Protein 4CT3 (pdb70)

Structure (mmCIF, N/CA/C/O backbone):
data_4CT3
#
_entry.id   4CT3
#
_cell.length_a   39.020
_cell.length_b   61.520
_cell.length_c   72.800
_cell.angle_alpha   91.80
_cell.angle_beta   98.73
_cell.angle_gamma   90.01
#
_symmetry.space_group_name_H-M   'P 1'
#
loop_
_entity.id
_entity.type
_entity.pdbx_description
1 polymer ORF30/ORF32
2 non-polymer 'CHLORIDE ION'
3 non-polymer GLYCEROL
4 non-polymer '4-(2-HYDROXYETHYL)-1-PIPERAZINE ETHANESULFONIC ACID'
5 non-polymer 'CALCIUM ION'
6 non-polymer 'METHYL MERCURY ION'
7 non-polymer 'MERCURY (II) ION'
8 water water
#
loop_
_atom_site.group_PDB
_atom_site.id
_atom_site.type_symbol
_atom_site.label_atom_id
_atom_site.label_alt_id
_atom_site.label_comp_id
_atom_site.label_asym_id
_atom_site.label_entity_id
_atom_site.label_seq_id
_atom_site.pdbx_PDB_ins_code
_atom_site.Cartn_x
_atom_site.Cartn_y
_atom_site.Cartn_z
_atom_site.occupancy
_atom_site.B_iso_or_equiv
_atom_site.auth_seq_id
_atom_site.auth_comp_id
_atom_site.auth_asym_id
_atom_site.auth_atom_id
_atom_site.pdbx_PDB_model_num
ATOM 1 N N . ALA A 1 2 ? 19.849 5.752 33.271 1.00 27.45 2 ALA E N 1
ATOM 2 C CA . ALA A 1 2 ? 19.318 4.712 34.182 1.00 26.30 2 ALA E CA 1
ATOM 3 C C . ALA A 1 2 ? 20.439 3.969 34.934 1.00 24.27 2 ALA E C 1
ATOM 4 O O . ALA A 1 2 ? 21.607 3.970 34.533 1.00 22.18 2 ALA E O 1
ATOM 6 N N . LYS A 1 3 ? 20.073 3.390 36.064 1.00 21.44 3 LYS E N 1
ATOM 7 C CA . LYS A 1 3 ? 21.018 2.719 36.926 1.00 20.40 3 LYS E CA 1
ATOM 8 C C . LYS A 1 3 ? 20.726 1.235 36.879 1.00 19.17 3 LYS E C 1
ATOM 9 O O . LYS A 1 3 ? 19.577 0.824 36.682 1.00 19.68 3 LYS E O 1
ATOM 15 N N . THR A 1 4 ? 21.758 0.431 37.061 1.00 18.43 4 THR E N 1
ATOM 16 C CA . THR A 1 4 ? 21.588 -1.013 37.069 1.00 18.03 4 THR E CA 1
ATOM 17 C C . THR A 1 4 ? 21.042 -1.404 38.434 1.00 19.15 4 THR E C 1
ATOM 18 O O . THR A 1 4 ? 21.127 -0.630 39.370 1.00 18.54 4 THR E O 1
ATOM 22 N N . GLN A 1 5 ? 20.494 -2.603 38.539 1.00 20.61 5 GLN E N 1
ATOM 23 C CA . GLN A 1 5 ? 20.032 -3.099 39.819 1.00 20.07 5 GLN E CA 1
ATOM 24 C C . GLN A 1 5 ? 21.155 -3.215 40.831 1.00 19.47 5 GLN E C 1
ATOM 25 O O . GLN A 1 5 ? 20.953 -2.931 41.989 1.00 17.66 5 GLN E O 1
ATOM 31 N N . ALA A 1 6 ? 22.341 -3.629 40.391 1.00 20.17 6 ALA E N 1
ATOM 32 C CA . ALA A 1 6 ? 23.517 -3.640 41.251 1.00 19.50 6 ALA E CA 1
ATOM 33 C C . ALA A 1 6 ? 23.839 -2.248 41.822 1.00 18.61 6 ALA E C 1
ATOM 34 O O . ALA A 1 6 ? 24.104 -2.119 43.000 1.00 19.27 6 ALA E O 1
ATOM 36 N N . GLU A 1 7 ? 23.778 -1.216 40.989 1.00 18.55 7 GLU E N 1
ATOM 37 C CA . GLU A 1 7 ? 23.979 0.174 41.425 1.00 19.12 7 GLU E CA 1
ATOM 38 C C . GLU A 1 7 ? 22.906 0.666 42.395 1.00 17.64 7 GLU E C 1
ATOM 39 O O . GLU A 1 7 ? 23.222 1.269 43.445 1.00 17.20 7 GLU E O 1
ATOM 45 N N . ILE A 1 8 ? 21.653 0.372 42.063 1.00 17.29 8 ILE E N 1
ATOM 46 C CA . ILE A 1 8 ? 20.530 0.641 42.939 1.00 16.57 8 ILE E CA 1
ATOM 47 C C . ILE A 1 8 ? 20.740 -0.041 44.293 1.00 16.71 8 ILE E C 1
ATOM 48 O O . ILE A 1 8 ? 20.722 0.634 45.328 1.00 14.72 8 ILE E O 1
ATOM 53 N N . ASN A 1 9 ? 20.999 -1.344 44.293 1.00 16.50 9 ASN E N 1
ATOM 54 C CA . ASN A 1 9 ? 21.170 -2.098 45.539 1.00 18.32 9 ASN E CA 1
ATOM 55 C C . ASN A 1 9 ? 22.322 -1.610 46.426 1.00 18.59 9 ASN E C 1
ATOM 56 O O . ASN A 1 9 ? 22.213 -1.549 47.663 1.00 19.05 9 ASN E O 1
ATOM 61 N N . LYS A 1 10 ? 23.438 -1.302 45.786 1.00 19.46 10 LYS E N 1
ATOM 62 C CA . LYS A 1 10 ? 24.558 -0.659 46.448 1.00 20.57 10 LYS E CA 1
ATOM 63 C C . LYS A 1 10 ? 24.166 0.661 47.113 1.00 18.34 10 LYS E C 1
ATOM 64 O O . LYS A 1 10 ? 24.546 0.928 48.258 1.00 16.54 10 LYS E O 1
ATOM 70 N N . ARG A 1 11 ? 23.412 1.480 46.394 1.00 15.67 11 ARG E N 1
ATOM 71 C CA . ARG A 1 11 ? 23.019 2.765 46.945 1.00 15.37 11 ARG E CA 1
ATOM 72 C C . ARG A 1 11 ? 22.105 2.653 48.148 1.00 14.59 11 ARG E C 1
ATOM 73 O O . ARG A 1 11 ? 22.241 3.441 49.079 1.00 16.11 11 ARG E O 1
ATOM 81 N N . LEU A 1 12 ? 21.218 1.659 48.163 1.00 14.54 12 LEU E N 1
ATOM 82 C CA . LEU A 1 12 ? 20.318 1.460 49.276 1.00 14.30 12 LEU E CA 1
ATOM 83 C C . LEU A 1 12 ? 21.068 1.079 50.537 1.00 15.13 12 LEU E C 1
ATOM 84 O O . LEU A 1 12 ? 20.764 1.579 51.608 1.00 14.17 12 LEU E O 1
ATOM 89 N N . ASP A 1 13 ? 22.047 0.178 50.407 1.00 15.49 13 ASP E N 1
ATOM 90 C CA . ASP A 1 13 ? 22.869 -0.183 51.556 1.00 16.92 13 ASP E CA 1
ATOM 91 C C . ASP A 1 13 ? 23.658 1.034 52.025 1.00 16.08 13 ASP E C 1
ATOM 92 O O . ASP A 1 13 ? 23.828 1.218 53.220 1.00 15.27 13 ASP E O 1
ATOM 97 N N . ALA A 1 14 ? 24.151 1.852 51.099 1.00 15.41 14 ALA E N 1
ATOM 98 C CA . ALA A 1 14 ? 24.927 3.040 51.486 1.00 15.83 14 ALA E CA 1
ATOM 99 C C . ALA A 1 14 ? 24.054 4.080 52.191 1.00 15.49 14 ALA E C 1
ATOM 100 O O . ALA A 1 14 ? 24.503 4.703 53.159 1.00 14.80 14 ALA E O 1
ATOM 102 N N . TYR A 1 15 ? 22.801 4.241 51.764 1.00 14.31 15 TYR E N 1
ATOM 103 C CA . TYR A 1 15 ? 21.860 5.067 52.535 1.00 14.04 15 TYR E CA 1
ATOM 104 C C . TYR A 1 15 ? 21.770 4.573 53.987 1.00 14.84 15 TYR E C 1
ATOM 105 O O . TYR A 1 15 ? 21.886 5.356 54.940 1.00 14.21 15 TYR E O 1
ATOM 114 N N . ALA A 1 16 ? 21.563 3.264 54.156 1.00 15.87 16 ALA E N 1
ATOM 115 C CA . ALA A 1 16 ? 21.316 2.688 55.467 1.00 16.95 16 ALA E CA 1
ATOM 116 C C . ALA A 1 16 ? 22.575 2.742 56.348 1.00 17.38 16 ALA E C 1
ATOM 117 O O . ALA A 1 16 ? 22.465 2.851 57.562 1.00 17.96 16 ALA E O 1
ATOM 119 N N . LYS A 1 17 ? 23.748 2.688 55.720 1.00 19.21 17 LYS E N 1
ATOM 120 C CA . LYS A 1 17 ? 25.041 2.750 56.396 1.00 21.16 17 LYS E CA 1
ATOM 121 C C . LYS A 1 17 ? 25.517 4.167 56.693 1.00 19.31 17 LYS E C 1
ATOM 122 O O . LYS A 1 17 ? 26.415 4.348 57.514 1.00 16.34 17 LYS E O 1
ATOM 128 N N . GLY A 1 18 ? 24.915 5.155 56.048 1.00 17.00 18 GLY E N 1
ATOM 129 C CA . GLY A 1 18 ? 25.315 6.550 56.204 1.00 17.10 18 GLY E CA 1
ATOM 130 C C . GLY A 1 18 ? 26.501 6.905 55.343 1.00 17.51 18 GLY E C 1
ATOM 131 O O . GLY A 1 18 ? 27.257 7.824 55.690 1.00 18.14 18 GLY E O 1
ATOM 132 N N . THR A 1 19 ? 26.729 6.151 54.263 1.00 16.85 19 THR E N 1
ATOM 133 C CA . THR A 1 19 ? 27.941 6.351 53.427 1.00 16.48 19 THR E CA 1
ATOM 134 C C . THR A 1 19 ? 27.591 6.762 52.007 1.00 16.41 19 THR E C 1
ATOM 135 O O . THR A 1 19 ? 28.474 6.853 51.168 1.00 16.83 19 THR E O 1
ATOM 139 N N . VAL A 1 20 ? 26.307 6.966 51.718 1.00 15.34 20 VAL E N 1
ATOM 140 C CA . VAL A 1 20 ? 25.857 7.243 50.342 1.00 15.90 20 VAL E CA 1
ATOM 141 C C . VAL A 1 20 ? 26.601 8.433 49.738 1.00 16.03 20 VAL E C 1
ATOM 142 O O . VAL A 1 20 ? 26.871 9.413 50.412 1.00 16.68 20 VAL E O 1
ATOM 146 N N . ASP A 1 21 ? 26.931 8.329 48.462 1.00 18.99 21 ASP E N 1
ATOM 147 C CA . ASP A 1 21 ? 27.549 9.413 47.731 1.00 19.82 21 ASP E CA 1
ATOM 148 C C . ASP A 1 21 ? 26.471 10.427 47.358 1.00 18.84 21 ASP E C 1
ATOM 149 O O . ASP A 1 21 ? 25.906 10.400 46.272 1.00 19.10 21 ASP E O 1
ATOM 154 N N . SER A 1 22 ? 26.203 11.328 48.290 1.00 18.66 22 SER E N 1
ATOM 155 C CA . SER A 1 22 ? 25.186 12.348 48.115 1.00 17.59 22 SER E CA 1
ATOM 156 C C . SER A 1 22 ? 25.682 13.642 48.719 1.00 18.15 22 SER E C 1
ATOM 157 O O . SER A 1 22 ? 26.156 13.638 49.866 1.00 16.61 22 SER E O 1
ATOM 160 N N . PRO A 1 23 ? 25.506 14.773 47.997 1.00 18.43 23 PRO E N 1
ATOM 161 C CA . PRO A 1 23 ? 25.806 16.075 48.589 1.00 17.99 23 PRO E CA 1
ATOM 162 C C . PRO A 1 23 ? 24.773 16.553 49.595 1.00 17.56 23 PRO E C 1
ATOM 163 O O . PRO A 1 23 ? 24.938 17.638 50.164 1.00 17.93 23 PRO E O 1
ATOM 167 N N . TYR A 1 24 ? 23.710 15.777 49.789 1.00 16.60 24 TYR E N 1
ATOM 168 C CA . TYR A 1 24 ? 22.661 16.097 50.756 1.00 15.89 24 TYR E CA 1
ATOM 169 C C . TYR A 1 24 ? 22.736 15.259 52.033 1.00 14.92 24 TYR E C 1
ATOM 170 O O . TYR A 1 24 ? 21.892 15.387 52.882 1.00 13.62 24 TYR E O 1
ATOM 179 N N . ARG A 1 25 ? 23.760 14.405 52.139 1.00 13.82 25 ARG E N 1
ATOM 180 C CA . ARG A 1 25 ? 24.032 13.671 53.350 1.00 13.33 25 ARG E CA 1
ATOM 181 C C . ARG A 1 25 ? 24.765 14.565 54.359 1.00 13.79 25 ARG E C 1
ATOM 182 O O . ARG A 1 25 ? 25.823 15.119 54.090 1.00 12.77 25 ARG E O 1
ATOM 190 N N . VAL A 1 26 ? 24.180 14.659 55.543 1.00 13.59 26 VAL E N 1
ATOM 191 C CA . VAL A 1 26 ? 24.814 15.308 56.705 1.00 13.86 26 VAL E CA 1
ATOM 192 C C . VAL A 1 26 ? 26.126 14.618 57.076 1.00 14.33 26 VAL E C 1
ATOM 193 O O . VAL A 1 26 ? 26.150 13.402 57.317 1.00 13.36 26 VAL E O 1
ATOM 197 N N . LYS A 1 27 ? 27.208 15.391 57.111 1.00 15.20 27 LYS E N 1
ATOM 198 C CA . LYS A 1 27 ? 28.549 14.868 57.464 1.00 17.05 27 LYS E CA 1
ATOM 199 C C . LYS A 1 27 ? 28.792 14.964 58.966 1.00 16.44 27 LYS E C 1
ATOM 200 O O . LYS A 1 27 ? 29.419 14.089 59.549 1.00 15.04 27 LYS E O 1
ATOM 206 N N . LYS A 1 28 ? 28.292 16.043 59.571 1.00 16.99 28 LYS E N 1
ATOM 207 C CA . LYS A 1 28 ? 28.444 16.338 60.986 1.00 18.13 28 LYS E CA 1
ATOM 208 C C . LYS A 1 28 ? 27.105 16.787 61.496 1.00 16.96 28 LYS E C 1
ATOM 209 O O . LYS A 1 28 ? 26.393 17.529 60.818 1.00 15.96 28 LYS E O 1
ATOM 215 N N . ALA A 1 29 ? 26.801 16.385 62.719 1.00 16.31 29 ALA E N 1
ATOM 216 C CA . ALA A 1 29 ? 25.472 16.529 63.303 1.00 15.16 29 ALA E CA 1
ATOM 217 C C . ALA A 1 29 ? 25.009 17.968 63.184 1.00 14.25 29 ALA E C 1
ATOM 218 O O . ALA A 1 29 ? 25.690 18.872 63.643 1.00 14.19 29 ALA E O 1
ATOM 220 N N . THR A 1 30 ? 23.864 18.160 62.537 1.00 12.96 30 THR E N 1
ATOM 221 C CA . THR A 1 30 ? 23.416 19.476 62.027 1.00 12.43 30 THR E CA 1
ATOM 222 C C . THR A 1 30 ? 22.047 19.830 62.584 1.00 11.71 30 THR E C 1
ATOM 223 O O . THR A 1 30 ? 21.129 19.000 62.664 1.00 12.01 30 THR E O 1
ATOM 227 N N . SER A 1 31 ? 21.888 21.097 62.946 1.00 12.91 31 SER E N 1
ATOM 228 C CA . SER A 1 31 ? 20.616 21.608 63.431 1.00 13.66 31 SER E CA 1
ATOM 229 C C . SER A 1 31 ? 20.371 23.025 62.946 1.00 13.01 31 SER E C 1
ATOM 230 O O . SER A 1 31 ? 21.277 23.861 62.884 1.00 13.15 31 SER E O 1
ATOM 233 N N . TYR A 1 32 ? 19.129 23.267 62.548 1.00 13.52 32 TYR E N 1
ATOM 234 C CA . TYR A 1 32 ? 18.591 24.593 62.318 1.00 13.83 32 TYR E CA 1
ATOM 235 C C . TYR A 1 32 ? 17.129 24.802 62.736 1.00 14.34 32 TYR E C 1
ATOM 236 O O . TYR A 1 32 ? 16.693 25.941 62.809 1.00 14.88 32 TYR E O 1
ATOM 245 N N . ASP A 1 33 ? 16.384 23.738 63.024 1.00 15.82 33 ASP E N 1
ATOM 246 C CA . ASP A 1 33 ? 14.946 23.828 63.299 1.00 16.70 33 ASP E CA 1
ATOM 247 C C . ASP A 1 33 ? 14.667 23.319 64.720 1.00 17.50 33 ASP E C 1
ATOM 248 O O . ASP A 1 33 ? 14.837 22.107 65.002 1.00 16.86 33 ASP E O 1
ATOM 253 N N . PRO A 1 34 ? 14.304 24.234 65.646 1.00 17.42 34 PRO E N 1
ATOM 254 C CA . PRO A 1 34 ? 14.101 23.833 67.044 1.00 17.93 34 PRO E CA 1
ATOM 255 C C . PRO A 1 34 ? 12.992 22.798 67.231 1.00 17.32 34 PRO E C 1
ATOM 256 O O . PRO A 1 34 ? 12.921 22.206 68.298 1.00 19.03 34 PRO E O 1
ATOM 260 N N . SER A 1 35 ? 12.124 22.617 66.232 1.00 18.27 35 SER E N 1
ATOM 261 C CA . SER A 1 35 ? 11.000 21.672 66.349 1.00 18.21 35 SER E CA 1
ATOM 262 C C . SER A 1 35 ? 11.436 20.256 66.117 1.00 18.31 35 SER E C 1
ATOM 263 O O . SER A 1 35 ? 10.651 19.352 66.373 1.00 19.94 35 SER E O 1
ATOM 266 N N . PHE A 1 36 ? 12.650 20.052 65.573 1.00 17.76 36 PHE E N 1
ATOM 267 C CA . PHE A 1 36 ? 13.146 18.734 65.218 1.00 17.05 36 PHE E CA 1
ATOM 268 C C . PHE A 1 36 ? 14.439 18.407 65.933 1.00 17.08 36 PHE E C 1
ATOM 269 O O . PHE A 1 36 ? 15.107 19.289 66.474 1.00 17.30 36 PHE E O 1
ATOM 277 N N . GLY A 1 37 ? 14.746 17.120 66.014 1.00 16.71 37 GLY E N 1
ATOM 278 C CA . GLY A 1 37 ? 16.017 16.658 66.592 1.00 17.34 37 GLY E CA 1
ATOM 279 C C . GLY A 1 37 ? 17.203 16.924 65.699 1.00 17.08 37 GLY E C 1
ATOM 280 O O . GLY A 1 37 ? 17.062 16.975 64.474 1.00 18.08 37 GLY E O 1
ATOM 281 N N . VAL A 1 38 ? 18.364 17.114 66.322 1.00 18.14 38 VAL E N 1
ATOM 282 C CA . VAL A 1 38 ? 19.613 17.378 65.623 1.00 16.62 38 VAL E CA 1
ATOM 283 C C . VAL A 1 38 ? 19.819 16.260 64.635 1.00 16.62 38 VAL E C 1
ATOM 284 O O . VAL A 1 38 ? 19.669 15.096 65.021 1.00 17.10 38 VAL E O 1
ATOM 288 N N . MET A 1 39 ? 20.047 16.585 63.353 1.00 14.38 39 MET E N 1
ATOM 289 C CA . MET A 1 39 ? 20.262 15.539 62.359 1.00 13.37 39 MET E CA 1
ATOM 290 C C . MET A 1 39 ? 21.601 14.860 62.587 1.00 12.23 39 MET E C 1
ATOM 291 O O . MET A 1 39 ? 22.659 15.481 62.570 1.00 11.71 39 MET E O 1
ATOM 296 N N . GLU A 1 40 ? 21.546 13.556 62.751 1.00 13.51 40 GLU E N 1
ATOM 297 C CA . GLU A 1 40 ? 22.768 12.751 62.847 1.00 15.10 40 GLU E CA 1
ATOM 298 C C . GLU A 1 40 ? 23.476 12.652 61.490 1.00 15.07 40 GLU E C 1
ATOM 299 O O . GLU A 1 40 ? 22.838 12.745 60.417 1.00 13.88 40 GLU E O 1
ATOM 305 N N . ALA A 1 41 ? 24.786 12.389 61.541 1.00 15.69 41 ALA E N 1
ATOM 306 C CA . ALA A 1 41 ? 25.533 12.089 60.349 1.00 15.53 41 ALA E CA 1
ATOM 307 C C . ALA A 1 41 ? 24.798 10.976 59.607 1.00 15.00 41 ALA E C 1
ATOM 308 O O . ALA A 1 41 ? 24.413 9.956 60.189 1.00 13.70 41 ALA E O 1
ATOM 310 N N . GLY A 1 42 ? 24.591 11.188 58.304 1.00 14.31 42 GLY E N 1
ATOM 311 C CA . GLY A 1 42 ? 23.968 10.191 57.464 1.00 13.77 42 GLY E CA 1
ATOM 312 C C . GLY A 1 42 ? 22.552 10.547 57.080 1.00 14.12 42 GLY E C 1
ATOM 313 O O . GLY A 1 42 ? 22.027 9.967 56.120 1.00 14.27 42 GLY E O 1
ATOM 314 N N . ALA A 1 43 ? 21.924 11.439 57.843 1.00 14.33 43 ALA E N 1
ATOM 315 C CA . ALA A 1 43 ? 20.610 11.978 57.505 1.00 14.47 43 ALA E CA 1
ATOM 316 C C . ALA A 1 43 ? 20.690 12.693 56.169 1.00 14.29 43 ALA E C 1
ATOM 317 O O . ALA A 1 43 ? 21.716 13.299 55.808 1.00 15.28 43 ALA E O 1
ATOM 319 N N . ILE A 1 44 ? 19.615 12.573 55.408 1.00 12.82 44 ILE E N 1
ATOM 320 C CA . ILE A 1 44 ? 19.501 13.234 54.117 1.00 12.36 44 ILE E CA 1
ATOM 321 C C . ILE A 1 44 ? 18.545 14.439 54.244 1.00 11.72 44 ILE E C 1
ATOM 322 O O . ILE A 1 44 ? 17.382 14.285 54.605 1.00 10.67 44 ILE E O 1
ATOM 327 N N . ASP A 1 45 ? 19.069 15.611 53.904 1.00 12.05 45 ASP E N 1
ATOM 328 C CA . ASP A 1 45 ? 18.310 16.846 53.846 1.00 12.35 45 ASP E CA 1
ATOM 329 C C . ASP A 1 45 ? 18.548 17.495 52.484 1.00 13.28 45 ASP E C 1
ATOM 330 O O . ASP A 1 45 ? 19.578 18.088 52.230 1.00 12.21 45 ASP E O 1
ATOM 335 N N . ALA A 1 46 ? 17.538 17.406 51.626 1.00 15.30 46 ALA E N 1
ATOM 336 C CA . ALA A 1 46 ? 17.648 17.835 50.241 1.00 16.98 46 ALA E CA 1
ATOM 337 C C . ALA A 1 46 ? 17.107 19.260 50.003 1.00 19.23 46 ALA E C 1
ATOM 338 O O . ALA A 1 46 ? 17.434 19.856 48.989 1.00 19.06 46 ALA E O 1
ATOM 340 N N . ASP A 1 47 ? 16.272 19.787 50.913 1.00 20.07 47 ASP E N 1
ATOM 341 C CA . ASP A 1 47 ? 15.612 21.089 50.701 1.00 19.32 47 ASP E CA 1
ATOM 342 C C . ASP A 1 47 ? 16.057 22.209 51.673 1.00 20.11 47 ASP E C 1
ATOM 343 O O . ASP A 1 47 ? 15.797 23.391 51.433 1.00 22.40 47 ASP E O 1
ATOM 348 N N . GLY A 1 48 ? 16.718 21.846 52.766 1.00 18.07 48 GLY E N 1
ATOM 349 C CA . GLY A 1 48 ? 17.124 22.804 53.795 1.00 15.87 48 GLY E CA 1
ATOM 350 C C . GLY A 1 48 ? 16.000 23.281 54.683 1.00 15.11 48 GLY E C 1
ATOM 351 O O . GLY A 1 48 ? 16.163 24.253 55.398 1.00 14.90 48 GLY E O 1
ATOM 352 N N . TYR A 1 49 ? 14.860 22.582 54.653 1.00 14.80 49 TYR E N 1
ATOM 353 C CA . TYR A 1 49 ? 13.782 22.771 55.583 1.00 16.08 49 TYR E CA 1
ATOM 354 C C . TYR A 1 49 ? 13.440 21.481 56.357 1.00 16.00 49 TYR E C 1
ATOM 355 O O . TYR A 1 49 ? 13.574 20.371 55.828 1.00 16.19 49 TYR E O 1
ATOM 364 N N . TYR A 1 50 ? 12.949 21.640 57.585 1.00 15.59 50 TYR E N 1
ATOM 365 C CA . TYR A 1 50 ? 12.323 20.551 58.355 1.00 15.88 50 TYR E CA 1
ATOM 366 C C . TYR A 1 50 ? 13.268 19.378 58.697 1.00 14.58 50 TYR E C 1
ATOM 367 O O . TYR A 1 50 ? 12.784 18.283 59.005 1.00 14.40 50 TYR E O 1
ATOM 376 N N . HIS A 1 51 ? 14.580 19.627 58.705 1.00 13.49 51 HIS E N 1
ATOM 377 C CA . HIS A 1 51 ? 15.579 18.563 58.938 1.00 13.45 51 HIS E CA 1
ATOM 378 C C . HIS A 1 51 ? 15.310 17.414 57.950 1.00 14.65 51 HIS E C 1
ATOM 379 O O . HIS A 1 51 ? 15.028 17.698 56.777 1.00 14.78 51 HIS E O 1
ATOM 386 N N . ALA A 1 52 ? 15.350 16.159 58.398 1.00 14.88 52 ALA E N 1
ATOM 387 C CA . ALA A 1 52 ? 15.461 15.023 57.506 1.00 15.71 52 ALA E CA 1
ATOM 388 C C . ALA A 1 52 ? 14.114 14.297 57.495 1.00 16.35 52 ALA E C 1
ATOM 389 O O . ALA A 1 52 ? 13.808 13.484 58.367 1.00 18.12 52 ALA E O 1
ATOM 391 N N . GLN A 1 53 ? 13.312 14.664 56.507 1.00 16.12 53 GLN E N 1
ATOM 392 C CA . GLN A 1 53 ? 11.943 14.154 56.373 1.00 16.22 53 GLN E CA 1
ATOM 393 C C . GLN A 1 53 ? 11.962 12.997 55.383 1.00 15.15 53 GLN E C 1
ATOM 394 O O . GLN A 1 53 ? 13.001 12.679 54.759 1.00 13.35 53 GLN E O 1
ATOM 408 N N . GLN A 1 55 ? 10.410 12.661 52.530 1.00 14.71 55 GLN E N 1
ATOM 409 C CA . GLN A 1 55 ? 10.515 13.041 51.120 1.00 15.09 55 GLN E CA 1
ATOM 410 C C . GLN A 1 55 ? 11.963 13.444 50.722 1.00 14.36 55 GLN E C 1
ATOM 411 O O . GLN A 1 55 ? 12.353 13.280 49.568 1.00 14.43 55 GLN E O 1
ATOM 417 N N . ASP A 1 56 ? 12.775 13.887 51.691 1.00 14.54 56 ASP E N 1
ATOM 418 C CA . ASP A 1 56 ? 14.209 14.200 51.439 1.00 14.35 56 ASP E CA 1
ATOM 419 C C . ASP A 1 56 ? 14.988 13.037 50.818 1.00 14.72 56 ASP E C 1
ATOM 420 O O . ASP A 1 56 ? 15.735 13.225 49.836 1.00 14.69 56 ASP E O 1
ATOM 425 N N . LEU A 1 57 ? 14.778 11.844 51.371 1.00 14.98 57 LEU E N 1
ATOM 426 C CA . LEU A 1 57 ? 15.351 10.622 50.809 1.00 14.03 57 LEU E CA 1
ATOM 427 C C . LEU A 1 57 ? 15.006 10.417 49.325 1.00 14.14 57 LEU E C 1
ATOM 428 O O . LEU A 1 57 ? 15.872 10.082 48.513 1.00 12.72 57 LEU E O 1
ATOM 433 N N . ILE A 1 58 ? 13.730 10.613 48.979 1.00 13.83 58 ILE E N 1
ATOM 434 C CA . ILE A 1 58 ? 13.250 10.378 47.609 1.00 12.96 58 ILE E CA 1
ATOM 435 C C . ILE A 1 58 ? 13.794 11.451 46.682 1.00 12.95 58 ILE E C 1
ATOM 436 O O . ILE A 1 58 ? 14.207 11.149 45.560 1.00 13.48 58 ILE E O 1
ATOM 441 N N . THR A 1 59 ? 13.825 12.700 47.134 1.00 12.87 59 THR E N 1
ATOM 442 C CA . THR A 1 59 ? 14.382 13.789 46.337 1.00 13.84 59 THR E CA 1
ATOM 443 C C . THR A 1 59 ? 15.816 13.436 45.910 1.00 13.16 59 THR E C 1
ATOM 444 O O . THR A 1 59 ? 16.164 13.530 44.717 1.00 12.63 59 THR E O 1
ATOM 448 N N . ASP A 1 60 ? 16.626 13.022 46.869 1.00 12.96 60 ASP E N 1
ATOM 449 C CA . ASP A 1 60 ? 17.989 12.585 46.586 1.00 13.31 60 ASP E CA 1
ATOM 450 C C . ASP A 1 60 ? 18.038 11.403 45.598 1.00 13.92 60 ASP E C 1
ATOM 451 O O . ASP A 1 60 ? 18.786 11.436 44.636 1.00 12.82 60 ASP E O 1
ATOM 456 N N . TYR A 1 61 ? 17.234 10.377 45.871 1.00 12.91 61 TYR E N 1
ATOM 457 C CA . TYR A 1 61 ? 17.218 9.147 45.117 1.00 13.47 61 TYR E CA 1
ATOM 458 C C . TYR A 1 61 ? 16.824 9.412 43.693 1.00 13.60 61 TYR E C 1
ATOM 459 O O . TYR A 1 61 ? 17.475 8.944 42.783 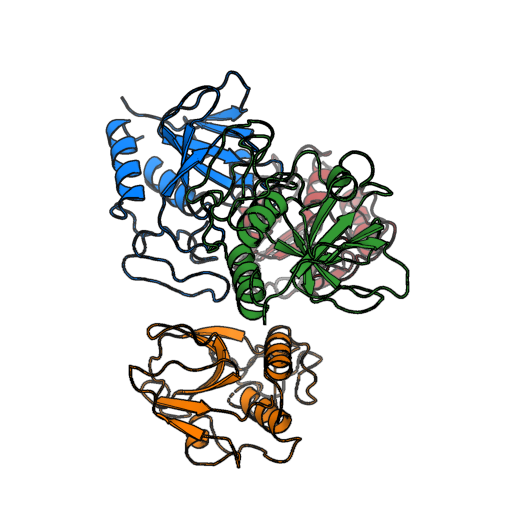1.00 12.96 61 TYR E O 1
ATOM 468 N N . VAL A 1 62 ? 15.772 10.196 43.500 1.00 14.76 62 VAL E N 1
ATOM 469 C CA . VAL A 1 62 ? 15.315 10.521 42.145 1.00 14.51 62 VAL E CA 1
ATOM 470 C C . VAL A 1 62 ? 16.320 11.391 41.369 1.00 14.56 62 VAL E C 1
ATOM 471 O O . VAL A 1 62 ? 16.524 11.155 40.185 1.00 14.04 62 VAL E O 1
ATOM 475 N N . LEU A 1 63 ? 16.931 12.379 42.034 1.00 14.37 63 LEU E N 1
ATOM 476 C CA . LEU A 1 63 ? 18.048 13.139 41.462 1.00 14.69 63 LEU E CA 1
ATOM 477 C C . LEU A 1 63 ? 19.150 12.188 40.983 1.00 15.75 63 LEU E C 1
ATOM 478 O O . LEU A 1 63 ? 19.621 12.319 39.859 1.00 16.86 63 LEU E O 1
ATOM 483 N N . TRP A 1 64 ? 19.532 11.215 41.814 1.00 15.77 64 TRP E N 1
ATOM 484 C CA . TRP A 1 64 ? 20.563 10.252 41.426 1.00 15.14 64 TRP E CA 1
ATOM 485 C C . TRP A 1 64 ? 20.148 9.367 40.243 1.00 16.18 64 TRP E C 1
ATOM 486 O O . TRP A 1 64 ? 20.886 9.235 39.257 1.00 15.59 64 TRP E O 1
ATOM 497 N N . LEU A 1 65 ? 18.955 8.788 40.311 1.00 15.86 65 LEU E N 1
ATOM 498 C CA . LEU A 1 65 ? 18.440 7.991 39.208 1.00 16.68 65 LEU E CA 1
ATOM 499 C C . LEU A 1 65 ? 18.440 8.747 37.879 1.00 17.73 65 LEU E C 1
ATOM 500 O O . LEU A 1 65 ? 18.683 8.129 36.836 1.00 20.12 65 LEU E O 1
ATOM 505 N N . THR A 1 66 ? 18.115 10.044 37.906 1.00 17.85 66 THR E N 1
ATOM 506 C CA . THR A 1 66 ? 17.915 10.813 36.678 1.00 18.28 66 THR E CA 1
ATOM 507 C C . THR A 1 66 ? 19.112 11.716 36.354 1.00 19.63 66 THR E C 1
ATOM 508 O O . THR A 1 66 ? 18.972 12.664 35.607 1.00 17.65 66 THR E O 1
ATOM 512 N N . ASP A 1 67 ? 20.292 11.411 36.888 1.00 21.75 67 ASP E N 1
ATOM 513 C CA . ASP A 1 67 ? 21.492 12.240 36.647 1.00 23.55 67 ASP E CA 1
ATOM 514 C C . ASP A 1 67 ? 21.211 13.719 36.888 1.00 22.49 67 ASP E C 1
ATOM 515 O O . ASP A 1 67 ? 21.507 14.585 36.041 1.00 23.91 67 ASP E O 1
ATOM 520 N N . ASN A 1 68 ? 20.589 13.997 38.026 1.00 21.42 68 ASN E N 1
ATOM 521 C CA . ASN A 1 68 ? 20.209 15.359 38.401 1.00 24.12 68 ASN E CA 1
ATOM 522 C C . ASN A 1 68 ? 19.225 16.103 37.511 1.00 23.64 68 ASN E C 1
ATOM 523 O O . ASN A 1 68 ? 19.079 17.310 37.651 1.00 25.24 68 ASN E O 1
ATOM 528 N N . LYS A 1 69 ? 18.506 15.400 36.651 1.00 23.57 69 LYS E N 1
ATOM 529 C CA . LYS A 1 69 ? 17.557 16.055 35.774 1.00 23.96 69 LYS E CA 1
ATOM 530 C C . LYS A 1 69 ? 16.211 16.319 36.439 1.00 22.73 69 LYS E C 1
ATOM 531 O O . LYS A 1 69 ? 15.555 17.308 36.122 1.00 23.40 69 LYS E O 1
ATOM 537 N N . VAL A 1 70 ? 15.792 15.441 37.344 1.00 20.85 70 VAL E N 1
ATOM 538 C CA . VAL A 1 70 ? 14.480 15.540 37.965 1.00 19.59 70 VAL E CA 1
ATOM 539 C C . VAL A 1 70 ? 14.607 15.805 39.478 1.00 19.93 70 VAL E C 1
ATOM 540 O O . VAL A 1 70 ? 15.125 14.967 40.236 1.00 19.91 70 VAL E O 1
ATOM 544 N N . ARG A 1 71 ? 14.168 16.991 39.885 1.00 18.77 71 ARG E N 1
ATOM 545 C CA . ARG A 1 71 ? 13.940 17.318 41.271 1.00 19.82 71 ARG E CA 1
ATOM 546 C C . ARG A 1 71 ? 12.460 17.210 41.591 1.00 19.87 71 ARG E C 1
ATOM 547 O O . ARG A 1 71 ? 11.629 17.869 40.953 1.00 18.58 71 ARG E O 1
ATOM 555 N N . THR A 1 72 ? 12.133 16.391 42.598 1.00 17.99 72 THR E N 1
ATOM 556 C CA . THR A 1 72 ? 10.757 16.232 43.045 1.00 18.98 72 THR E CA 1
ATOM 557 C C . THR A 1 72 ? 10.286 17.539 43.662 1.00 18.79 72 THR E C 1
ATOM 558 O O . THR A 1 72 ? 11.092 18.356 44.109 1.00 19.07 72 THR E O 1
ATOM 562 N N . TRP A 1 73 ? 8.981 17.768 43.615 1.00 20.95 73 TRP E N 1
ATOM 563 C CA . TRP A 1 73 ? 8.369 18.864 44.332 1.00 20.26 73 TRP E CA 1
ATOM 564 C C . TRP A 1 73 ? 7.202 18.313 45.111 1.00 18.59 73 TRP E C 1
ATOM 565 O O . TRP A 1 73 ? 6.690 17.222 44.841 1.00 17.22 73 TRP E O 1
ATOM 576 N N . GLY A 1 74 ? 6.825 19.058 46.136 1.00 17.97 74 GLY E N 1
ATOM 577 C CA . GLY A 1 74 ? 5.711 18.700 46.991 1.00 19.72 74 GLY E CA 1
ATOM 578 C C . GLY A 1 74 ? 6.058 17.745 48.119 1.00 19.47 74 GLY E C 1
ATOM 579 O O . GLY A 1 74 ? 7.209 17.341 48.305 1.00 20.68 74 GLY E O 1
ATOM 580 N N . ASN A 1 75 ? 5.021 17.411 48.871 1.00 21.44 75 ASN E N 1
ATOM 581 C CA . ASN A 1 75 ? 5.069 16.463 49.970 1.00 23.29 75 ASN E CA 1
ATOM 582 C C . ASN A 1 75 ? 5.098 15.030 49.438 1.00 20.59 75 ASN E C 1
ATOM 583 O O . ASN A 1 75 ? 4.867 14.803 48.261 1.00 18.18 75 ASN E O 1
ATOM 588 N N . ALA A 1 76 ? 5.326 14.074 50.325 1.00 18.47 76 ALA E N 1
ATOM 589 C CA . ALA A 1 76 ? 5.224 12.640 49.999 1.00 17.61 76 ALA E CA 1
ATOM 590 C C . ALA A 1 76 ? 3.992 12.292 49.169 1.00 18.13 76 ALA E C 1
ATOM 591 O O . ALA A 1 76 ? 4.104 11.623 48.145 1.00 19.49 76 ALA E O 1
ATOM 593 N N . LYS A 1 77 ? 2.817 12.749 49.607 1.00 17.02 77 LYS E N 1
ATOM 594 C CA . LYS A 1 77 ? 1.570 12.356 48.949 1.00 16.25 77 LYS E CA 1
ATOM 595 C C . LYS A 1 77 ? 1.465 12.926 47.555 1.00 15.45 77 LYS E C 1
ATOM 596 O O . LYS A 1 77 ? 0.717 12.408 46.728 1.00 1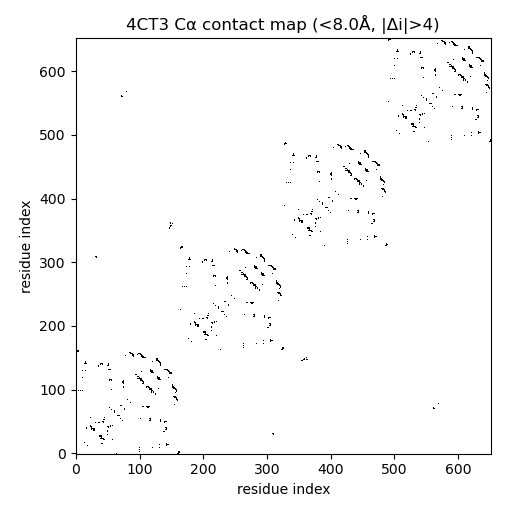5.10 77 LYS E O 1
ATOM 602 N N . ASP A 1 78 ? 2.176 14.018 47.310 1.00 14.59 78 ASP E N 1
ATOM 603 C CA . ASP A 1 78 ? 2.111 14.712 45.992 1.00 14.90 78 ASP E CA 1
ATOM 604 C C . ASP A 1 78 ? 2.931 14.013 44.903 1.00 15.57 78 ASP E C 1
ATOM 605 O O . ASP A 1 78 ? 2.875 14.392 43.718 1.00 16.73 78 ASP E O 1
ATOM 610 N N . GLN A 1 79 ? 3.705 13.007 45.295 1.00 16.67 79 GLN E N 1
ATOM 611 C CA . GLN A 1 79 ? 4.589 12.303 44.355 1.00 17.57 79 GLN E CA 1
ATOM 612 C C . GLN A 1 79 ? 3.824 11.513 43.311 1.00 19.07 79 GLN E C 1
ATOM 613 O O . GLN A 1 79 ? 4.332 11.340 42.195 1.00 21.71 79 GLN E O 1
ATOM 619 N N . ILE A 1 80 ? 2.635 11.028 43.676 1.00 19.81 80 ILE E N 1
ATOM 620 C CA . ILE A 1 80 ? 1.751 10.314 42.748 1.00 21.47 80 ILE E CA 1
ATOM 621 C C . ILE A 1 80 ? 0.963 11.246 41.802 1.00 22.94 80 ILE E C 1
ATOM 622 O O . ILE A 1 80 ? 0.260 10.761 40.925 1.00 20.65 80 ILE E O 1
ATOM 627 N N . LYS A 1 81 ? 1.127 12.559 41.972 1.00 23.33 81 LYS E N 1
ATOM 628 C CA . LYS A 1 81 ? 0.487 13.555 41.131 1.00 25.78 81 LYS E CA 1
ATOM 629 C C . LYS A 1 81 ? 1.452 14.203 40.155 1.00 25.92 81 LYS E C 1
ATOM 630 O O . LYS A 1 81 ? 1.105 15.186 39.522 1.00 26.98 81 LYS E O 1
ATOM 636 N N . GLN A 1 82 ? 2.673 13.682 40.073 1.00 25.71 82 GLN E N 1
ATOM 637 C CA . GLN A 1 82 ? 3.672 14.149 39.117 1.00 25.97 82 GLN E CA 1
ATOM 638 C C . GLN A 1 82 ? 4.349 12.948 38.452 1.00 25.81 82 GLN E C 1
ATOM 639 O O . GLN A 1 82 ? 4.099 11.803 38.850 1.00 28.88 82 GLN E O 1
ATOM 645 N N . SER A 1 83 ? 5.185 13.199 37.449 1.00 24.44 83 SER E N 1
ATOM 646 C CA . SER A 1 83 ? 5.929 12.127 36.778 1.00 24.80 83 SER E CA 1
ATOM 647 C C . SER A 1 83 ? 7.409 12.413 36.828 1.00 21.81 83 SER E C 1
ATOM 648 O O . SER A 1 83 ? 7.828 13.517 36.559 1.00 23.43 83 SER E O 1
ATOM 651 N N . TYR A 1 84 ? 8.197 11.401 37.169 1.00 19.75 84 TYR E N 1
ATOM 652 C CA . TYR A 1 84 ? 9.639 11.550 37.219 1.00 18.59 84 TYR E CA 1
ATOM 653 C C . TYR A 1 84 ? 10.240 11.306 35.845 1.00 19.02 84 TYR E C 1
ATOM 654 O O . TYR A 1 84 ? 11.470 11.426 35.656 1.00 18.79 84 TYR E O 1
ATOM 663 N N . GLY A 1 85 ? 9.397 10.887 34.899 1.00 18.48 85 GLY E N 1
ATOM 664 C CA . GLY A 1 85 ? 9.779 10.870 33.509 1.00 19.87 85 GLY E CA 1
ATOM 665 C C . GLY A 1 85 ? 9.747 9.482 32.930 1.00 20.61 85 GLY E C 1
ATOM 666 O O . GLY A 1 85 ? 9.091 8.596 33.442 1.00 19.68 85 GLY E O 1
ATOM 667 N N . THR A 1 86 ? 10.464 9.306 31.831 1.00 22.46 86 THR E N 1
ATOM 668 C CA . THR A 1 86 ? 10.364 8.094 31.029 1.00 25.13 86 THR E CA 1
ATOM 669 C C . THR A 1 86 ? 10.856 6.877 31.803 1.00 23.55 86 THR E C 1
ATOM 670 O O . THR A 1 86 ? 11.930 6.905 32.381 1.00 23.73 86 THR E O 1
ATOM 674 N N . GLY A 1 87 ? 10.037 5.837 31.808 1.00 22.17 87 GLY E N 1
ATOM 675 C CA . GLY A 1 87 ? 10.368 4.587 32.434 1.00 22.37 87 GLY E CA 1
ATOM 676 C C . GLY A 1 87 ? 9.967 4.503 33.899 1.00 21.70 87 GLY E C 1
ATOM 677 O O . GLY A 1 87 ? 10.029 3.423 34.472 1.00 20.82 87 GLY E O 1
ATOM 678 N N . PHE A 1 88 ? 9.542 5.620 34.495 1.00 21.11 88 PHE E N 1
ATOM 679 C CA . PHE A 1 88 ? 8.871 5.609 35.808 1.00 20.67 88 PHE E CA 1
ATOM 680 C C . PHE A 1 88 ? 7.368 5.341 35.664 1.00 21.25 88 PHE E C 1
ATOM 681 O O . PHE A 1 88 ? 6.692 5.997 34.863 1.00 21.85 88 PHE E O 1
ATOM 689 N N . LYS A 1 89 ? 6.840 4.395 36.441 1.00 20.92 89 LYS E N 1
ATOM 690 C CA . LYS A 1 89 ? 5.436 4.031 36.314 1.00 21.71 89 LYS E CA 1
ATOM 691 C C . LYS A 1 89 ? 4.782 3.997 37.669 1.00 21.61 89 LYS E C 1
ATOM 692 O O . LYS A 1 89 ? 5.321 3.383 38.563 1.00 21.21 89 LYS E O 1
ATOM 698 N N . ILE A 1 90 ? 3.618 4.624 37.810 1.00 21.10 90 ILE E N 1
ATOM 699 C CA . ILE A 1 90 ? 2.867 4.633 39.071 1.00 21.50 90 ILE E CA 1
ATOM 700 C C . ILE A 1 90 ? 1.919 3.441 39.037 1.00 22.47 90 ILE E C 1
ATOM 701 O O . ILE A 1 90 ? 1.128 3.306 38.098 1.00 23.05 90 ILE E O 1
ATOM 706 N N . HIS A 1 91 ? 2.036 2.557 40.027 1.00 22.06 91 HIS E N 1
ATOM 707 C CA . HIS A 1 91 ? 1.130 1.422 40.186 1.00 22.53 91 HIS E CA 1
ATOM 708 C C . HIS A 1 91 ? 0.270 1.622 41.424 1.00 23.26 91 HIS E C 1
ATOM 709 O O . HIS A 1 91 ? 0.786 1.941 42.484 1.00 23.14 91 HIS E O 1
ATOM 716 N N . GLU A 1 92 ? -1.039 1.419 41.320 1.00 24.11 92 GLU E N 1
ATOM 717 C CA . GLU A 1 92 ? -1.857 1.219 42.525 1.00 25.91 92 GLU E CA 1
ATOM 718 C C . GLU A 1 92 ? -1.438 -0.028 43.269 1.00 25.35 92 GLU E C 1
ATOM 719 O O . GLU A 1 92 ? -1.066 -1.020 42.655 1.00 26.00 92 GLU E O 1
ATOM 725 N N . ASN A 1 93 ? -1.466 0.038 44.594 1.00 25.34 93 ASN E N 1
ATOM 726 C CA . ASN A 1 93 ? -1.274 -1.143 45.424 1.00 27.36 93 ASN E CA 1
ATOM 727 C C . ASN A 1 93 ? -2.585 -1.927 45.478 1.00 32.71 93 ASN E C 1
ATOM 728 O O . ASN A 1 93 ? -3.530 -1.554 46.164 1.00 31.57 93 ASN E O 1
ATOM 733 N N . LYS A 1 94 ? -2.636 -2.997 44.702 1.00 41.54 94 LYS E N 1
ATOM 734 C CA . LYS A 1 94 ? -3.698 -3.982 44.806 1.00 49.39 94 LYS E CA 1
ATOM 735 C C . LYS A 1 94 ? -3.208 -5.122 45.677 1.00 57.03 94 LYS E C 1
ATOM 736 O O . LYS A 1 94 ? -1.998 -5.301 45.842 1.00 59.05 94 LYS E O 1
ATOM 742 N N . PRO A 1 95 ? -4.133 -5.900 46.254 1.00 65.95 95 PRO E N 1
ATOM 743 C CA . PRO A 1 95 ? -3.710 -6.837 47.298 1.00 70.28 95 PRO E CA 1
ATOM 744 C C . PRO A 1 95 ? -2.956 -8.071 46.758 1.00 69.47 95 PRO E C 1
ATOM 745 O O . PRO A 1 95 ? -2.332 -8.809 47.534 1.00 73.71 95 PRO E O 1
ATOM 749 N N . SER A 1 96 ? -3.012 -8.275 45.444 1.00 64.23 96 SER E N 1
ATOM 750 C CA . SER A 1 96 ? -1.999 -9.047 44.728 1.00 66.05 96 SER E CA 1
ATOM 751 C C . SER A 1 96 ? -0.587 -8.439 44.734 1.00 70.29 96 SER E C 1
ATOM 752 O O . SER A 1 96 ? 0.395 -9.183 44.673 1.00 79.76 96 SER E O 1
ATOM 755 N N . THR A 1 97 ? -0.482 -7.107 44.802 1.00 66.54 97 THR E N 1
ATOM 756 C CA . THR A 1 97 ? 0.676 -6.374 44.260 1.00 59.46 97 THR E CA 1
ATOM 757 C C . THR A 1 97 ? 1.873 -6.518 45.192 1.00 53.31 97 THR E C 1
ATOM 758 O O . THR A 1 97 ? 1.810 -6.123 46.373 1.00 56.00 97 THR E O 1
ATOM 762 N N . VAL A 1 98 ? 2.947 -7.119 44.668 1.00 45.60 98 VAL E N 1
ATOM 763 C CA . VAL A 1 98 ? 4.231 -7.202 45.375 1.00 39.79 98 VAL E CA 1
ATOM 764 C C . VAL A 1 98 ? 5.276 -6.328 44.664 1.00 31.86 98 VAL E C 1
ATOM 765 O O . VAL A 1 98 ? 5.534 -6.482 43.468 1.00 30.99 98 VAL E O 1
ATOM 769 N N . PRO A 1 99 ? 5.872 -5.389 45.411 1.00 23.64 99 PRO E N 1
ATOM 770 C CA . PRO A 1 99 ? 6.872 -4.486 44.841 1.00 20.37 99 PRO E CA 1
ATOM 771 C C . PRO A 1 99 ? 8.230 -5.133 44.611 1.00 18.22 99 PRO E C 1
ATOM 772 O O . PRO A 1 99 ? 8.481 -6.242 45.074 1.00 18.12 99 PRO E O 1
ATOM 776 N N . LYS A 1 100 ? 9.100 -4.428 43.896 1.00 18.25 100 LYS E N 1
ATOM 777 C CA . LYS A 1 100 ? 10.460 -4.845 43.685 1.00 18.69 100 LYS E CA 1
ATOM 778 C C . LYS A 1 100 ? 11.417 -3.887 44.356 1.00 16.98 100 LYS E C 1
ATOM 779 O O . LYS A 1 100 ? 11.083 -2.741 44.635 1.00 14.86 100 LYS E O 1
ATOM 785 N N . LYS A 1 101 ? 12.594 -4.398 44.634 1.00 16.59 101 LYS E N 1
ATOM 786 C CA . LYS A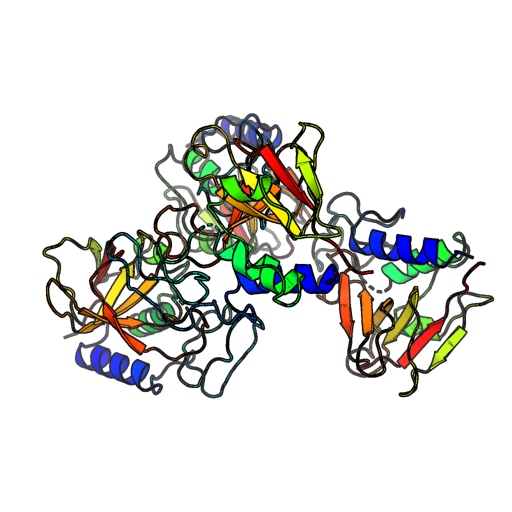 1 101 ? 13.643 -3.653 45.297 1.00 17.57 101 LYS E CA 1
ATOM 787 C C . LYS A 1 101 ? 14.036 -2.422 44.477 1.00 16.59 101 LYS E C 1
ATOM 788 O O . LYS A 1 101 ? 14.272 -2.533 43.272 1.00 16.96 101 LYS E O 1
ATOM 794 N N . GLY A 1 102 ? 14.097 -1.258 45.138 1.00 15.52 102 GLY E N 1
ATOM 795 C CA . GLY A 1 102 ? 14.375 0.009 44.481 1.00 14.13 102 GLY E CA 1
ATOM 796 C C . GLY A 1 102 ? 13.140 0.798 44.082 1.00 13.77 102 GLY E C 1
ATOM 797 O O . GLY A 1 102 ? 13.246 1.986 43.752 1.00 13.40 102 GLY E O 1
ATOM 798 N N . TRP A 1 103 ? 11.963 0.170 44.097 1.00 13.51 103 TRP E N 1
ATOM 799 C CA . TRP A 1 103 ? 10.710 0.891 43.860 1.00 13.71 103 TRP E CA 1
ATOM 800 C C . TRP A 1 103 ? 10.412 1.807 45.011 1.00 13.84 103 TRP E C 1
ATOM 801 O O . TRP A 1 103 ? 10.938 1.614 46.082 1.00 14.72 103 TRP E O 1
ATOM 812 N N . ILE A 1 104 ? 9.545 2.796 44.793 1.00 13.81 104 ILE E N 1
ATOM 813 C CA . ILE A 1 104 ? 9.208 3.808 45.802 1.00 13.83 104 ILE E CA 1
ATOM 814 C C . ILE A 1 104 ? 7.803 3.494 46.315 1.00 13.44 104 ILE E C 1
ATOM 815 O O . ILE A 1 104 ? 6.885 3.325 45.522 1.00 13.14 104 ILE E O 1
ATOM 820 N N . ALA A 1 105 ? 7.665 3.393 47.637 1.00 12.57 105 ALA E N 1
ATOM 821 C CA . ALA A 1 105 ? 6.392 3.076 48.286 1.00 12.71 105 ALA E CA 1
ATOM 822 C C . ALA A 1 105 ? 5.754 4.364 48.829 1.00 12.75 105 ALA E C 1
ATOM 823 O O . ALA A 1 105 ? 6.420 5.127 49.539 1.00 12.49 105 ALA E O 1
ATOM 825 N N . VAL A 1 106 ? 4.489 4.610 48.473 1.00 12.54 106 VAL E N 1
ATOM 826 C CA . VAL A 1 106 ? 3.789 5.857 48.793 1.00 12.86 106 VAL E CA 1
ATOM 827 C C . VAL A 1 106 ? 2.529 5.571 49.617 1.00 13.19 106 VAL E C 1
ATOM 828 O O . VAL A 1 106 ? 1.672 4.813 49.215 1.00 13.23 106 VAL E O 1
ATOM 832 N N . PHE A 1 107 ? 2.479 6.157 50.807 1.00 13.25 107 PHE E N 1
ATOM 833 C CA . PHE A 1 107 ? 1.392 5.966 51.752 1.00 14.21 107 PHE E CA 1
ATOM 834 C C . PHE A 1 107 ? 0.553 7.234 51.750 1.00 15.86 107 PHE E C 1
ATOM 835 O O . PHE A 1 107 ? 1.088 8.323 51.992 1.00 15.62 107 PHE E O 1
ATOM 843 N N . THR A 1 108 ? -0.724 7.120 51.417 1.00 16.84 108 THR E N 1
ATOM 844 C CA . THR A 1 108 ? -1.597 8.309 51.316 1.00 17.11 108 THR E CA 1
ATOM 845 C C . THR A 1 108 ? -2.934 8.183 52.041 1.00 17.70 108 THR E C 1
ATOM 846 O O . THR A 1 108 ? -3.732 9.117 52.003 1.00 17.46 108 THR E O 1
ATOM 850 N N . SER A 1 109 ? -3.186 7.083 52.741 1.00 19.56 109 SER E N 1
ATOM 851 C CA . SER A 1 109 ? -4.452 6.932 53.454 1.00 21.42 109 SER E CA 1
ATOM 852 C C . SER A 1 109 ? -4.245 6.699 54.943 1.00 20.74 109 SER E C 1
ATOM 853 O O . SER A 1 109 ? -3.120 6.478 55.409 1.00 19.21 109 SER E O 1
ATOM 856 N N . GLY A 1 110 ? -5.345 6.814 55.683 1.00 21.95 110 GLY E N 1
ATOM 857 C CA . GLY A 1 110 ? -5.315 6.685 57.128 1.00 23.14 110 GLY E CA 1
ATOM 858 C C . GLY A 1 110 ? -4.581 7.829 57.784 1.00 23.57 110 GLY E C 1
ATOM 859 O O . GLY A 1 110 ? -4.754 8.987 57.410 1.00 23.85 110 GLY E O 1
ATOM 860 N N . SER A 1 111 ? -3.708 7.499 58.733 1.00 24.32 111 SER E N 1
ATOM 861 C CA . SER A 1 111 ? -2.923 8.505 59.413 1.00 25.86 111 SER E CA 1
ATOM 862 C C . SER A 1 111 ? -1.951 9.175 58.501 1.00 22.72 111 SER E C 1
ATOM 863 O O . SER A 1 111 ? -1.468 10.240 58.818 1.00 23.67 111 SER E O 1
ATOM 866 N N . TYR A 1 112 ? -1.631 8.542 57.373 1.00 20.93 112 TYR E N 1
ATOM 867 C CA . TYR A 1 112 ? -0.733 9.150 56.411 1.00 17.82 112 TYR E CA 1
ATOM 868 C C . TYR A 1 112 ? -1.378 10.168 55.498 1.00 16.99 112 TYR E C 1
ATOM 869 O O . TYR A 1 112 ? -0.696 10.730 54.672 1.00 14.39 112 TYR E O 1
ATOM 878 N N . GLU A 1 113 ? -2.678 10.436 55.641 1.00 15.44 113 GLU E N 1
ATOM 879 C CA . GLU A 1 113 ? -3.374 11.227 54.638 1.00 16.47 113 GLU E CA 1
ATOM 880 C C . GLU A 1 113 ? -2.858 12.677 54.496 1.00 16.12 113 GLU E C 1
ATOM 881 O O . GLU A 1 113 ? -2.814 13.236 53.386 1.00 16.03 113 GLU E O 1
ATOM 887 N N . GLN A 1 114 ? -2.510 13.314 55.605 1.00 16.72 114 GLN E N 1
ATOM 888 C CA . GLN A 1 114 ? -2.294 14.765 55.600 1.00 16.36 114 GLN E CA 1
ATOM 889 C C . GLN A 1 114 ? -1.114 15.195 54.751 1.00 16.63 114 GLN E C 1
ATOM 890 O O . GLN A 1 114 ? -1.244 16.107 53.945 1.00 16.92 114 GLN E O 1
ATOM 896 N N . TRP A 1 115 ? 0.036 14.542 54.926 1.00 17.52 115 TRP E N 1
ATOM 897 C CA . TRP A 1 115 ? 1.266 14.832 54.123 1.00 19.12 115 TRP E CA 1
ATOM 898 C C . TRP A 1 115 ? 1.757 13.670 53.281 1.00 18.00 115 TRP E C 1
ATOM 899 O O . TRP A 1 115 ? 2.619 13.854 52.428 1.00 16.83 115 TRP E O 1
ATOM 910 N N . GLY A 1 116 ? 1.221 12.481 53.558 1.00 16.39 116 GLY E N 1
ATOM 911 C CA . GLY A 1 116 ? 1.768 11.242 53.042 1.00 15.58 116 GLY E CA 1
ATOM 912 C C . GLY A 1 116 ? 3.032 10.790 53.734 1.00 14.21 116 GLY E C 1
ATOM 913 O O . GLY A 1 116 ? 3.638 11.516 54.500 1.00 14.93 116 GLY E O 1
ATOM 914 N N . HIS A 1 117 ? 3.387 9.560 53.438 1.00 12.77 117 HIS E N 1
ATOM 915 C CA . HIS A 1 117 ? 4.682 9.004 53.775 1.00 12.87 117 HIS E CA 1
ATOM 916 C C . HIS A 1 117 ? 5.225 8.295 52.563 1.00 12.39 117 HIS E C 1
ATOM 917 O O . HIS A 1 117 ? 4.479 7.891 51.692 1.00 13.42 117 HIS E O 1
ATOM 924 N N . ILE A 1 118 ? 6.543 8.193 52.475 1.00 12.42 118 ILE E N 1
ATOM 925 C CA . ILE A 1 118 ? 7.219 7.680 51.305 1.00 12.32 118 ILE E CA 1
ATOM 926 C C . ILE A 1 118 ? 8.542 7.004 51.735 1.00 12.35 118 ILE E C 1
ATOM 927 O O . ILE A 1 118 ? 9.122 7.347 52.763 1.00 12.54 118 ILE E O 1
ATOM 932 N N . GLY A 1 119 ? 8.962 6.001 50.981 1.00 12.24 119 GLY E N 1
ATOM 933 C CA . GLY A 1 119 ? 10.235 5.345 51.210 1.00 12.64 119 GLY E CA 1
ATOM 934 C C . GLY A 1 119 ? 10.593 4.483 50.040 1.00 12.58 119 GLY E C 1
ATOM 935 O O . GLY A 1 119 ? 9.903 4.504 49.044 1.00 12.83 119 GLY E O 1
ATOM 936 N N . ILE A 1 120 ? 11.713 3.787 50.147 1.00 12.87 120 ILE E N 1
ATOM 937 C CA . ILE A 1 120 ? 12.233 2.965 49.060 1.00 13.33 120 ILE E CA 1
ATOM 938 C C . ILE A 1 120 ? 12.062 1.506 49.496 1.00 13.63 120 ILE E C 1
ATOM 939 O O . ILE A 1 120 ? 12.378 1.130 50.630 1.00 12.19 120 ILE E O 1
ATOM 944 N N . VAL A 1 121 ? 11.554 0.683 48.588 1.00 14.31 121 VAL E N 1
ATOM 945 C CA . VAL A 1 121 ? 11.448 -0.777 48.837 1.00 14.18 121 VAL E CA 1
ATOM 946 C C . VAL A 1 121 ? 12.857 -1.374 48.901 1.00 13.49 121 VAL E C 1
ATOM 947 O O . VAL A 1 121 ? 13.598 -1.339 47.926 1.00 13.58 121 VAL E O 1
ATOM 951 N N . TYR A 1 122 ? 13.235 -1.862 50.078 1.00 14.12 122 TYR E N 1
ATOM 952 C CA . TYR A 1 122 ? 14.499 -2.516 50.275 1.00 15.27 122 TYR E CA 1
ATOM 953 C C . TYR A 1 122 ? 14.412 -4.025 50.002 1.00 16.08 122 TYR E C 1
ATOM 954 O O . TYR A 1 122 ? 15.316 -4.617 49.419 1.00 17.62 122 TYR E O 1
ATOM 963 N N . ASP A 1 123 ? 13.330 -4.645 50.416 1.00 16.70 123 ASP E N 1
ATOM 964 C CA . ASP A 1 123 ? 13.070 -6.055 50.078 1.00 18.89 123 ASP E CA 1
ATOM 965 C C . ASP A 1 123 ? 11.616 -6.139 49.727 1.00 18.10 123 ASP E C 1
ATOM 966 O O . ASP A 1 123 ? 10.780 -5.693 50.500 1.00 18.25 123 ASP E O 1
ATOM 971 N N . GLY A 1 124 ? 11.302 -6.678 48.560 1.00 19.10 124 GLY E N 1
ATOM 972 C CA . GLY A 1 124 ? 9.932 -6.722 48.072 1.00 19.54 124 GLY E CA 1
ATOM 973 C C . GLY A 1 124 ? 8.972 -7.570 48.900 1.00 20.91 124 GLY E C 1
ATOM 974 O O . GLY A 1 124 ? 7.756 -7.371 48.833 1.00 19.53 124 GLY E O 1
ATOM 975 N N . GLY A 1 125 ? 9.515 -8.535 49.642 1.00 21.93 125 GLY E N 1
ATOM 976 C CA . GLY A 1 125 ? 8.762 -9.289 50.636 1.00 23.75 125 GLY E CA 1
ATOM 977 C C . GLY A 1 125 ? 7.724 -10.209 49.995 1.00 26.24 125 GLY E C 1
ATOM 978 O O . GLY A 1 125 ? 7.953 -10.789 48.926 1.00 23.11 125 GLY E O 1
ATOM 979 N N . ASN A 1 126 ? 6.560 -10.272 50.629 1.00 26.67 126 ASN E N 1
ATOM 980 C CA . ASN A 1 126 ? 5.406 -10.998 50.093 1.00 28.18 126 ASN E CA 1
ATOM 981 C C . ASN A 1 126 ? 4.148 -10.124 50.150 1.00 27.71 126 ASN E C 1
ATOM 982 O O . ASN A 1 126 ? 4.243 -8.902 50.304 1.00 32.00 126 ASN E O 1
ATOM 987 N N . THR A 1 127 ? 2.980 -10.735 50.036 1.00 27.93 127 THR E N 1
ATOM 988 C CA . THR A 1 127 ? 1.742 -10.003 50.094 1.00 26.39 127 THR E CA 1
ATOM 989 C C . THR A 1 127 ? 1.444 -9.493 51.476 1.00 24.22 127 THR E C 1
ATOM 990 O O . THR A 1 127 ? 0.556 -8.662 51.632 1.00 25.87 127 THR E O 1
ATOM 994 N N . SER A 1 128 ? 2.124 -10.024 52.491 1.00 21.22 128 SER E N 1
ATOM 995 C CA . SER A 1 128 ? 1.827 -9.671 53.860 1.00 21.03 128 SER E CA 1
ATOM 996 C C . SER A 1 128 ? 2.709 -8.482 54.331 1.00 18.94 128 SER E C 1
ATOM 997 O O . SER A 1 128 ? 2.219 -7.512 54.901 1.00 16.40 128 SER E O 1
ATOM 1000 N N . THR A 1 129 ? 4.012 -8.599 54.123 1.00 17.41 129 THR E N 1
ATOM 1001 C CA . THR A 1 129 ? 4.959 -7.582 54.570 1.00 17.32 129 THR E CA 1
ATOM 1002 C C . THR A 1 129 ? 6.026 -7.325 53.521 1.00 16.51 129 THR E C 1
ATOM 1003 O O . THR A 1 129 ? 6.265 -8.144 52.633 1.00 16.30 129 THR E O 1
ATOM 1007 N N . PHE A 1 130 ? 6.700 -6.194 53.674 1.00 15.28 130 PHE E N 1
ATOM 1008 C CA . PHE A 1 130 ? 7.915 -5.915 52.943 1.00 14.90 130 PHE E CA 1
ATOM 1009 C C . PHE A 1 130 ? 8.812 -5.040 53.798 1.00 14.66 130 PHE E C 1
ATOM 1010 O O . PHE A 1 130 ? 8.387 -4.538 54.833 1.00 15.32 130 PHE E O 1
ATOM 1018 N N . THR A 1 131 ? 10.057 -4.863 53.369 1.00 13.56 131 THR E N 1
ATOM 1019 C CA . THR A 1 131 ? 10.997 -4.026 54.068 1.00 13.90 131 THR E CA 1
ATOM 1020 C C . THR A 1 131 ? 11.197 -2.751 53.292 1.00 13.51 131 THR E C 1
ATOM 1021 O O . THR A 1 131 ? 11.530 -2.773 52.106 1.00 12.68 131 THR E O 1
ATOM 1025 N N . ILE A 1 132 ? 10.973 -1.654 53.994 1.00 13.61 132 ILE E N 1
ATOM 1026 C CA . ILE A 1 132 ? 11.121 -0.312 53.478 1.00 13.21 132 ILE E CA 1
ATOM 1027 C C . ILE A 1 132 ? 12.394 0.312 54.037 1.00 13.17 132 ILE E C 1
ATOM 1028 O O . ILE A 1 132 ? 12.824 0.022 55.125 1.00 13.59 132 ILE E O 1
ATOM 1033 N N . LEU A 1 133 ? 12.996 1.169 53.245 1.00 13.48 133 LEU E N 1
ATOM 1034 C CA . LEU A 1 133 ? 14.035 2.084 53.688 1.00 13.47 133 LEU E CA 1
ATOM 1035 C C . LEU A 1 133 ? 13.481 3.491 53.640 1.00 13.76 133 LEU E C 1
ATOM 1036 O O . LEU A 1 133 ? 13.033 3.965 52.582 1.00 13.61 133 LEU E O 1
ATOM 1041 N N . GLU A 1 134 ? 13.459 4.162 54.775 1.00 13.38 134 GLU E N 1
ATOM 1042 C CA . GLU A 1 134 ? 12.737 5.423 54.862 1.00 13.83 134 GLU E CA 1
ATOM 1043 C C . GLU A 1 134 ? 13.430 6.371 55.838 1.00 14.34 134 GLU E C 1
ATOM 1044 O O . GLU A 1 134 ? 14.218 5.931 56.699 1.00 15.25 134 GLU E O 1
ATOM 1050 N N . GLN A 1 135 ? 13.081 7.655 55.722 1.00 14.81 135 GLN E N 1
ATOM 1051 C CA . GLN A 1 135 ? 13.362 8.616 56.797 1.00 15.35 135 GLN E CA 1
ATOM 1052 C C . GLN A 1 135 ? 12.123 9.029 57.550 1.00 15.96 135 GLN E C 1
ATOM 1053 O O . GLN A 1 135 ? 11.020 9.048 57.041 1.00 13.87 135 GLN E O 1
ATOM 1059 N N . ASN A 1 136 ? 12.346 9.312 58.825 1.00 17.23 136 ASN E N 1
ATOM 1060 C CA . ASN A 1 136 ? 11.375 10.019 59.652 1.00 17.41 136 ASN E CA 1
ATOM 1061 C C . ASN A 1 136 ? 10.081 9.278 59.892 1.00 17.11 136 ASN E C 1
ATOM 1062 O O . ASN A 1 136 ? 9.017 9.874 60.060 1.00 14.82 136 ASN E O 1
ATOM 1067 N N . TRP A 1 137 ? 10.170 7.975 59.994 1.00 18.07 137 TRP E N 1
ATOM 1068 C CA . TRP A 1 137 ? 9.031 7.298 60.540 1.00 21.62 137 TRP E CA 1
ATOM 1069 C C . TRP A 1 137 ? 8.890 7.619 62.087 1.00 24.07 137 TRP E C 1
ATOM 1070 O O . TRP A 1 137 ? 7.780 7.658 62.574 1.00 27.09 137 TRP E O 1
ATOM 1081 N N . ASN A 1 138 ? 9.962 8.031 62.787 1.00 30.87 138 ASN E N 1
ATOM 1082 C CA . ASN A 1 138 ? 9.881 8.460 64.227 1.00 31.55 138 ASN E CA 1
ATOM 1083 C C . ASN A 1 138 ? 9.270 9.837 64.497 1.00 34.39 138 ASN E C 1
ATOM 1084 O O . ASN A 1 138 ? 8.986 10.172 65.656 1.00 39.44 138 ASN E O 1
ATOM 1089 N N . GLY A 1 139 ? 9.087 10.643 63.456 1.00 35.11 139 GLY E N 1
ATOM 1090 C CA . GLY A 1 139 ? 8.584 12.001 63.614 1.00 36.39 139 GLY E CA 1
ATOM 1091 C C . GLY A 1 139 ? 9.593 13.103 63.985 1.00 34.70 139 GLY E C 1
ATOM 1092 O O . GLY A 1 139 ? 9.262 14.288 63.840 1.00 33.73 139 GLY E O 1
ATOM 1093 N N . TYR A 1 140 ? 10.786 12.743 64.487 1.00 33.04 140 TYR E N 1
ATOM 1094 C CA . TYR A 1 140 ? 11.773 13.741 65.003 1.00 30.82 140 TYR E CA 1
ATOM 1095 C C . TYR A 1 140 ? 12.679 14.318 63.922 1.00 25.82 140 TYR E C 1
ATOM 1096 O O . TYR A 1 140 ? 13.475 15.215 64.192 1.00 23.02 140 TYR E O 1
ATOM 1105 N N . ALA A 1 141 ? 12.610 13.751 62.717 1.00 21.96 141 ALA E N 1
ATOM 1106 C CA . ALA A 1 141 ? 13.383 14.221 61.570 1.00 19.39 141 ALA E CA 1
ATOM 1107 C C . ALA A 1 141 ? 14.917 14.225 61.736 1.00 17.85 141 ALA E C 1
ATOM 1108 O O . ALA A 1 141 ? 15.613 15.034 61.128 1.00 16.53 141 ALA E O 1
ATOM 1110 N N . ASN A 1 142 ? 15.434 13.294 62.532 1.00 18.83 142 ASN E N 1
ATOM 1111 C CA . ASN A 1 142 ? 16.831 13.334 62.999 1.00 18.70 142 ASN E CA 1
ATOM 1112 C C . ASN A 1 142 ? 17.710 12.160 62.585 1.00 18.06 142 ASN E C 1
ATOM 1113 O O . ASN A 1 142 ? 18.940 12.255 62.637 1.00 19.16 142 ASN E O 1
ATOM 1118 N N . LYS A 1 143 ? 17.095 11.059 62.166 1.00 17.26 143 LYS E N 1
ATOM 1119 C CA . LYS A 1 143 ? 17.816 9.846 61.891 1.00 16.84 143 LYS E CA 1
ATOM 1120 C C . LYS A 1 143 ? 18.089 9.704 60.388 1.00 15.76 143 LYS E C 1
ATOM 1121 O O . LYS A 1 143 ? 17.350 10.215 59.557 1.00 14.64 143 LYS E O 1
ATOM 1127 N N . LYS A 1 144 ? 19.169 8.986 60.075 1.00 15.57 144 LYS E N 1
ATOM 1128 C CA . LYS A 1 144 ? 19.494 8.594 58.714 1.00 15.71 144 LYS E CA 1
ATOM 1129 C C . LYS A 1 144 ? 18.486 7.571 58.209 1.00 15.28 144 LYS E C 1
ATOM 1130 O O . LYS A 1 144 ? 17.673 7.042 58.997 1.00 13.73 144 LYS E O 1
ATOM 1136 N N . PRO A 1 145 ? 18.507 7.296 56.880 1.00 14.27 145 PRO E N 1
ATOM 1137 C CA . PRO A 1 145 ? 17.565 6.301 56.383 1.00 14.00 145 PRO E CA 1
ATOM 1138 C C . PRO A 1 145 ? 17.678 4.958 57.114 1.00 14.74 145 PRO E C 1
ATOM 1139 O O . PRO A 1 145 ? 18.780 4.409 57.298 1.00 16.28 145 PRO E O 1
ATOM 1143 N N . THR A 1 146 ? 16.532 4.409 57.474 1.00 14.81 146 THR E N 1
ATOM 1144 C CA . THR A 1 146 ? 16.474 3.254 58.333 1.00 15.44 146 THR E CA 1
ATOM 1145 C C . THR A 1 146 ? 15.466 2.247 57.776 1.00 15.81 146 THR E C 1
ATOM 1146 O O . THR A 1 146 ? 14.393 2.627 57.309 1.00 16.54 146 THR E O 1
ATOM 1150 N N . LYS A 1 147 ? 15.791 0.959 57.899 1.00 15.31 147 LYS E N 1
ATOM 1151 C CA . LYS A 1 147 ? 14.912 -0.102 57.445 1.00 15.28 147 LYS E CA 1
ATOM 1152 C C . LYS A 1 147 ? 13.850 -0.447 58.459 1.00 14.97 147 LYS E C 1
ATOM 1153 O O . LYS A 1 147 ? 14.112 -0.467 59.660 1.00 14.26 147 LYS E O 1
ATOM 1159 N N . ARG A 1 148 ? 12.647 -0.729 57.973 1.00 14.48 148 ARG E N 1
ATOM 1160 C CA . ARG A 1 148 ? 11.510 -1.079 58.810 1.00 13.90 148 ARG E CA 1
ATOM 1161 C C . ARG A 1 148 ? 10.647 -2.074 58.052 1.00 13.38 148 ARG E C 1
ATOM 1162 O O . ARG A 1 148 ? 10.539 -2.020 56.820 1.00 13.74 148 ARG E O 1
ATOM 1170 N N . VAL A 1 149 ? 10.086 -3.042 58.765 1.00 13.56 149 VAL E N 1
ATOM 1171 C CA . VAL A 1 149 ? 9.118 -3.948 58.178 1.00 13.49 149 VAL E CA 1
ATOM 1172 C C . VAL A 1 149 ? 7.761 -3.256 58.167 1.00 13.12 149 VAL E C 1
ATOM 1173 O O . VAL A 1 149 ? 7.299 -2.843 59.211 1.00 13.59 149 VAL E O 1
ATOM 1177 N N . ASP A 1 150 ? 7.151 -3.147 56.979 1.00 12.10 150 ASP E N 1
ATOM 1178 C CA . ASP A 1 150 ? 5.810 -2.596 56.820 1.00 12.70 150 ASP E CA 1
ATOM 1179 C C . ASP A 1 150 ? 4.780 -3.685 56.462 1.00 12.51 150 ASP E C 1
ATOM 1180 O O . ASP A 1 150 ? 5.099 -4.645 55.755 1.00 12.95 150 ASP E O 1
ATOM 1185 N N . ASN A 1 151 ? 3.546 -3.487 56.902 1.00 13.57 151 ASN E N 1
ATOM 1186 C CA . ASN A 1 151 ? 2.407 -4.390 56.623 1.00 14.78 151 ASN E CA 1
ATOM 1187 C C . ASN A 1 151 ? 1.407 -3.879 55.551 1.00 15.19 151 ASN E C 1
ATOM 1188 O O . ASN A 1 151 ? 0.272 -4.346 55.487 1.00 15.56 151 ASN E O 1
ATOM 1193 N N . TYR A 1 152 ? 1.850 -2.917 54.731 1.00 14.31 152 TYR E N 1
ATOM 1194 C CA . TYR A 1 152 ? 1.005 -2.271 53.710 1.00 14.51 152 TYR E CA 1
ATOM 1195 C C . TYR A 1 152 ? -0.123 -1.361 54.214 1.00 14.55 152 TYR E C 1
ATOM 1196 O O . TYR A 1 152 ? -0.918 -0.852 53.391 1.00 13.11 152 TYR E O 1
ATOM 1205 N N . TYR A 1 153 ? -0.227 -1.150 55.525 1.00 13.90 153 TYR E N 1
ATOM 1206 C CA . TYR A 1 153 ? -1.269 -0.283 56.055 1.00 15.00 153 TYR E CA 1
ATOM 1207 C C . TYR A 1 153 ? -1.073 1.151 55.562 1.00 14.94 153 TYR E C 1
ATOM 1208 O O . TYR A 1 153 ? 0.014 1.693 55.641 1.00 15.09 153 TYR E O 1
ATOM 1217 N N . GLY A 1 154 ? -2.123 1.714 54.978 1.00 14.47 154 GLY E N 1
ATOM 1218 C CA . GLY A 1 154 ? -2.057 3.063 54.406 1.00 14.49 154 GLY E CA 1
ATOM 1219 C C . GLY A 1 154 ? -1.334 3.244 53.076 1.00 13.50 154 GLY E C 1
ATOM 1220 O O . GLY A 1 154 ? -1.242 4.358 52.595 1.00 12.75 154 GLY E O 1
ATOM 1221 N N . LEU A 1 155 ? -0.783 2.163 52.526 1.00 13.85 155 LEU E N 1
ATOM 1222 C CA . LEU A 1 155 ? 0.070 2.188 51.358 1.00 13.91 155 LEU E CA 1
ATOM 1223 C C . LEU A 1 155 ? -0.827 2.069 50.143 1.00 14.97 155 LEU E C 1
ATOM 1224 O O . LEU A 1 155 ? -1.579 1.097 50.002 1.00 15.87 155 LEU E O 1
ATOM 1229 N N . THR A 1 156 ? -0.770 3.066 49.274 1.00 15.09 156 THR E N 1
ATOM 1230 C CA . THR A 1 156 ? -1.713 3.162 48.198 1.00 14.89 156 THR E CA 1
ATOM 1231 C C . THR A 1 156 ? -1.087 2.988 46.819 1.00 14.88 156 THR E C 1
ATOM 1232 O O . THR A 1 156 ? -1.793 2.581 45.866 1.00 15.39 156 THR E O 1
ATOM 1236 N N . HIS A 1 157 ? 0.201 3.297 46.678 1.00 14.86 157 HIS E N 1
ATOM 1237 C CA . HIS A 1 157 ? 0.888 3.293 45.370 1.00 14.65 157 HIS E CA 1
ATOM 1238 C C . HIS A 1 157 ? 2.334 2.872 45.492 1.00 14.64 157 HIS E C 1
ATOM 1239 O O . HIS A 1 157 ? 2.968 3.064 46.551 1.00 14.30 157 HIS E O 1
ATOM 1246 N N . PHE A 1 158 ? 2.853 2.295 44.414 1.00 14.80 158 PHE E N 1
ATOM 1247 C CA . PHE A 1 158 ? 4.301 2.109 44.214 1.00 14.84 158 PHE E CA 1
ATOM 1248 C C . PHE A 1 158 ? 4.723 2.855 42.960 1.00 14.58 158 PHE E C 1
ATOM 1249 O O . PHE A 1 158 ? 3.939 2.942 42.022 1.00 14.87 158 PHE E O 1
ATOM 1257 N N . ILE A 1 159 ? 5.909 3.468 42.984 1.00 14.41 159 ILE E N 1
ATOM 1258 C CA . ILE A 1 159 ? 6.509 4.027 41.784 1.00 15.20 159 ILE E CA 1
ATOM 1259 C C . ILE A 1 159 ? 7.608 3.056 41.392 1.00 15.19 159 ILE E C 1
ATOM 1260 O O . ILE A 1 159 ? 8.638 2.962 42.029 1.00 14.02 159 ILE E O 1
ATOM 1265 N N . GLU A 1 160 ? 7.350 2.344 40.302 1.00 16.46 160 GLU E N 1
ATOM 1266 C CA . GLU A 1 160 ? 8.365 1.629 39.577 1.00 17.67 160 GLU E CA 1
ATOM 1267 C C . GLU A 1 160 ? 9.402 2.568 38.924 1.00 18.91 160 GLU E C 1
ATOM 1268 O O . GLU A 1 160 ? 9.040 3.484 38.173 1.00 20.18 160 GLU E O 1
ATOM 1274 N N . ILE A 1 161 ? 10.676 2.296 39.176 1.00 19.10 161 ILE E N 1
ATOM 1275 C CA A ILE A 1 161 ? 11.776 3.068 38.607 0.50 19.59 161 ILE E CA 1
ATOM 1276 C CA B ILE A 1 161 ? 11.780 3.060 38.607 0.50 19.52 161 ILE E CA 1
ATOM 1277 C C . ILE A 1 161 ? 12.409 2.325 37.420 1.00 20.52 161 ILE E C 1
ATOM 1278 O O . ILE A 1 161 ? 12.338 1.095 37.336 1.00 19.37 161 ILE E O 1
ATOM 1287 N N . PRO A 1 162 ? 13.027 3.072 36.490 1.00 21.22 162 PRO E N 1
ATOM 1288 C CA . PRO A 1 162 ? 13.742 2.392 35.394 1.00 22.93 162 PRO E CA 1
ATOM 1289 C C . PRO A 1 162 ? 15.003 1.679 35.869 1.00 23.46 162 PRO E C 1
ATOM 1290 O O . PRO A 1 162 ? 15.723 2.209 36.736 1.00 23.51 162 PRO E O 1
ATOM 1294 N N . VAL A 1 163 ? 15.266 0.499 35.302 1.00 22.97 163 VAL E N 1
ATOM 1295 C CA . VAL A 1 163 ? 16.455 -0.280 35.643 1.00 24.35 163 VAL E CA 1
ATOM 1296 C C . VAL A 1 163 ? 17.186 -0.655 34.374 1.00 25.30 163 VAL E C 1
ATOM 1297 O O . VAL A 1 163 ? 16.627 -1.313 33.515 1.00 26.52 163 VAL E O 1
ATOM 1301 N N . LYS A 1 164 ? 18.439 -0.231 34.291 1.00 26.62 164 LYS E N 1
ATOM 1302 C CA . LYS A 1 164 ? 19.349 -0.578 33.205 1.00 29.28 164 LYS E CA 1
ATOM 1303 C C . LYS A 1 164 ? 19.806 -2.044 33.287 1.00 30.69 164 LYS E C 1
ATOM 1304 O O . LYS A 1 164 ? 20.211 -2.509 34.337 1.00 28.17 164 LYS E O 1
ATOM 1310 N N . ALA A 1 165 ? 19.752 -2.754 32.164 1.00 36.84 165 ALA E N 1
ATOM 1311 C CA . ALA A 1 165 ? 20.457 -4.049 31.982 1.00 41.29 165 ALA E CA 1
ATOM 1312 C C . ALA A 1 165 ? 21.944 -3.985 32.346 1.00 42.70 165 ALA E C 1
ATOM 1313 O O . ALA A 1 165 ? 22.674 -3.094 31.930 1.00 44.92 165 ALA E O 1
ATOM 1316 N N . ALA B 1 2 ? 8.866 36.464 92.369 1.00 30.72 2 ALA G N 1
ATOM 1317 C CA . ALA B 1 2 ? 9.368 35.415 91.455 1.00 28.89 2 ALA G CA 1
ATOM 1318 C C . ALA B 1 2 ? 8.242 34.673 90.719 1.00 28.12 2 ALA G C 1
ATOM 1319 O O . ALA B 1 2 ? 7.075 34.692 91.118 1.00 28.86 2 ALA G O 1
ATOM 1321 N N . LYS B 1 3 ? 8.595 34.109 89.567 1.00 26.05 3 LYS G N 1
ATOM 1322 C CA . LYS B 1 3 ? 7.627 33.459 88.703 1.00 24.83 3 LYS G CA 1
ATOM 1323 C C . LYS B 1 3 ? 7.926 31.980 88.748 1.00 23.49 3 LYS G C 1
ATOM 1324 O O . LYS B 1 3 ? 9.073 31.575 88.905 1.00 21.85 3 LYS G O 1
ATOM 1330 N N . THR B 1 4 ? 6.888 31.170 88.595 1.00 21.99 4 THR G N 1
ATOM 1331 C CA . THR B 1 4 ? 7.056 29.727 88.557 1.00 19.87 4 THR G CA 1
ATOM 1332 C C . THR B 1 4 ? 7.583 29.350 87.176 1.00 20.05 4 THR G C 1
ATOM 1333 O O . THR B 1 4 ? 7.474 30.129 86.236 1.00 19.48 4 THR G O 1
ATOM 1337 N N . GLN B 1 5 ? 8.147 28.155 87.055 1.00 20.32 5 GLN G N 1
ATOM 1338 C CA . GLN B 1 5 ? 8.592 27.667 85.759 1.00 20.19 5 GLN G CA 1
ATOM 1339 C C . GLN B 1 5 ? 7.443 27.577 84.763 1.00 20.06 5 GLN G C 1
ATOM 1340 O O . GLN B 1 5 ? 7.621 27.851 83.595 1.00 18.50 5 GLN G O 1
ATOM 1346 N N . ALA B 1 6 ? 6.260 27.164 85.222 1.00 21.72 6 ALA G N 1
ATOM 1347 C CA . ALA B 1 6 ? 5.073 27.150 84.366 1.00 20.11 6 ALA G CA 1
ATOM 1348 C C . ALA B 1 6 ? 4.747 28.536 83.809 1.00 19.64 6 ALA G C 1
ATOM 1349 O O . ALA B 1 6 ? 4.453 28.671 82.628 1.00 20.41 6 ALA G O 1
ATOM 1351 N N . GLU B 1 7 ? 4.812 29.559 84.640 1.00 19.45 7 GLU G N 1
ATOM 1352 C CA . GLU B 1 7 ? 4.593 30.941 84.204 1.00 20.61 7 GLU G CA 1
ATOM 1353 C C . GLU B 1 7 ? 5.652 31.412 83.218 1.00 19.10 7 GLU G C 1
ATOM 1354 O O . GLU B 1 7 ? 5.338 32.044 82.181 1.00 17.53 7 GLU G O 1
ATOM 1360 N N . ILE B 1 8 ? 6.904 31.132 83.549 1.00 18.83 8 ILE G N 1
ATOM 1361 C CA . ILE B 1 8 ? 8.022 31.430 82.664 1.00 18.60 8 ILE G CA 1
ATOM 1362 C C . ILE B 1 8 ? 7.807 30.758 81.307 1.00 18.89 8 ILE G C 1
ATOM 1363 O O . ILE B 1 8 ? 7.830 31.429 80.277 1.00 17.89 8 ILE G O 1
ATOM 1368 N N . ASN B 1 9 ? 7.551 29.449 81.303 1.00 18.48 9 ASN G N 1
ATOM 1369 C CA . ASN B 1 9 ? 7.356 28.701 80.060 1.00 18.90 9 ASN G CA 1
ATOM 1370 C C . ASN B 1 9 ? 6.203 29.202 79.183 1.00 18.78 9 ASN G C 1
ATOM 1371 O O . ASN B 1 9 ? 6.312 29.257 77.946 1.00 17.06 9 ASN G O 1
ATOM 1376 N N . LYS B 1 10 ? 5.097 29.510 79.830 1.00 18.48 10 LYS G N 1
ATOM 1377 C CA . LYS B 1 10 ? 3.968 30.138 79.181 1.00 20.57 10 LYS G CA 1
ATOM 1378 C C . LYS B 1 10 ? 4.352 31.459 78.525 1.00 18.49 10 LYS G C 1
ATOM 1379 O O . LYS B 1 10 ? 3.964 31.721 77.371 1.00 17.74 10 LYS G O 1
ATOM 1385 N N . ARG B 1 11 ? 5.119 32.280 79.244 1.00 16.88 11 ARG G N 1
ATOM 1386 C CA . ARG B 1 11 ? 5.501 33.565 78.699 1.00 16.75 11 ARG G CA 1
ATOM 1387 C C . ARG B 1 11 ? 6.413 33.446 77.482 1.00 15.75 11 ARG G C 1
ATOM 1388 O O . ARG B 1 11 ? 6.270 34.216 76.526 1.00 17.67 11 ARG G O 1
ATOM 1396 N N . LEU B 1 12 ? 7.298 32.449 77.473 1.00 16.25 12 LEU G N 1
ATOM 1397 C CA . LEU B 1 12 ? 8.187 32.241 76.328 1.00 14.64 12 LEU G CA 1
ATOM 1398 C C . LEU B 1 12 ? 7.441 31.855 75.069 1.00 15.26 12 LEU G C 1
ATOM 1399 O O . LEU B 1 12 ? 7.740 32.353 73.980 1.00 12.87 12 LEU G O 1
ATOM 1404 N N . ASP B 1 13 ? 6.454 30.956 75.199 1.00 15.87 13 ASP G N 1
ATOM 1405 C CA . ASP B 1 13 ? 5.634 30.596 74.054 1.00 16.84 13 ASP G CA 1
ATOM 1406 C C . ASP B 1 13 ? 4.832 31.807 73.586 1.00 16.31 13 ASP G C 1
ATOM 1407 O O . ASP B 1 13 ? 4.659 31.991 72.386 1.00 16.14 13 ASP G O 1
ATOM 1412 N N . ALA B 1 14 ? 4.345 32.628 74.510 1.00 15.07 14 ALA G N 1
ATOM 1413 C CA . ALA B 1 14 ? 3.575 33.816 74.137 1.00 15.49 14 ALA G CA 1
ATOM 1414 C C . ALA B 1 14 ? 4.438 34.860 73.427 1.00 15.40 14 ALA G C 1
ATOM 1415 O O . ALA B 1 14 ? 3.989 35.478 72.451 1.00 16.04 14 ALA G O 1
ATOM 1417 N N . TYR B 1 15 ? 5.696 35.013 73.839 1.00 15.23 15 TYR G N 1
ATOM 1418 C CA . TYR B 1 15 ? 6.645 35.840 73.048 1.00 14.37 15 TYR G CA 1
ATOM 1419 C C . TYR B 1 15 ? 6.732 35.346 71.600 1.00 14.54 15 TYR G C 1
ATOM 1420 O O . TYR B 1 15 ? 6.613 36.131 70.642 1.00 13.32 15 TYR G O 1
ATOM 1429 N N . ALA B 1 16 ? 6.927 34.037 71.432 1.00 14.95 16 ALA G N 1
ATOM 1430 C CA . ALA B 1 16 ? 7.161 33.456 70.123 1.00 15.49 16 ALA G CA 1
ATOM 1431 C C . ALA B 1 16 ? 5.901 33.531 69.256 1.00 16.30 16 ALA G C 1
ATOM 1432 O O . ALA B 1 16 ? 6.000 33.622 68.040 1.00 15.66 16 ALA G O 1
ATOM 1434 N N . LYS B 1 17 ? 4.740 33.488 69.896 1.00 17.49 17 LYS G N 1
ATOM 1435 C CA . LYS B 1 17 ? 3.436 33.531 69.211 1.00 19.96 17 LYS G CA 1
ATOM 1436 C C . LYS B 1 17 ? 2.965 34.951 68.905 1.00 18.44 17 LYS G C 1
ATOM 1437 O O . LYS B 1 17 ? 2.052 35.127 68.100 1.00 15.64 17 LYS G O 1
ATOM 1443 N N . GLY B 1 18 ? 3.584 35.940 69.545 1.00 17.23 18 GLY G N 1
ATOM 1444 C CA . GLY B 1 18 ? 3.181 37.332 69.406 1.00 17.07 18 GLY G CA 1
ATOM 1445 C C . GLY B 1 18 ? 1.986 37.686 70.263 1.00 17.53 18 GLY G C 1
ATOM 1446 O O . GLY B 1 18 ? 1.231 38.603 69.916 1.00 17.16 18 GLY G O 1
ATOM 1447 N N . THR B 1 19 ? 1.760 36.940 71.354 1.00 17.34 19 THR G N 1
ATOM 1448 C CA . THR B 1 19 ? 0.558 37.139 72.187 1.00 16.53 19 THR G CA 1
ATOM 1449 C C . THR B 1 19 ? 0.912 37.507 73.631 1.00 16.54 19 THR G C 1
ATOM 1450 O O . THR B 1 19 ? 0.031 37.621 74.472 1.00 16.48 19 THR G O 1
ATOM 1454 N N . VAL B 1 20 ? 2.197 37.710 73.921 1.00 15.99 20 VAL G N 1
ATOM 1455 C CA . VAL B 1 20 ? 2.645 38.020 75.280 1.00 15.31 20 VAL G CA 1
ATOM 1456 C C . VAL B 1 20 ? 1.907 39.221 75.884 1.00 16.13 20 VAL G C 1
ATOM 1457 O O . VAL B 1 20 ? 1.637 40.193 75.202 1.00 14.68 20 VAL G O 1
ATOM 1461 N N . ASP B 1 21 ? 1.579 39.116 77.170 1.00 17.52 21 ASP G N 1
ATOM 1462 C CA . ASP B 1 21 ? 0.974 40.204 77.893 1.00 19.85 21 ASP G CA 1
ATOM 1463 C C . ASP B 1 21 ? 2.067 41.217 78.255 1.00 19.09 21 ASP G C 1
ATOM 1464 O O . ASP B 1 21 ? 2.651 41.189 79.344 1.00 19.75 21 ASP G O 1
ATOM 1469 N N . SER B 1 22 ? 2.333 42.119 77.320 1.00 17.82 22 SER G N 1
ATOM 1470 C CA . SER B 1 22 ? 3.349 43.126 77.492 1.00 17.01 22 SER G CA 1
ATOM 1471 C C . SER B 1 22 ? 2.844 44.415 76.884 1.00 18.05 22 SER G C 1
ATOM 1472 O O . SER B 1 22 ? 2.387 44.404 75.734 1.00 17.67 22 SER G O 1
ATOM 1475 N N . PRO B 1 23 ? 3.000 45.543 77.602 1.00 18.75 23 PRO G N 1
ATOM 1476 C CA . PRO B 1 23 ? 2.718 46.841 77.005 1.00 17.88 23 PRO G CA 1
ATOM 1477 C C . PRO B 1 23 ? 3.743 47.330 75.993 1.00 18.13 23 PRO G C 1
ATOM 1478 O O . PRO B 1 23 ? 3.552 48.404 75.411 1.00 16.50 23 PRO G O 1
ATOM 1482 N N . TYR B 1 24 ? 4.809 46.557 75.787 1.00 16.32 24 TYR G N 1
ATOM 1483 C CA . TYR B 1 24 ? 5.839 46.873 74.806 1.00 16.06 24 TYR G CA 1
ATOM 1484 C C . TYR B 1 24 ? 5.750 46.051 73.514 1.00 15.18 24 TYR G C 1
ATOM 1485 O O . TYR B 1 24 ? 6.612 46.172 72.669 1.00 13.47 24 TYR G O 1
ATOM 1494 N N . ARG B 1 25 ? 4.749 45.179 73.415 1.00 13.66 25 ARG G N 1
ATOM 1495 C CA . ARG B 1 25 ? 4.487 44.434 72.225 1.00 13.23 25 ARG G CA 1
ATOM 1496 C C . ARG B 1 25 ? 3.744 45.322 71.202 1.00 13.83 25 ARG G C 1
ATOM 1497 O O . ARG B 1 25 ? 2.684 45.894 71.480 1.00 12.98 25 ARG G O 1
ATOM 1505 N N . VAL B 1 26 ? 4.315 45.408 70.013 1.00 13.00 26 VAL G N 1
ATOM 1506 C CA . VAL B 1 26 ? 3.674 46.066 68.850 1.00 12.82 26 VAL G CA 1
ATOM 1507 C C . VAL B 1 26 ? 2.357 45.371 68.484 1.00 13.71 26 VAL G C 1
ATOM 1508 O O . VAL B 1 26 ? 2.338 44.159 68.263 1.00 11.98 26 VAL G O 1
ATOM 1512 N N . LYS B 1 27 ? 1.265 46.135 68.432 1.00 14.80 27 LYS G N 1
ATOM 1513 C CA . LYS B 1 27 ? -0.056 45.594 68.050 1.00 16.76 27 LYS G CA 1
ATOM 1514 C C . LYS B 1 27 ? -0.280 45.696 66.569 1.00 17.11 27 LYS G C 1
ATOM 1515 O O . LYS B 1 27 ? -0.947 44.854 66.005 1.00 16.30 27 LYS G O 1
ATOM 1521 N N . LYS B 1 28 ? 0.208 46.788 65.975 1.00 17.35 28 LYS G N 1
ATOM 1522 C CA . LYS B 1 28 ? 0.035 47.087 64.551 1.00 18.35 28 LYS G CA 1
ATOM 1523 C C . LYS B 1 28 ? 1.365 47.519 64.026 1.00 17.92 28 LYS G C 1
ATOM 1524 O O . LYS B 1 28 ? 2.095 48.263 64.715 1.00 16.89 28 LYS G O 1
ATOM 1530 N N . ALA B 1 29 ? 1.657 47.116 62.799 1.00 16.58 29 ALA G N 1
ATOM 1531 C CA . ALA B 1 29 ? 2.980 47.263 62.224 1.00 15.82 29 ALA G CA 1
ATOM 1532 C C . ALA B 1 29 ? 3.454 48.711 62.350 1.00 14.12 29 ALA G C 1
ATOM 1533 O O . ALA B 1 29 ? 2.781 49.611 61.908 1.00 14.94 29 ALA G O 1
ATOM 1535 N N . THR B 1 30 ? 4.608 48.901 62.970 1.00 13.54 30 THR G N 1
ATOM 1536 C CA . THR B 1 30 ? 5.053 50.218 63.467 1.00 12.60 30 THR G CA 1
ATOM 1537 C C . THR B 1 30 ? 6.423 50.570 62.899 1.00 11.63 30 THR G C 1
ATOM 1538 O O . THR B 1 30 ? 7.342 49.747 62.851 1.00 10.65 30 THR G O 1
ATOM 1542 N N . SER B 1 31 ? 6.586 51.842 62.556 1.00 12.48 31 SER G N 1
ATOM 1543 C CA A SER B 1 31 ? 7.866 52.361 62.087 0.50 11.95 31 SER G CA 1
ATOM 1544 C CA B SER B 1 31 ? 7.885 52.349 62.128 0.50 12.48 31 SER G CA 1
ATOM 1545 C C . SER B 1 31 ? 8.110 53.786 62.592 1.00 12.31 31 SER G C 1
ATOM 1546 O O . SER B 1 31 ? 7.200 54.619 62.652 1.00 11.35 31 SER G O 1
ATOM 1551 N N . TYR B 1 32 ? 9.343 54.041 62.979 1.00 12.26 32 TYR G N 1
ATOM 1552 C CA . TYR B 1 32 ? 9.880 55.381 63.200 1.00 12.70 32 TYR G CA 1
ATOM 1553 C C . TYR B 1 32 ? 11.346 55.566 62.783 1.00 13.01 32 TYR G C 1
ATOM 1554 O O . TYR B 1 32 ? 11.795 56.698 62.695 1.00 13.35 32 TYR G O 1
ATOM 1563 N N . ASP B 1 33 ? 12.088 54.489 62.505 1.00 14.59 33 ASP G N 1
ATOM 1564 C CA . ASP B 1 33 ? 13.528 54.581 62.209 1.00 15.76 33 ASP G CA 1
ATOM 1565 C C . ASP B 1 33 ? 13.797 54.079 60.777 1.00 17.42 33 ASP G C 1
ATOM 1566 O O . ASP B 1 33 ? 13.632 52.866 60.492 1.00 17.04 33 ASP G O 1
ATOM 1571 N N . PRO B 1 34 ? 14.144 55.004 59.853 1.00 18.43 34 PRO G N 1
ATOM 1572 C CA . PRO B 1 34 ? 14.377 54.602 58.463 1.00 19.23 34 PRO G CA 1
ATOM 1573 C C . PRO B 1 34 ? 15.480 53.557 58.272 1.00 18.84 34 PRO G C 1
ATOM 1574 O O . PRO B 1 34 ? 15.544 52.971 57.209 1.00 20.61 34 PRO G O 1
ATOM 1578 N N . SER B 1 35 ? 16.352 53.374 59.267 1.00 19.66 35 SER G N 1
ATOM 1579 C CA . SER B 1 35 ? 17.452 52.414 59.163 1.00 20.12 35 SER G CA 1
ATOM 1580 C C . SER B 1 35 ? 17.005 50.993 59.394 1.00 20.38 35 SER G C 1
ATOM 1581 O O . SER B 1 35 ? 17.789 50.081 59.126 1.00 22.30 35 SER G O 1
ATOM 1584 N N . PHE B 1 36 ? 15.794 50.799 59.927 1.00 19.37 36 PHE G N 1
ATOM 1585 C CA . PHE B 1 36 ? 15.304 49.476 60.287 1.00 18.27 36 PHE G CA 1
ATOM 1586 C C . PHE B 1 36 ? 14.014 49.152 59.571 1.00 18.88 36 PHE G C 1
ATOM 1587 O O . PHE B 1 36 ? 13.350 50.038 59.028 1.00 18.39 36 PHE G O 1
ATOM 1595 N N . GLY B 1 37 ? 13.703 47.861 59.487 1.00 17.76 37 GLY G N 1
ATOM 1596 C CA . GLY B 1 37 ? 12.444 47.403 58.913 1.00 17.71 37 GLY G CA 1
ATOM 1597 C C . GLY B 1 37 ? 11.261 47.677 59.815 1.00 17.21 37 GLY G C 1
ATOM 1598 O O . GLY B 1 37 ? 11.400 47.722 61.040 1.00 18.58 37 GLY G O 1
ATOM 1599 N N . VAL B 1 38 ? 10.100 47.864 59.196 1.00 16.21 38 VAL G N 1
ATOM 1600 C CA . VAL B 1 38 ? 8.843 48.118 59.915 1.00 15.77 38 VAL G CA 1
ATOM 1601 C C . VAL B 1 38 ? 8.645 47.001 60.910 1.00 15.48 38 VAL G C 1
ATOM 1602 O O . VAL B 1 38 ? 8.790 45.846 60.531 1.00 15.86 38 VAL G O 1
ATOM 1606 N N . MET B 1 39 ? 8.410 47.330 62.177 1.00 14.86 39 MET G N 1
ATOM 1607 C CA . MET B 1 39 ? 8.208 46.293 63.176 1.00 14.35 39 MET G CA 1
ATOM 1608 C C . MET B 1 39 ? 6.862 45.612 62.953 1.00 13.17 39 MET G C 1
ATOM 1609 O O . MET B 1 39 ? 5.805 46.226 62.976 1.00 11.84 39 MET G O 1
ATOM 1614 N N . GLU B 1 40 ? 6.924 44.306 62.771 1.00 14.41 40 GLU G N 1
ATOM 1615 C CA . GLU B 1 40 ? 5.697 43.499 62.710 1.00 15.61 40 GLU G CA 1
ATOM 1616 C C . GLU B 1 40 ? 4.991 43.398 64.066 1.00 14.91 40 GLU G C 1
ATOM 1617 O O . GLU B 1 40 ? 5.624 43.495 65.142 1.00 14.40 40 GLU G O 1
ATOM 1623 N N . ALA B 1 41 ? 3.686 43.119 64.021 1.00 15.09 41 ALA G N 1
ATOM 1624 C CA . ALA B 1 41 ? 2.936 42.830 65.229 1.00 14.98 41 ALA G CA 1
ATOM 1625 C C . ALA B 1 41 ? 3.649 41.721 65.975 1.00 14.26 41 ALA G C 1
ATOM 1626 O O . ALA B 1 41 ? 4.049 40.709 65.391 1.00 14.27 41 ALA G O 1
ATOM 1628 N N . GLY B 1 42 ? 3.850 41.930 67.268 1.00 13.52 42 GLY G N 1
ATOM 1629 C CA . GLY B 1 42 ? 4.490 40.950 68.112 1.00 13.54 42 GLY G CA 1
ATOM 1630 C C . GLY B 1 42 ? 5.916 41.300 68.487 1.00 13.61 42 GLY G C 1
ATOM 1631 O O . GLY B 1 42 ? 6.450 40.736 69.453 1.00 14.31 42 GLY G O 1
ATOM 1632 N N . ALA B 1 43 ? 6.539 42.191 67.725 1.00 13.65 43 ALA G N 1
ATOM 1633 C CA . ALA B 1 43 ? 7.849 42.734 68.066 1.00 13.78 43 ALA G CA 1
ATOM 1634 C C . ALA B 1 43 ? 7.786 43.452 69.408 1.00 13.45 43 ALA G C 1
ATOM 1635 O O . ALA B 1 43 ? 6.775 44.079 69.755 1.00 14.93 43 ALA G O 1
ATOM 1637 N N . ILE B 1 44 ? 8.872 43.338 70.158 1.00 11.96 44 ILE G N 1
ATOM 1638 C CA . ILE B 1 44 ? 8.999 44.009 71.434 1.00 11.71 44 ILE G CA 1
ATOM 1639 C C . ILE B 1 44 ? 9.934 45.211 71.292 1.00 11.48 44 ILE G C 1
ATOM 1640 O O . ILE B 1 44 ? 11.113 45.057 70.938 1.00 11.11 44 ILE G O 1
ATOM 1645 N N . ASP B 1 45 ? 9.410 46.386 71.647 1.00 11.36 45 ASP G N 1
ATOM 1646 C CA . ASP B 1 45 ? 10.185 47.626 71.686 1.00 11.66 45 ASP G CA 1
ATOM 1647 C C . ASP B 1 45 ? 9.967 48.279 73.044 1.00 12.54 45 ASP G C 1
ATOM 1648 O O . ASP B 1 45 ? 8.927 48.861 73.314 1.00 12.23 45 ASP G O 1
ATOM 1653 N N . ALA B 1 46 ? 10.971 48.176 73.895 1.00 14.70 46 ALA G N 1
ATOM 1654 C CA . ALA B 1 46 ? 10.866 48.595 75.275 1.00 16.59 46 ALA G CA 1
ATOM 1655 C C . ALA B 1 46 ? 11.416 50.011 75.519 1.00 19.17 46 ALA G C 1
ATOM 1656 O O . ALA B 1 46 ? 11.090 50.617 76.540 1.00 19.67 46 ALA G O 1
ATOM 1658 N N . ASP B 1 47 ? 12.239 50.538 74.606 1.00 19.49 47 ASP G N 1
ATOM 1659 C CA . ASP B 1 47 ? 12.888 51.848 74.823 1.00 20.81 47 ASP G CA 1
ATOM 1660 C C . ASP B 1 47 ? 12.434 52.964 73.852 1.00 21.11 47 ASP G C 1
ATOM 1661 O O . ASP B 1 47 ? 12.684 54.147 74.089 1.00 23.48 47 ASP G O 1
ATOM 1666 N N . GLY B 1 48 ? 11.779 52.598 72.758 1.00 19.06 48 GLY G N 1
ATOM 1667 C CA . GLY B 1 48 ? 11.378 53.568 71.723 1.00 18.40 48 GLY G CA 1
ATOM 1668 C C . GLY B 1 48 ? 12.486 54.051 70.821 1.00 17.55 48 GLY G C 1
ATOM 1669 O O . GLY B 1 48 ? 12.302 55.021 70.090 1.00 16.55 48 GLY G O 1
ATOM 1670 N N . TYR B 1 49 ? 13.629 53.348 70.840 1.00 16.59 49 TYR G N 1
ATOM 1671 C CA . TYR B 1 49 ? 14.705 53.540 69.905 1.00 17.61 49 TYR G CA 1
ATOM 1672 C C . TYR B 1 49 ? 15.038 52.247 69.139 1.00 16.99 49 TYR G C 1
ATOM 1673 O O . TYR B 1 49 ? 14.913 51.148 69.675 1.00 17.06 49 TYR G O 1
ATOM 1682 N N . TYR B 1 50 ? 15.514 52.395 67.901 1.00 17.29 50 TYR G N 1
ATOM 1683 C CA . TYR B 1 50 ? 16.137 51.301 67.130 1.00 16.50 50 TYR G CA 1
ATOM 1684 C C . TYR B 1 50 ? 15.206 50.134 66.797 1.00 15.30 50 TYR G C 1
ATOM 1685 O O . TYR B 1 50 ? 15.688 49.043 66.498 1.00 15.07 50 TYR G O 1
ATOM 1694 N N . HIS B 1 51 ? 13.889 50.376 66.812 1.00 15.11 51 HIS G N 1
ATOM 1695 C CA . HIS B 1 51 ? 12.885 49.331 66.588 1.00 13.98 51 HIS G CA 1
ATOM 1696 C C . HIS B 1 51 ? 13.154 48.185 67.576 1.00 14.80 51 HIS G C 1
ATOM 1697 O O . HIS B 1 51 ? 13.452 48.466 68.744 1.00 16.45 51 HIS G O 1
ATOM 1704 N N . ALA B 1 52 ? 13.106 46.933 67.131 1.00 15.30 52 ALA G N 1
ATOM 1705 C CA . ALA B 1 52 ? 13.018 45.789 68.016 1.00 15.73 52 ALA G CA 1
ATOM 1706 C C . ALA B 1 52 ? 14.373 45.058 68.022 1.00 16.49 52 ALA G C 1
ATOM 1707 O O . ALA B 1 52 ? 14.668 44.240 67.151 1.00 17.31 52 ALA G O 1
ATOM 1709 N N . GLN B 1 53 ? 15.184 45.413 69.013 1.00 16.16 53 GLN G N 1
ATOM 1710 C CA . GLN B 1 53 ? 16.541 44.905 69.132 1.00 17.82 53 GLN G CA 1
ATOM 1711 C C . GLN B 1 53 ? 16.529 43.745 70.123 1.00 16.62 53 GLN G C 1
ATOM 1712 O O . GLN B 1 53 ? 15.490 43.444 70.759 1.00 17.29 53 GLN G O 1
ATOM 1726 N N . GLN B 1 55 ? 18.107 43.423 72.971 1.00 13.67 55 GLN G N 1
ATOM 1727 C CA . GLN B 1 55 ? 17.978 43.806 74.379 1.00 14.06 55 GLN G CA 1
ATOM 1728 C C . GLN B 1 55 ? 16.531 44.197 74.787 1.00 13.42 55 GLN G C 1
ATOM 1729 O O . GLN B 1 55 ? 16.145 44.038 75.952 1.00 12.53 55 GLN G O 1
ATOM 1735 N N . ASP B 1 56 ? 15.721 44.656 73.831 1.00 13.51 56 ASP G N 1
ATOM 1736 C CA . ASP B 1 56 ? 14.294 44.971 74.081 1.00 13.96 56 ASP G CA 1
ATOM 1737 C C . ASP B 1 56 ? 13.502 43.812 74.688 1.00 13.87 56 ASP G C 1
ATOM 1738 O O . ASP B 1 56 ? 12.771 43.991 75.687 1.00 14.10 56 ASP G O 1
ATOM 1743 N N . LEU B 1 57 ? 13.708 42.619 74.139 1.00 13.59 57 LEU G N 1
ATOM 1744 C CA . LEU B 1 57 ? 13.151 41.397 74.716 1.00 12.80 57 LEU G CA 1
ATOM 1745 C C . LEU B 1 57 ? 13.518 41.188 76.212 1.00 13.90 57 LEU G C 1
ATOM 1746 O O . LEU B 1 57 ? 12.658 40.856 77.031 1.00 12.76 57 LEU G O 1
ATOM 1751 N N . ILE B 1 58 ? 14.789 41.381 76.548 1.00 14.02 58 ILE G N 1
ATOM 1752 C CA . ILE B 1 58 ? 15.272 41.158 77.915 1.00 13.80 58 ILE G CA 1
ATOM 1753 C C . ILE B 1 58 ? 14.734 42.226 78.845 1.00 14.10 58 ILE G C 1
ATOM 1754 O O . ILE B 1 58 ? 14.328 41.924 79.971 1.00 14.80 58 ILE G O 1
ATOM 1759 N N . THR B 1 59 ? 14.714 43.478 78.398 1.00 15.04 59 THR G N 1
ATOM 1760 C CA . THR B 1 59 ? 14.144 44.570 79.199 1.00 14.86 59 THR G CA 1
ATOM 1761 C C . THR B 1 59 ? 12.719 44.212 79.633 1.00 14.25 59 THR G C 1
ATOM 1762 O O . THR B 1 59 ? 12.377 44.303 80.819 1.00 14.05 59 THR G O 1
ATOM 1766 N N . ASP B 1 60 ? 11.900 43.794 78.678 1.00 14.25 60 ASP G N 1
ATOM 1767 C CA . ASP B 1 60 ? 10.541 43.362 78.971 1.00 14.10 60 ASP G CA 1
ATOM 1768 C C . ASP B 1 60 ? 10.496 42.188 79.963 1.00 13.72 60 ASP G C 1
ATOM 1769 O O . ASP B 1 60 ? 9.748 42.211 80.922 1.00 13.04 60 ASP G O 1
ATOM 1774 N N . TYR B 1 61 ? 11.307 41.162 79.692 1.00 13.54 61 TYR G N 1
ATOM 1775 C CA . TYR B 1 61 ? 11.328 39.912 80.443 1.00 13.79 61 TYR G CA 1
ATOM 1776 C C . TYR B 1 61 ? 11.744 40.156 81.849 1.00 14.31 61 TYR G C 1
ATOM 1777 O O . TYR B 1 61 ? 11.082 39.709 82.774 1.00 14.03 61 TYR G O 1
ATOM 1786 N N . VAL B 1 62 ? 12.799 40.937 82.032 1.00 15.08 62 VAL G N 1
ATOM 1787 C CA . VAL B 1 62 ? 13.252 41.281 83.383 1.00 15.71 62 VAL G CA 1
ATOM 1788 C C . VAL B 1 62 ? 12.242 42.148 84.163 1.00 17.16 62 VAL G C 1
ATOM 1789 O O . VAL B 1 62 ? 12.053 41.919 85.360 1.00 15.91 62 VAL G O 1
ATOM 1793 N N . LEU B 1 63 ? 11.630 43.138 83.502 1.00 16.84 63 LEU G N 1
ATOM 1794 C CA . LEU B 1 63 ? 10.516 43.905 84.098 1.00 16.64 63 LEU G CA 1
ATOM 1795 C C . LEU B 1 63 ? 9.439 42.965 84.592 1.00 16.70 63 LEU G C 1
ATOM 1796 O O . LEU B 1 63 ? 8.973 43.090 85.733 1.00 17.63 63 LEU G O 1
ATOM 1801 N N . TRP B 1 64 ? 9.047 41.993 83.766 1.00 16.16 64 TRP G N 1
ATOM 1802 C CA . TRP B 1 64 ? 8.021 41.029 84.177 1.00 15.99 64 TRP G CA 1
ATOM 1803 C C . TRP B 1 64 ? 8.460 40.135 85.363 1.00 16.94 64 TRP G C 1
ATOM 1804 O O . TRP B 1 64 ? 7.728 39.991 86.354 1.00 16.33 64 TRP G O 1
ATOM 1815 N N . LEU B 1 65 ? 9.655 39.552 85.272 1.00 17.09 65 LEU G N 1
ATOM 1816 C CA . LEU B 1 65 ? 10.185 38.751 86.370 1.00 18.08 65 LEU G CA 1
ATOM 1817 C C . LEU B 1 65 ? 10.220 39.498 87.709 1.00 18.49 65 LEU G C 1
ATOM 1818 O O . LEU B 1 65 ? 9.967 38.884 88.756 1.00 20.29 65 LEU G O 1
ATOM 1823 N N . THR B 1 66 ? 10.531 40.797 87.670 1.00 18.90 66 THR G N 1
ATOM 1824 C CA . THR B 1 66 ? 10.729 41.585 88.896 1.00 18.57 66 THR G CA 1
ATOM 1825 C C . THR B 1 66 ? 9.542 42.499 89.208 1.00 20.01 66 THR G C 1
ATOM 1826 O O . THR B 1 66 ? 9.679 43.454 89.960 1.00 20.94 66 THR G O 1
ATOM 1830 N N . ASP B 1 67 ? 8.360 42.195 88.687 1.00 22.72 67 ASP G N 1
ATOM 1831 C CA . ASP B 1 67 ? 7.152 43.012 88.969 1.00 24.74 67 ASP G CA 1
ATOM 1832 C C . ASP B 1 67 ? 7.404 44.501 88.726 1.00 24.39 67 ASP G C 1
ATOM 1833 O O . ASP B 1 67 ? 7.121 45.357 89.579 1.00 22.87 67 ASP G O 1
ATOM 1838 N N . ASN B 1 68 ? 8.016 44.784 87.579 1.00 24.01 68 ASN G N 1
ATOM 1839 C CA . ASN B 1 68 ? 8.393 46.128 87.194 1.00 24.74 68 ASN G CA 1
ATOM 1840 C C . ASN B 1 68 ? 9.384 46.882 88.064 1.00 25.00 68 ASN G C 1
ATOM 1841 O O . ASN B 1 68 ? 9.520 48.095 87.913 1.00 25.15 68 ASN G O 1
ATOM 1846 N N . LYS B 1 69 ? 10.114 46.188 88.922 1.00 24.06 69 LYS G N 1
ATOM 1847 C CA . LYS B 1 69 ? 11.073 46.845 89.773 1.00 25.39 69 LYS G CA 1
ATOM 1848 C C . LYS B 1 69 ? 12.418 47.101 89.094 1.00 24.20 69 LYS G C 1
ATOM 1849 O O . LYS B 1 69 ? 13.081 48.087 89.407 1.00 25.90 69 LYS G O 1
ATOM 1855 N N . VAL B 1 70 ? 12.825 46.217 88.192 1.00 21.24 70 VAL G N 1
ATOM 1856 C CA . VAL B 1 70 ? 14.127 46.310 87.556 1.00 20.09 70 VAL G CA 1
ATOM 1857 C C . VAL B 1 70 ? 13.950 46.577 86.046 1.00 20.14 70 VAL G C 1
ATOM 1858 O O . VAL B 1 70 ? 13.449 45.736 85.297 1.00 19.91 70 VAL G O 1
ATOM 1862 N N . ARG B 1 71 ? 14.366 47.772 85.630 1.00 20.32 71 ARG G N 1
ATOM 1863 C CA . ARG B 1 71 ? 14.591 48.098 84.240 1.00 21.15 71 ARG G CA 1
ATOM 1864 C C . ARG B 1 71 ? 16.072 48.001 83.902 1.00 21.28 71 ARG G C 1
ATOM 1865 O O . ARG B 1 71 ? 16.909 48.650 84.524 1.00 20.11 71 ARG G O 1
ATOM 1873 N N . THR B 1 72 ? 16.394 47.169 82.918 1.00 21.94 72 THR G N 1
ATOM 1874 C CA . THR B 1 72 ? 17.773 47.013 82.456 1.00 21.55 72 THR G CA 1
ATOM 1875 C C . THR B 1 72 ? 18.229 48.321 81.831 1.00 21.15 72 THR G C 1
ATOM 1876 O O . THR B 1 72 ? 17.413 49.121 81.354 1.00 21.30 72 THR G O 1
ATOM 1880 N N . TRP B 1 73 ? 19.533 48.561 81.879 1.00 20.89 73 TRP G N 1
ATOM 1881 C CA . TRP B 1 73 ? 20.128 49.649 81.134 1.00 20.56 73 TRP G CA 1
ATOM 1882 C C . TRP B 1 73 ? 21.305 49.104 80.359 1.00 18.98 73 TRP G C 1
ATOM 1883 O O . TRP B 1 73 ? 21.820 48.013 80.629 1.00 18.12 73 TRP G O 1
ATOM 1894 N N . GLY B 1 74 ? 21.683 49.853 79.341 1.00 18.88 74 GLY G N 1
ATOM 1895 C CA . GLY B 1 74 ? 22.781 49.487 78.483 1.00 20.72 74 GLY G CA 1
ATOM 1896 C C . GLY B 1 74 ? 22.446 48.524 77.352 1.00 21.13 74 GLY G C 1
ATOM 1897 O O . GLY B 1 74 ? 21.287 48.123 77.160 1.00 21.26 74 GLY G O 1
ATOM 1898 N N . ASN B 1 75 ? 23.489 48.194 76.595 1.00 21.41 75 ASN G N 1
ATOM 1899 C CA . ASN B 1 75 ? 23.439 47.251 75.496 1.00 22.58 75 ASN G CA 1
ATOM 1900 C C . ASN B 1 75 ? 23.413 45.819 76.030 1.00 19.95 75 ASN G C 1
ATOM 1901 O O . ASN B 1 75 ? 23.649 45.591 77.206 1.00 17.81 75 ASN G O 1
ATOM 1906 N N . ALA B 1 76 ? 23.183 44.858 75.141 1.00 18.34 76 ALA G N 1
ATOM 1907 C CA . ALA B 1 76 ? 23.280 43.419 75.472 1.00 16.99 76 ALA G CA 1
ATOM 1908 C C . ALA B 1 76 ? 24.510 43.073 76.304 1.00 17.55 76 ALA G C 1
ATOM 1909 O O . ALA B 1 76 ? 24.403 42.408 77.321 1.00 18.15 76 ALA G O 1
ATOM 1911 N N . LYS B 1 77 ? 25.692 43.532 75.862 1.00 17.51 77 LYS G N 1
ATOM 1912 C CA . LYS B 1 77 ? 26.935 43.145 76.522 1.00 16.41 77 LYS G CA 1
ATOM 1913 C C . LYS B 1 77 ? 27.046 43.721 77.930 1.00 15.54 77 LYS G C 1
ATOM 1914 O O . LYS B 1 77 ? 27.795 43.202 78.740 1.00 14.19 77 LYS G O 1
ATOM 1920 N N . ASP B 1 78 ? 26.323 44.810 78.186 1.00 15.05 78 ASP G N 1
ATOM 1921 C CA . ASP B 1 78 ? 26.407 45.511 79.485 1.00 15.69 78 ASP G CA 1
ATOM 1922 C C . ASP B 1 78 ? 25.588 44.809 80.563 1.00 15.91 78 ASP G C 1
ATOM 1923 O O . ASP B 1 78 ? 25.651 45.185 81.744 1.00 15.51 78 ASP G O 1
ATOM 1928 N N . GLN B 1 79 ? 24.811 43.793 80.166 1.00 16.89 79 GLN G N 1
ATOM 1929 C CA . GLN B 1 79 ? 23.935 43.087 81.113 1.00 17.67 79 GLN G CA 1
ATOM 1930 C C . GLN B 1 79 ? 24.697 42.298 82.167 1.00 18.81 79 GLN G C 1
ATOM 1931 O O . GLN B 1 79 ? 24.197 42.128 83.279 1.00 19.19 79 GLN G O 1
ATOM 1937 N N . ILE B 1 80 ? 25.890 41.825 81.806 1.00 20.38 80 ILE G N 1
ATOM 1938 C CA . ILE B 1 80 ? 26.784 41.116 82.734 1.00 21.83 80 ILE G CA 1
ATOM 1939 C C . ILE B 1 80 ? 27.563 42.042 83.674 1.00 23.04 80 ILE G C 1
ATOM 1940 O O . ILE B 1 80 ? 28.282 41.558 84.545 1.00 20.67 80 ILE G O 1
ATOM 1945 N N . LYS B 1 81 ? 27.386 43.353 83.510 1.00 23.04 81 LYS G N 1
ATOM 1946 C CA . LYS B 1 81 ? 28.042 44.352 84.337 1.00 23.80 81 LYS G CA 1
ATOM 1947 C C . LYS B 1 81 ? 27.084 45.009 85.310 1.00 23.68 81 LYS G C 1
ATOM 1948 O O . LYS B 1 81 ? 27.432 46.010 85.927 1.00 25.39 81 LYS G O 1
ATOM 1954 N N . GLN B 1 82 ? 25.871 44.481 85.412 1.00 23.67 82 GLN G N 1
ATOM 1955 C CA . GLN B 1 82 ? 24.877 44.957 86.357 1.00 24.70 82 GLN G CA 1
ATOM 1956 C C . GLN B 1 82 ? 24.208 43.759 86.997 1.00 23.97 82 GLN G C 1
ATOM 1957 O O . GLN B 1 82 ? 24.474 42.613 86.606 1.00 25.74 82 GLN G O 1
ATOM 1963 N N . SER B 1 83 ? 23.374 44.004 87.994 1.00 23.19 83 SER G N 1
ATOM 1964 C CA . SER B 1 83 ? 22.648 42.917 88.665 1.00 24.02 83 SER G CA 1
ATOM 1965 C C . SER B 1 83 ? 21.182 43.200 88.620 1.00 22.07 83 SER G C 1
ATOM 1966 O O . SER B 1 83 ? 20.755 44.310 88.905 1.00 24.49 83 SER G O 1
ATOM 1969 N N . TYR B 1 84 ? 20.400 42.181 88.308 1.00 21.87 84 TYR G N 1
ATOM 1970 C CA . TYR B 1 84 ? 18.948 42.319 88.281 1.00 20.73 84 TYR G CA 1
ATOM 1971 C C . TYR B 1 84 ? 18.355 42.073 89.659 1.00 22.16 84 TYR G C 1
ATOM 1972 O O . TYR B 1 84 ? 17.141 42.206 89.859 1.00 22.30 84 TYR G O 1
ATOM 1981 N N . GLY B 1 85 ? 19.202 41.678 90.603 1.00 22.38 85 GLY G N 1
ATOM 1982 C CA . GLY B 1 85 ? 18.840 41.683 92.007 1.00 24.91 85 GLY G CA 1
ATOM 1983 C C . GLY B 1 85 ? 18.941 40.303 92.598 1.00 25.27 85 GLY G C 1
ATOM 1984 O O . GLY B 1 85 ? 19.596 39.408 92.059 1.00 24.42 85 GLY G O 1
ATOM 1985 N N . THR B 1 86 ? 18.277 40.124 93.720 1.00 27.33 86 THR G N 1
ATOM 1986 C CA . THR B 1 86 ? 18.412 38.898 94.497 1.00 29.58 86 THR G CA 1
ATOM 1987 C C . THR B 1 86 ? 17.879 37.687 93.739 1.00 26.80 86 THR G C 1
ATOM 1988 O O . THR B 1 86 ? 16.771 37.711 93.187 1.00 28.52 86 THR G O 1
ATOM 1992 N N . GLY B 1 87 ? 18.695 36.640 93.709 1.00 24.15 87 GLY G N 1
ATOM 1993 C CA . GLY B 1 87 ? 18.323 35.390 93.085 1.00 24.11 87 GLY G CA 1
ATOM 1994 C C . GLY B 1 87 ? 18.705 35.303 91.621 1.00 22.05 87 GLY G C 1
ATOM 1995 O O . GLY B 1 87 ? 18.621 34.221 91.044 1.00 22.88 87 GLY G O 1
ATOM 1996 N N . PHE B 1 88 ? 19.129 36.425 91.020 1.00 20.81 88 PHE G N 1
ATOM 1997 C CA . PHE B 1 88 ? 19.774 36.402 89.700 1.00 20.78 88 PHE G CA 1
ATOM 1998 C C . PHE B 1 88 ? 21.271 36.131 89.827 1.00 21.71 88 PHE G C 1
ATOM 1999 O O . PHE B 1 88 ? 21.954 36.786 90.627 1.00 21.65 88 PHE G O 1
ATOM 2007 N N . LYS B 1 89 ? 21.779 35.175 89.051 1.00 20.67 89 LYS G N 1
ATOM 2008 C CA . LYS B 1 89 ? 23.168 34.800 89.174 1.00 21.40 89 LYS G CA 1
ATOM 2009 C C . LYS B 1 89 ? 23.786 34.781 87.810 1.00 20.15 89 LYS G C 1
ATOM 2010 O O . LYS B 1 89 ? 23.262 34.161 86.925 1.00 20.90 89 LYS G O 1
ATOM 2016 N N . ILE B 1 90 ? 24.935 35.420 87.661 1.00 19.91 90 ILE G N 1
ATOM 2017 C CA . ILE B 1 90 ? 25.682 35.413 86.413 1.00 20.18 90 ILE G CA 1
ATOM 2018 C C . ILE B 1 90 ? 26.628 34.223 86.451 1.00 21.42 90 ILE G C 1
ATOM 2019 O O . ILE B 1 90 ? 27.445 34.095 87.378 1.00 22.18 90 ILE G O 1
ATOM 2024 N N . HIS B 1 91 ? 26.524 33.345 85.458 1.00 21.18 91 HIS G N 1
ATOM 2025 C CA . HIS B 1 91 ? 27.431 32.207 85.287 1.00 20.95 91 HIS G CA 1
ATOM 2026 C C . HIS B 1 91 ? 28.281 32.405 84.042 1.00 22.17 91 HIS G C 1
ATOM 2027 O O . HIS B 1 91 ? 27.764 32.728 82.980 1.00 21.46 91 HIS G O 1
ATOM 2034 N N . GLU B 1 92 ? 29.590 32.202 84.142 1.00 23.59 92 GLU G N 1
ATOM 2035 C CA . GLU B 1 92 ? 30.406 32.007 82.931 1.00 25.60 92 GLU G CA 1
ATOM 2036 C C . GLU B 1 92 ? 29.982 30.758 82.186 1.00 24.86 92 GLU G C 1
ATOM 2037 O O . GLU B 1 92 ? 29.615 29.765 82.793 1.00 26.72 92 GLU G O 1
ATOM 2043 N N . ASN B 1 93 ? 30.012 30.823 80.868 1.00 25.95 93 ASN G N 1
ATOM 2044 C CA . ASN B 1 93 ? 29.812 29.633 80.037 1.00 27.30 93 ASN G CA 1
ATOM 2045 C C . ASN B 1 93 ? 31.119 28.843 79.971 1.00 30.18 93 ASN G C 1
ATOM 2046 O O . ASN B 1 93 ? 32.060 29.219 79.278 1.00 27.44 93 ASN G O 1
ATOM 2051 N N . LYS B 1 94 ? 31.176 27.776 80.752 1.00 37.46 94 LYS G N 1
ATOM 2052 C CA . LYS B 1 94 ? 32.236 26.789 80.649 1.00 43.92 94 LYS G CA 1
ATOM 2053 C C . LYS B 1 94 ? 31.745 25.639 79.790 1.00 49.60 94 LYS G C 1
ATOM 2054 O O . LYS B 1 94 ? 30.537 25.470 79.615 1.00 50.70 94 LYS G O 1
ATOM 2060 N N . PRO B 1 95 ? 32.672 24.849 79.224 1.00 58.31 95 PRO G N 1
ATOM 2061 C CA . PRO B 1 95 ? 32.251 23.910 78.169 1.00 62.82 95 PRO G CA 1
ATOM 2062 C C . PRO B 1 95 ? 31.505 22.673 78.712 1.00 61.10 95 PRO G C 1
ATOM 2063 O O . PRO B 1 95 ? 30.878 21.943 77.942 1.00 62.39 95 PRO G O 1
ATOM 2067 N N . SER B 1 96 ? 31.561 22.473 80.025 1.00 59.04 96 SER G N 1
ATOM 2068 C CA . SER B 1 96 ? 30.545 21.712 80.744 1.00 61.54 96 SER G CA 1
ATOM 2069 C C . SER B 1 96 ? 29.136 22.328 80.743 1.00 63.34 96 SER G C 1
ATOM 2070 O O . SER B 1 96 ? 28.147 21.588 80.801 1.00 70.85 96 SER G O 1
ATOM 2073 N N . THR B 1 97 ? 29.036 23.662 80.670 1.00 58.61 97 THR G N 1
ATOM 2074 C CA . THR B 1 97 ? 27.873 24.398 81.201 1.00 51.57 97 THR G CA 1
ATOM 2075 C C . THR B 1 97 ? 26.671 24.250 80.263 1.00 45.99 97 THR G C 1
ATOM 2076 O O . THR B 1 97 ? 26.727 24.651 79.089 1.00 46.35 97 THR G O 1
ATOM 2080 N N . VAL B 1 98 ? 25.601 23.651 80.784 1.00 40.04 98 VAL G N 1
ATOM 2081 C CA . VAL B 1 98 ? 24.314 23.572 80.082 1.00 35.01 98 VAL G CA 1
ATOM 2082 C C . VAL B 1 98 ? 23.262 24.442 80.804 1.00 28.63 98 VAL G C 1
ATOM 2083 O O . VAL B 1 98 ? 23.020 24.290 82.011 1.00 28.25 98 VAL G O 1
ATOM 2087 N N . PRO B 1 99 ? 22.643 25.372 80.060 1.00 21.05 99 PRO G N 1
ATOM 2088 C CA . PRO B 1 99 ? 21.667 26.284 80.641 1.00 19.15 99 PRO G CA 1
ATOM 2089 C C . PRO B 1 99 ? 20.305 25.636 80.889 1.00 18.30 99 PRO G C 1
ATOM 2090 O O . PRO B 1 99 ? 20.056 24.527 80.431 1.00 18.93 99 PRO G O 1
ATOM 2094 N N . LYS B 1 100 ? 19.448 26.336 81.612 1.00 18.15 100 LYS G N 1
ATOM 2095 C CA . LYS B 1 100 ? 18.092 25.920 81.843 1.00 18.47 100 LYS G CA 1
ATOM 2096 C C . LYS B 1 100 ? 17.133 26.887 81.169 1.00 17.26 100 LYS G C 1
ATOM 2097 O O . LYS B 1 100 ? 17.478 28.027 80.868 1.00 16.47 100 LYS G O 1
ATOM 2103 N N . LYS B 1 101 ? 15.942 26.382 80.902 1.00 16.37 101 LYS G N 1
ATOM 2104 C CA . LYS B 1 101 ? 14.898 27.131 80.247 1.00 16.78 101 LYS G CA 1
ATOM 2105 C C . LYS B 1 101 ? 14.518 28.351 81.064 1.00 16.67 101 LYS G C 1
ATOM 2106 O O . LYS B 1 101 ? 14.297 28.252 82.272 1.00 15.92 101 LYS G O 1
ATOM 2112 N N . GLY B 1 102 ? 14.464 29.513 80.402 1.00 16.72 102 GLY G N 1
ATOM 2113 C CA . GLY B 1 102 ? 14.190 30.782 81.064 1.00 15.75 102 GLY G CA 1
ATOM 2114 C C . GLY B 1 102 ? 15.428 31.577 81.427 1.00 15.60 102 GLY G C 1
ATOM 2115 O O . GLY B 1 102 ? 15.318 32.756 81.786 1.00 15.35 102 GLY G O 1
ATOM 2116 N N . TRP B 1 103 ? 16.600 30.953 81.398 1.00 15.25 103 TRP G N 1
ATOM 2117 C CA . TRP B 1 103 ? 17.856 31.670 81.651 1.00 15.02 103 TRP G CA 1
ATOM 2118 C C . TRP B 1 103 ? 18.159 32.570 80.495 1.00 14.55 103 TRP G C 1
ATOM 2119 O O . TRP B 1 103 ? 17.600 32.392 79.433 1.00 14.60 103 TRP G O 1
ATOM 2130 N N . ILE B 1 104 ? 19.011 33.566 80.713 1.00 14.74 104 ILE G N 1
ATOM 2131 C CA . ILE B 1 104 ? 19.336 34.581 79.706 1.00 14.24 104 ILE G CA 1
ATOM 2132 C C . ILE B 1 104 ? 20.740 34.291 79.181 1.00 14.46 104 ILE G C 1
ATOM 2133 O O . ILE B 1 104 ? 21.656 34.105 79.969 1.00 14.06 104 ILE G O 1
ATOM 2138 N N . ALA B 1 105 ? 20.878 34.206 77.853 1.00 13.40 105 ALA G N 1
ATOM 2139 C CA . ALA B 1 105 ? 22.148 33.870 77.197 1.00 13.89 105 ALA G CA 1
ATOM 2140 C C . ALA B 1 105 ? 22.783 35.139 76.636 1.00 13.95 105 ALA G C 1
ATOM 2141 O O . ALA B 1 105 ? 22.107 35.903 75.934 1.00 12.86 105 ALA G O 1
ATOM 2143 N N . VAL B 1 106 ? 24.047 35.395 77.002 1.00 13.55 106 VAL G N 1
ATOM 2144 C CA . VAL B 1 106 ? 24.734 36.647 76.684 1.00 13.63 106 VAL G CA 1
ATOM 2145 C C . VAL B 1 106 ? 25.985 36.345 75.858 1.00 13.54 106 VAL G C 1
ATOM 2146 O O . VAL B 1 106 ? 26.850 35.583 76.262 1.00 13.63 106 VAL G O 1
ATOM 2150 N N . PHE B 1 107 ? 26.049 36.936 74.675 1.00 13.33 107 PHE G N 1
ATOM 2151 C CA . PHE B 1 107 ? 27.126 36.742 73.728 1.00 13.70 107 PHE G CA 1
ATOM 2152 C C . PHE B 1 107 ? 27.954 38.004 73.738 1.00 15.10 107 PHE G C 1
ATOM 2153 O O . PHE B 1 107 ? 27.422 39.091 73.479 1.00 14.82 107 PHE G O 1
ATOM 2161 N N . THR B 1 108 ? 29.228 37.888 74.077 1.00 16.29 108 THR G N 1
ATOM 2162 C CA . THR B 1 108 ? 30.103 39.073 74.156 1.00 16.63 108 THR G CA 1
ATOM 2163 C C . THR B 1 108 ? 31.434 38.948 73.421 1.00 16.97 108 THR G C 1
ATOM 2164 O O . THR B 1 108 ? 32.221 39.885 73.435 1.00 16.42 108 THR G O 1
ATOM 2168 N N . SER B 1 109 ? 31.693 37.842 72.745 1.00 18.88 109 SER G N 1
ATOM 2169 C CA . SER B 1 109 ? 32.946 37.689 72.010 1.00 19.94 109 SER G CA 1
ATOM 2170 C C . SER B 1 109 ? 32.734 37.457 70.519 1.00 20.40 109 SER G C 1
ATOM 2171 O O . SER B 1 109 ? 31.611 37.259 70.052 1.00 19.69 109 SER G O 1
ATOM 2174 N N . GLY B 1 110 ? 33.831 37.558 69.767 1.00 22.22 110 GLY G N 1
ATOM 2175 C CA . GLY B 1 110 ? 33.792 37.437 68.321 1.00 22.22 110 GLY G CA 1
ATOM 2176 C C . GLY B 1 110 ? 33.062 38.592 67.683 1.00 22.58 110 GLY G C 1
ATOM 2177 O O . GLY B 1 110 ? 33.256 39.751 68.052 1.00 22.41 110 GLY G O 1
ATOM 2178 N N . SER B 1 111 ? 32.181 38.283 66.738 1.00 22.72 111 SER G N 1
ATOM 2179 C CA . SER B 1 111 ? 31.408 39.311 66.060 1.00 24.61 111 SER G CA 1
ATOM 2180 C C . SER B 1 111 ? 30.434 39.971 66.975 1.00 22.58 111 SER G C 1
ATOM 2181 O O . SER B 1 111 ? 29.957 41.041 66.670 1.00 23.91 111 SER G O 1
ATOM 2184 N N . TYR B 1 112 ? 30.116 39.326 68.094 1.00 20.96 112 TYR G N 1
ATOM 2185 C CA . TYR B 1 112 ? 29.226 39.930 69.062 1.00 18.77 112 TYR G CA 1
ATOM 2186 C C . TYR B 1 112 ? 29.877 40.948 69.976 1.00 17.90 112 TYR G C 1
ATOM 2187 O O . TYR B 1 112 ? 29.204 41.494 70.821 1.00 17.28 112 TYR G O 1
ATOM 2196 N N . GLU B 1 113 ? 31.167 41.214 69.834 1.00 16.54 113 GLU G N 1
ATOM 2197 C CA . GLU B 1 113 ? 31.869 41.995 70.825 1.00 17.55 113 GLU G CA 1
ATOM 2198 C C . GLU B 1 113 ? 31.359 43.450 70.978 1.00 17.42 113 GLU G C 1
ATOM 2199 O O . GLU B 1 113 ? 31.324 43.999 72.095 1.00 16.05 113 GLU G O 1
ATOM 2205 N N . GLN B 1 114 ? 31.014 44.088 69.873 1.00 17.09 114 GLN G N 1
ATOM 2206 C CA . GLN B 1 114 ? 30.805 45.528 69.880 1.00 17.35 114 GLN G CA 1
ATOM 2207 C C . GLN B 1 114 ? 29.621 45.951 70.735 1.00 17.71 114 GLN G C 1
ATOM 2208 O O . GLN B 1 114 ? 29.755 46.873 71.535 1.00 19.97 114 GLN G O 1
ATOM 2214 N N . TRP B 1 115 ? 28.469 45.309 70.556 1.00 18.21 115 TRP G N 1
ATOM 2215 C CA . TRP B 1 115 ? 27.257 45.604 71.353 1.00 19.50 115 TRP G CA 1
ATOM 2216 C C . TRP B 1 115 ? 26.762 44.445 72.192 1.00 18.17 115 TRP G C 1
ATOM 2217 O O . TRP B 1 115 ? 25.890 44.627 73.038 1.00 17.45 115 TRP G O 1
ATOM 2228 N N . GLY B 1 116 ? 27.288 43.255 71.910 1.00 16.43 116 GLY G N 1
ATOM 2229 C CA . GLY B 1 116 ? 26.738 42.019 72.429 1.00 16.19 116 GLY G CA 1
ATOM 2230 C C . GLY B 1 116 ? 25.489 41.550 71.727 1.00 15.40 116 GLY G C 1
ATOM 2231 O O . GLY B 1 116 ? 24.872 42.276 70.955 1.00 16.82 116 GLY G O 1
ATOM 2232 N N . HIS B 1 117 ? 25.125 40.315 72.033 1.00 13.85 117 HIS G N 1
ATOM 2233 C CA . HIS B 1 117 ? 23.814 39.776 71.705 1.00 13.26 117 HIS G CA 1
ATOM 2234 C C . HIS B 1 117 ? 23.275 39.069 72.931 1.00 12.33 117 HIS G C 1
ATOM 2235 O O . HIS B 1 117 ? 24.031 38.666 73.789 1.00 13.18 117 HIS G O 1
ATOM 2242 N N . ILE B 1 118 ? 21.955 38.956 73.023 1.00 11.89 118 ILE G N 1
ATOM 2243 C CA . ILE B 1 118 ? 21.283 38.436 74.186 1.00 12.11 118 ILE G CA 1
ATOM 2244 C C . ILE B 1 118 ? 19.963 37.751 73.750 1.00 12.22 118 ILE G C 1
ATOM 2245 O O . ILE B 1 118 ? 19.386 38.107 72.737 1.00 13.46 118 ILE G O 1
ATOM 2250 N N . GLY B 1 119 ? 19.531 36.754 74.513 1.00 12.39 119 GLY G N 1
ATOM 2251 C CA . GLY B 1 119 ? 18.272 36.107 74.297 1.00 12.27 119 GLY G CA 1
ATOM 2252 C C . GLY B 1 119 ? 17.922 35.258 75.472 1.00 12.24 119 GLY G C 1
ATOM 2253 O O . GLY B 1 119 ? 18.622 35.272 76.461 1.00 13.49 119 GLY G O 1
ATOM 2254 N N . ILE B 1 120 ? 16.799 34.569 75.376 1.00 12.31 120 ILE G N 1
ATOM 2255 C CA . ILE B 1 120 ? 16.291 33.742 76.455 1.00 12.70 120 ILE G CA 1
ATOM 2256 C C . ILE B 1 120 ? 16.444 32.278 76.027 1.00 13.14 120 ILE G C 1
ATOM 2257 O O . ILE B 1 120 ? 16.124 31.903 74.896 1.00 12.05 120 ILE G O 1
ATOM 2262 N N . VAL B 1 121 ? 16.963 31.452 76.936 1.00 14.07 121 VAL G N 1
ATOM 2263 C CA . VAL B 1 121 ? 17.083 30.002 76.688 1.00 14.14 121 VAL G CA 1
ATOM 2264 C C . VAL B 1 121 ? 15.671 29.394 76.634 1.00 14.27 121 VAL G C 1
ATOM 2265 O O . VAL B 1 121 ? 14.924 29.444 77.605 1.00 13.94 121 VAL G O 1
ATOM 2269 N N . TYR B 1 122 ? 15.293 28.905 75.458 1.00 14.93 122 TYR G N 1
ATOM 2270 C CA . TYR B 1 122 ? 14.012 28.256 75.268 1.00 15.63 122 TYR G CA 1
ATOM 2271 C C . TYR B 1 122 ? 14.087 26.754 75.541 1.00 16.65 122 TYR G C 1
ATOM 2272 O O . TYR B 1 122 ? 13.191 26.171 76.133 1.00 17.73 122 TYR G O 1
ATOM 2281 N N . ASP B 1 123 ? 15.167 26.128 75.114 1.00 17.58 123 ASP G N 1
ATOM 2282 C CA . ASP B 1 123 ? 15.442 24.728 75.467 1.00 19.34 123 ASP G CA 1
ATOM 2283 C C . ASP B 1 123 ? 16.902 24.648 75.808 1.00 18.82 123 ASP G C 1
ATOM 2284 O O . ASP B 1 123 ? 17.736 25.085 75.021 1.00 17.15 123 ASP G O 1
ATOM 2289 N N . GLY B 1 124 ? 17.225 24.100 76.977 1.00 19.98 124 GLY G N 1
ATOM 2290 C CA . GLY B 1 124 ? 18.594 24.045 77.457 1.00 20.72 124 GLY G CA 1
ATOM 2291 C C . GLY B 1 124 ? 19.539 23.188 76.625 1.00 22.24 124 GLY G C 1
ATOM 2292 O O . GLY B 1 124 ? 20.763 23.401 76.666 1.00 22.56 124 GLY G O 1
ATOM 2293 N N . GLY B 1 125 ? 18.988 22.230 75.874 1.00 22.49 125 GLY G N 1
ATOM 2294 C CA . GLY B 1 125 ? 19.740 21.480 74.868 1.00 24.32 125 GLY G CA 1
ATOM 2295 C C . GLY B 1 125 ? 20.790 20.571 75.497 1.00 26.11 125 GLY G C 1
ATOM 2296 O O . GLY B 1 125 ? 20.571 19.989 76.574 1.00 24.58 125 GLY G O 1
ATOM 2297 N N . ASN B 1 126 ? 21.950 20.506 74.855 1.00 26.52 126 ASN G N 1
ATOM 2298 C CA . ASN B 1 126 ? 23.114 19.780 75.392 1.00 27.21 126 ASN G CA 1
ATOM 2299 C C . ASN B 1 126 ? 24.372 20.653 75.334 1.00 27.01 126 ASN G C 1
ATOM 2300 O O . ASN B 1 126 ? 24.276 21.874 75.171 1.00 28.92 126 ASN G O 1
ATOM 2305 N N . THR B 1 127 ? 25.542 20.043 75.436 1.00 28.33 127 THR G N 1
ATOM 2306 C CA . THR B 1 127 ? 26.788 20.779 75.365 1.00 27.00 127 THR G CA 1
ATOM 2307 C C . THR B 1 127 ? 27.080 21.285 73.976 1.00 23.88 127 THR G C 1
ATOM 2308 O O . THR B 1 127 ? 27.962 22.107 73.818 1.00 24.53 127 THR G O 1
ATOM 2312 N N . SER B 1 128 ? 26.390 20.758 72.963 1.00 21.26 128 SER G N 1
ATOM 2313 C CA A SER B 1 128 ? 26.669 21.123 71.574 0.50 20.53 128 SER G CA 1
ATOM 2314 C CA B SER B 1 128 ? 26.675 21.114 71.586 0.50 20.66 128 SER G CA 1
ATOM 2315 C C . SER B 1 128 ? 25.790 22.292 71.128 1.00 19.72 128 SER G C 1
ATOM 2316 O O . SER B 1 128 ? 26.277 23.266 70.570 1.00 17.79 128 SER G O 1
ATOM 2321 N N . THR B 1 129 ? 24.482 22.163 71.338 1.00 18.66 129 THR G N 1
ATOM 2322 C CA . THR B 1 129 ? 23.525 23.183 70.901 1.00 18.65 129 THR G CA 1
ATOM 2323 C C . THR B 1 129 ? 22.458 23.429 71.948 1.00 17.33 129 THR G C 1
ATOM 2324 O O . THR B 1 129 ? 22.235 22.622 72.848 1.00 17.89 129 THR G O 1
ATOM 2328 N N . PHE B 1 130 ? 21.789 24.567 71.812 1.00 15.80 130 PHE G N 1
ATOM 2329 C CA . PHE B 1 130 ? 20.586 24.854 72.562 1.00 15.46 130 PHE G CA 1
ATOM 2330 C C . PHE B 1 130 ? 19.684 25.740 71.711 1.00 14.77 130 PHE G C 1
ATOM 2331 O O . PHE B 1 130 ? 20.103 26.237 70.671 1.00 15.20 130 PHE G O 1
ATOM 2339 N N . THR B 1 131 ? 18.437 25.904 72.145 1.00 13.82 131 THR G N 1
ATOM 2340 C CA . THR B 1 131 ? 17.496 26.752 71.451 1.00 14.04 131 THR G CA 1
ATOM 2341 C C . THR B 1 131 ? 17.318 28.026 72.235 1.00 13.31 131 THR G C 1
ATOM 2342 O O . THR B 1 131 ? 16.978 28.001 73.411 1.00 11.78 131 THR G O 1
ATOM 2346 N N . ILE B 1 132 ? 17.551 29.125 71.534 1.00 13.25 132 ILE G N 1
ATOM 2347 C CA . ILE B 1 132 ? 17.403 30.476 72.045 1.00 12.68 132 ILE G CA 1
ATOM 2348 C C . ILE B 1 132 ? 16.116 31.106 71.494 1.00 12.85 132 ILE G C 1
ATOM 2349 O O . ILE B 1 132 ? 15.669 30.798 70.406 1.00 13.35 132 ILE G O 1
ATOM 2354 N N . LEU B 1 133 ? 15.513 31.965 72.294 1.00 13.45 133 LEU G N 1
ATOM 2355 C CA . LEU B 1 133 ? 14.465 32.866 71.858 1.00 13.19 133 LEU G CA 1
ATOM 2356 C C . LEU B 1 133 ? 15.047 34.266 71.895 1.00 13.41 133 LEU G C 1
ATOM 2357 O O . LEU B 1 133 ? 15.479 34.732 72.946 1.00 13.55 133 LEU G O 1
ATOM 2362 N N . GLU B 1 134 ? 15.061 34.943 70.757 1.00 13.15 134 GLU G N 1
ATOM 2363 C CA . GLU B 1 134 ? 15.773 36.189 70.662 1.00 13.73 134 GLU G CA 1
ATOM 2364 C C . GLU B 1 134 ? 15.085 37.122 69.681 1.00 14.41 134 GLU G C 1
ATOM 2365 O O . GLU B 1 134 ? 14.267 36.687 68.847 1.00 15.47 134 GLU G O 1
ATOM 2371 N N . GLN B 1 135 ? 15.417 38.409 69.798 1.00 14.48 135 GLN G N 1
ATOM 2372 C CA . GLN B 1 135 ? 15.121 39.381 68.721 1.00 15.45 135 GLN G CA 1
ATOM 2373 C C . GLN B 1 135 ? 16.342 39.804 67.965 1.00 14.89 135 GLN G C 1
ATOM 2374 O O . GLN B 1 135 ? 17.456 39.819 68.468 1.00 13.71 135 GLN G O 1
ATOM 2380 N N . ASN B 1 136 ? 16.110 40.100 66.700 1.00 15.66 136 ASN G N 1
ATOM 2381 C CA . ASN B 1 136 ? 17.087 40.791 65.860 1.00 16.13 136 ASN G CA 1
ATOM 2382 C C . ASN B 1 136 ? 18.384 40.047 65.603 1.00 16.22 136 ASN G C 1
ATOM 2383 O O . ASN B 1 136 ? 19.452 40.646 65.446 1.00 14.89 136 ASN G O 1
ATOM 2388 N N . TRP B 1 137 ? 18.299 38.742 65.487 1.00 18.02 137 TRP G N 1
ATOM 2389 C CA . TRP B 1 137 ? 19.443 38.068 64.949 1.00 21.25 137 TRP G CA 1
ATOM 2390 C C . TRP B 1 137 ? 19.590 38.387 63.412 1.00 23.53 137 TRP G C 1
ATOM 2391 O O . TRP B 1 137 ? 20.701 38.432 62.933 1.00 25.96 137 TRP G O 1
ATOM 2402 N N . ASN B 1 138 ? 18.514 38.792 62.713 1.00 30.10 138 ASN G N 1
ATOM 2403 C CA . ASN B 1 138 ? 18.584 39.211 61.280 1.00 31.66 138 ASN G CA 1
ATOM 2404 C C . ASN B 1 138 ? 19.193 40.583 61.006 1.00 33.39 138 ASN G C 1
ATOM 2405 O O . ASN B 1 138 ? 19.466 40.919 59.845 1.00 39.11 138 ASN G O 1
ATOM 2410 N N . GLY B 1 139 ? 19.375 41.391 62.045 1.00 34.39 139 GLY G N 1
ATOM 2411 C CA . GLY B 1 139 ? 19.867 42.753 61.879 1.00 35.24 139 GLY G CA 1
ATOM 2412 C C . GLY B 1 139 ? 18.853 43.850 61.496 1.00 32.86 139 GLY G C 1
ATOM 2413 O O . GLY B 1 139 ? 19.181 45.041 61.635 1.00 32.96 139 GLY G O 1
ATOM 2414 N N . TYR B 1 140 ? 17.660 43.482 60.999 1.00 31.98 140 TYR G N 1
ATOM 2415 C CA . TYR B 1 140 ? 16.673 44.469 60.490 1.00 30.05 140 TYR G CA 1
ATOM 2416 C C . TYR B 1 140 ? 15.746 45.032 61.574 1.00 25.70 140 TYR G C 1
ATOM 2417 O O . TYR B 1 140 ? 14.977 45.958 61.315 1.00 22.27 140 TYR G O 1
ATOM 2426 N N . ALA B 1 141 ? 15.817 44.468 62.783 1.00 21.55 141 ALA G N 1
ATOM 2427 C CA . ALA B 1 141 ? 15.068 44.955 63.947 1.00 19.55 141 ALA G CA 1
ATOM 2428 C C . ALA B 1 141 ? 13.536 44.976 63.796 1.00 18.40 141 ALA G C 1
ATOM 2429 O O . ALA B 1 141 ? 12.856 45.799 64.391 1.00 17.28 141 ALA G O 1
ATOM 2431 N N . ASN B 1 142 ? 13.014 44.043 63.008 1.00 18.27 142 ASN G N 1
ATOM 2432 C CA . ASN B 1 142 ? 11.625 44.087 62.543 1.00 18.43 142 ASN G CA 1
ATOM 2433 C C . ASN B 1 142 ? 10.753 42.913 62.966 1.00 17.38 142 ASN G C 1
ATOM 2434 O O . ASN B 1 142 ? 9.520 43.005 62.909 1.00 19.54 142 ASN G O 1
ATOM 2439 N N . LYS B 1 143 ? 11.370 41.819 63.384 1.00 16.44 143 LYS G N 1
ATOM 2440 C CA . LYS B 1 143 ? 10.644 40.609 63.672 1.00 16.72 143 LYS G CA 1
ATOM 2441 C C . LYS B 1 143 ? 10.369 40.476 65.169 1.00 15.52 143 LYS G C 1
ATOM 2442 O O . LYS B 1 143 ? 11.109 40.984 65.991 1.00 14.38 143 LYS G O 1
ATOM 2448 N N . LYS B 1 144 ? 9.291 39.758 65.494 1.00 15.78 144 LYS G N 1
ATOM 2449 C CA . LYS B 1 144 ? 8.988 39.366 66.852 1.00 15.46 144 LYS G CA 1
ATOM 2450 C C . LYS B 1 144 ? 9.998 38.347 67.355 1.00 14.24 144 LYS G C 1
ATOM 2451 O O . LYS B 1 144 ? 10.800 37.806 66.564 1.00 12.49 144 LYS G O 1
ATOM 2457 N N . PRO B 1 145 ? 9.980 38.056 68.680 1.00 13.03 145 PRO G N 1
ATOM 2458 C CA . PRO B 1 145 ? 10.916 37.068 69.172 1.00 12.52 145 PRO G CA 1
ATOM 2459 C C . PRO B 1 145 ? 10.806 35.710 68.477 1.00 13.08 145 PRO G C 1
ATOM 2460 O O . PRO B 1 145 ? 9.700 35.168 68.283 1.00 15.16 145 PRO G O 1
ATOM 2464 N N . THR B 1 146 ? 11.950 35.154 68.118 1.00 13.30 146 THR G N 1
ATOM 2465 C CA . THR B 1 146 ? 12.006 34.007 67.241 1.00 14.17 146 THR G CA 1
ATOM 2466 C C . THR B 1 146 ? 13.016 33.012 67.776 1.00 14.12 146 THR G C 1
ATOM 2467 O O . THR B 1 146 ? 14.097 33.397 68.225 1.00 16.02 146 THR G O 1
ATOM 2471 N N . LYS B 1 147 ? 12.690 31.727 67.654 1.00 14.55 147 LYS G N 1
ATOM 2472 C CA . LYS B 1 147 ? 13.559 30.661 68.096 1.00 14.77 147 LYS G CA 1
ATOM 2473 C C . LYS B 1 147 ? 14.618 30.317 67.068 1.00 14.82 147 LYS G C 1
ATOM 2474 O O . LYS B 1 147 ? 14.356 30.317 65.881 1.00 14.08 147 LYS G O 1
ATOM 2480 N N . ARG B 1 148 ? 15.824 30.020 67.544 1.00 15.14 148 ARG G N 1
ATOM 2481 C CA . ARG B 1 148 ? 16.969 29.693 66.696 1.00 14.30 148 ARG G CA 1
ATOM 2482 C C . ARG B 1 148 ? 17.843 28.713 67.463 1.00 14.49 148 ARG G C 1
ATOM 2483 O O . ARG B 1 148 ? 17.934 28.762 68.694 1.00 14.50 148 ARG G O 1
ATOM 2491 N N . VAL B 1 149 ? 18.401 27.741 66.747 1.00 14.77 149 VAL G N 1
ATOM 2492 C CA . VAL B 1 149 ? 19.357 26.822 67.327 1.00 14.54 149 VAL G CA 1
ATOM 2493 C C . VAL B 1 149 ? 20.712 27.519 67.327 1.00 13.62 149 VAL G C 1
ATOM 2494 O O . VAL B 1 149 ? 21.154 27.933 66.289 1.00 13.06 149 VAL G O 1
ATOM 2498 N N . ASP B 1 150 ? 21.332 27.628 68.513 1.00 12.69 150 ASP G N 1
ATOM 2499 C CA . ASP B 1 150 ? 22.668 28.178 68.674 1.00 13.39 150 ASP G CA 1
ATOM 2500 C C . ASP B 1 150 ? 23.706 27.092 69.027 1.00 13.26 150 ASP G C 1
ATOM 2501 O O . ASP B 1 150 ? 23.394 26.137 69.747 1.00 12.91 150 ASP G O 1
ATOM 2506 N N . ASN B 1 151 ? 24.941 27.288 68.554 1.00 14.30 151 ASN G N 1
ATOM 2507 C CA . ASN B 1 151 ? 26.086 26.395 68.849 1.00 15.19 151 ASN G CA 1
ATOM 2508 C C . ASN B 1 151 ? 27.095 26.921 69.916 1.00 15.90 151 ASN G C 1
ATOM 2509 O O . ASN B 1 151 ? 28.230 26.438 69.985 1.00 16.63 151 ASN G O 1
ATOM 2514 N N . TYR B 1 152 ? 26.665 27.888 70.729 1.00 15.06 152 TYR G N 1
ATOM 2515 C CA . TYR B 1 152 ? 27.501 28.532 71.751 1.00 15.11 152 TYR G CA 1
ATOM 2516 C C . TYR B 1 152 ? 28.641 29.427 71.251 1.00 14.86 152 TYR G C 1
ATOM 2517 O O . TYR B 1 152 ? 29.423 29.926 72.064 1.00 14.88 152 TYR G O 1
ATOM 2526 N N . TYR B 1 153 ? 28.737 29.638 69.949 1.00 14.43 153 TYR G N 1
ATOM 2527 C CA . TYR B 1 153 ? 29.771 30.512 69.415 1.00 15.28 153 TYR G CA 1
ATOM 2528 C C . TYR B 1 153 ? 29.568 31.932 69.911 1.00 14.30 153 TYR G C 1
ATOM 2529 O O . TYR B 1 153 ? 28.480 32.478 69.830 1.00 14.26 153 TYR G O 1
ATOM 2538 N N . GLY B 1 154 ? 30.619 32.491 70.479 1.00 14.27 154 GLY G N 1
ATOM 2539 C CA . GLY B 1 154 ? 30.567 33.842 71.052 1.00 14.18 154 GLY G CA 1
ATOM 2540 C C . GLY B 1 154 ? 29.843 34.029 72.374 1.00 13.46 154 GLY G C 1
ATOM 2541 O O . GLY B 1 154 ? 29.756 35.142 72.867 1.00 13.40 154 GLY G O 1
ATOM 2542 N N . LEU B 1 155 ? 29.279 32.952 72.922 1.00 13.72 155 LEU G N 1
ATOM 2543 C CA . LEU B 1 155 ? 28.447 32.978 74.099 1.00 13.52 155 LEU G CA 1
ATOM 2544 C C . LEU B 1 155 ? 29.361 32.859 75.305 1.00 14.14 155 LEU G C 1
ATOM 2545 O O . LEU B 1 155 ? 30.096 31.876 75.452 1.00 14.12 155 LEU G O 1
ATOM 2550 N N . THR B 1 156 ? 29.310 33.857 76.177 1.00 14.48 156 THR G N 1
ATOM 2551 C CA . THR B 1 156 ? 30.258 33.962 77.257 1.00 14.45 156 THR G CA 1
ATOM 2552 C C . THR B 1 156 ? 29.634 33.795 78.651 1.00 14.31 156 THR G C 1
ATOM 2553 O O . THR B 1 156 ? 30.342 33.380 79.587 1.00 13.38 156 THR G O 1
ATOM 2557 N N . HIS B 1 157 ? 28.336 34.086 78.797 1.00 14.18 157 HIS G N 1
ATOM 2558 C CA . HIS B 1 157 ? 27.650 34.075 80.089 1.00 14.71 157 HIS G CA 1
ATOM 2559 C C . HIS B 1 157 ? 26.202 33.646 79.972 1.00 14.95 157 HIS G C 1
ATOM 2560 O O . HIS B 1 157 ? 25.564 33.855 78.927 1.00 14.66 157 HIS G O 1
ATOM 2567 N N . PHE B 1 158 ? 25.687 33.078 81.056 1.00 14.66 158 PHE G N 1
ATOM 2568 C CA . PHE B 1 158 ? 24.245 32.902 81.270 1.00 15.63 158 PHE G CA 1
ATOM 2569 C C . PHE B 1 158 ? 23.841 33.661 82.513 1.00 16.32 158 PHE G C 1
ATOM 2570 O O . PHE B 1 158 ? 24.617 33.720 83.462 1.00 18.81 158 PHE G O 1
ATOM 2578 N N . ILE B 1 159 ? 22.662 34.281 82.496 1.00 15.40 159 ILE G N 1
ATOM 2579 C CA . ILE B 1 159 ? 22.063 34.823 83.702 1.00 16.05 159 ILE G CA 1
ATOM 2580 C C . ILE B 1 159 ? 20.965 33.858 84.109 1.00 15.64 159 ILE G C 1
ATOM 2581 O O . ILE B 1 159 ? 19.929 33.742 83.468 1.00 15.92 159 ILE G O 1
ATOM 2586 N N . GLU B 1 160 ? 21.228 33.140 85.199 1.00 15.95 160 GLU G N 1
ATOM 2587 C CA . GLU B 1 160 ? 20.220 32.403 85.923 1.00 16.51 160 GLU G CA 1
ATOM 2588 C C . GLU B 1 160 ? 19.190 33.336 86.591 1.00 17.78 160 GLU G C 1
ATOM 2589 O O . GLU B 1 160 ? 19.557 34.257 87.330 1.00 18.80 160 GLU G O 1
ATOM 2595 N N . ILE B 1 161 ? 17.909 33.066 86.340 1.00 18.31 161 ILE G N 1
ATOM 2596 C CA A ILE B 1 161 ? 16.813 33.845 86.919 0.50 18.55 161 ILE G CA 1
ATOM 2597 C CA B ILE B 1 161 ? 16.801 33.834 86.918 0.50 18.13 161 ILE G CA 1
ATOM 2598 C C . ILE B 1 161 ? 16.181 33.100 88.100 1.00 19.17 161 ILE G C 1
ATOM 2599 O O . ILE B 1 161 ? 16.275 31.874 88.185 1.00 18.29 161 ILE G O 1
ATOM 2608 N N . PRO B 1 162 ? 15.556 33.844 89.029 1.00 19.60 162 PRO G N 1
ATOM 2609 C CA . PRO B 1 162 ? 14.895 33.165 90.156 1.00 21.54 162 PRO G CA 1
ATOM 2610 C C . PRO B 1 162 ? 13.634 32.449 89.692 1.00 22.99 162 PRO G C 1
ATOM 2611 O O . PRO B 1 162 ? 12.909 32.973 88.818 1.00 21.79 162 PRO G O 1
ATOM 2615 N N . VAL B 1 163 ? 13.390 31.260 90.249 1.00 22.78 163 VAL G N 1
ATOM 2616 C CA . VAL B 1 163 ? 12.209 30.463 89.896 1.00 23.03 163 VAL G CA 1
ATOM 2617 C C . VAL B 1 163 ? 11.489 30.055 91.166 1.00 22.73 163 VAL G C 1
ATOM 2618 O O . VAL B 1 163 ? 12.069 29.393 92.004 1.00 23.04 163 VAL G O 1
ATOM 2622 N N . LYS B 1 164 ? 10.234 30.468 91.270 1.00 23.98 164 LYS G N 1
ATOM 2623 C CA . LYS B 1 164 ? 9.350 30.126 92.363 1.00 27.18 164 LYS G CA 1
ATOM 2624 C C . LYS B 1 164 ? 8.909 28.657 92.264 1.00 29.74 164 LYS G C 1
ATOM 2625 O O . LYS B 1 164 ? 8.481 28.213 91.225 1.00 27.82 164 LYS G O 1
ATOM 2631 N N . ALA B 1 165 ? 8.986 27.925 93.373 1.00 36.10 165 ALA G N 1
ATOM 2632 C CA . ALA B 1 165 ? 8.274 26.629 93.541 1.00 39.76 165 ALA G CA 1
ATOM 2633 C C . ALA B 1 165 ? 6.776 26.699 93.192 1.00 39.59 165 ALA G C 1
ATOM 2634 O O . ALA B 1 165 ? 6.044 27.586 93.645 1.00 39.21 165 ALA G O 1
ATOM 2637 N N . ALA C 1 2 ? 2.821 -4.622 96.375 1.00 35.76 2 ALA I N 1
ATOM 2638 C CA . ALA C 1 2 ? 2.336 -3.254 96.049 1.00 31.53 2 ALA I CA 1
ATOM 2639 C C . ALA C 1 2 ? 3.488 -2.314 95.668 1.00 29.57 2 ALA I C 1
ATOM 264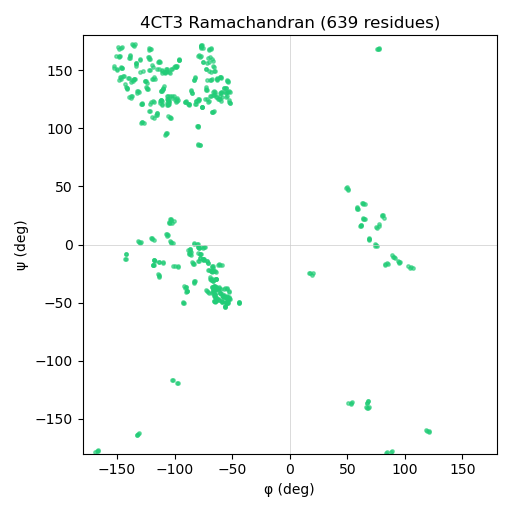0 O O . ALA C 1 2 ? 4.655 -2.549 95.996 1.00 29.99 2 ALA I O 1
ATOM 2642 N N . LYS C 1 3 ? 3.141 -1.223 94.992 1.00 26.84 3 LYS I N 1
ATOM 2643 C CA . LYS C 1 3 ? 4.105 -0.245 94.543 1.00 25.18 3 LYS I CA 1
ATOM 2644 C C . LYS C 1 3 ? 3.861 1.069 95.257 1.00 23.60 3 LYS I C 1
ATOM 2645 O O . LYS C 1 3 ? 2.735 1.380 95.640 1.00 24.49 3 LYS I O 1
ATOM 2651 N N . THR C 1 4 ? 4.917 1.846 95.432 1.00 22.86 4 THR I N 1
ATOM 2652 C CA . THR C 1 4 ? 4.796 3.134 96.095 1.00 23.59 4 THR I CA 1
ATOM 2653 C C . THR C 1 4 ? 4.245 4.129 95.076 1.00 24.22 4 THR I C 1
ATOM 2654 O O . THR C 1 4 ? 4.309 3.880 93.882 1.00 23.33 4 THR I O 1
ATOM 2658 N N . GLN C 1 5 ? 3.721 5.256 95.545 1.00 23.48 5 GLN I N 1
ATOM 2659 C CA . GLN C 1 5 ? 3.254 6.294 94.634 1.00 24.08 5 GLN I CA 1
ATOM 2660 C C . GLN C 1 5 ? 4.371 6.845 93.759 1.00 24.11 5 GLN I C 1
ATOM 2661 O O . GLN C 1 5 ? 4.155 7.129 92.582 1.00 21.15 5 GLN I O 1
ATOM 2667 N N . ALA C 1 6 ? 5.569 6.971 94.316 1.00 23.81 6 ALA I N 1
ATOM 2668 C CA . ALA C 1 6 ? 6.724 7.350 93.516 1.00 24.48 6 ALA I CA 1
ATOM 2669 C C . ALA C 1 6 ? 6.977 6.369 92.355 1.00 23.97 6 ALA I C 1
ATOM 2670 O O . ALA C 1 6 ? 7.266 6.787 91.250 1.00 21.64 6 ALA I O 1
ATOM 2672 N N . GLU C 1 7 ? 6.894 5.074 92.630 1.00 23.59 7 GLU I N 1
ATOM 2673 C CA . GLU C 1 7 ? 7.092 4.042 91.599 1.00 23.86 7 GLU I CA 1
ATOM 2674 C C . GLU C 1 7 ? 6.003 4.090 90.532 1.00 22.43 7 GLU I C 1
ATOM 2675 O O . GLU C 1 7 ? 6.282 4.005 89.332 1.00 22.76 7 GLU I O 1
ATOM 2681 N N . ILE C 1 8 ? 4.773 4.220 90.990 1.00 22.32 8 ILE I N 1
ATOM 2682 C CA . ILE C 1 8 ? 3.634 4.398 90.110 1.00 21.46 8 ILE I CA 1
ATOM 2683 C C . ILE C 1 8 ? 3.852 5.599 89.210 1.00 22.29 8 ILE I C 1
ATOM 2684 O O . ILE C 1 8 ? 3.786 5.472 87.997 1.00 22.01 8 ILE I O 1
ATOM 2689 N N . ASN C 1 9 ? 4.152 6.761 89.795 1.00 22.60 9 ASN I N 1
ATOM 2690 C CA . ASN C 1 9 ? 4.317 8.003 89.020 1.00 22.76 9 ASN I CA 1
ATOM 2691 C C . ASN C 1 9 ? 5.434 7.938 87.993 1.00 22.22 9 ASN I C 1
ATOM 2692 O O . ASN C 1 9 ? 5.321 8.441 86.861 1.00 21.92 9 ASN I O 1
ATOM 2697 N N . LYS C 1 10 ? 6.536 7.343 88.404 1.00 22.60 10 LYS I N 1
ATOM 2698 C CA . LYS C 1 10 ? 7.641 7.063 87.493 1.00 25.16 10 LYS I CA 1
ATOM 2699 C C . LYS C 1 10 ? 7.209 6.188 86.323 1.00 23.69 10 LYS I C 1
ATOM 2700 O O . LYS C 1 10 ? 7.570 6.450 85.182 1.00 22.09 10 LYS I O 1
ATOM 2706 N N . ARG C 1 11 ? 6.451 5.129 86.613 1.00 21.76 11 ARG I N 1
ATOM 2707 C CA . ARG C 1 11 ? 6.034 4.222 85.563 1.00 20.76 11 ARG I CA 1
ATOM 2708 C C . ARG C 1 11 ? 5.106 4.895 84.550 1.00 19.49 11 ARG I C 1
ATOM 2709 O O . ARG C 1 11 ? 5.208 4.600 83.366 1.00 18.87 11 ARG I O 1
ATOM 2717 N N . LEU C 1 12 ? 4.238 5.804 85.017 1.00 19.09 12 LEU I N 1
ATOM 2718 C CA . LEU C 1 12 ? 3.327 6.509 84.108 1.00 18.47 12 LEU I CA 1
ATOM 2719 C C . LEU C 1 12 ? 4.100 7.393 83.125 1.00 18.24 12 LEU I C 1
ATOM 2720 O O . LEU C 1 12 ? 3.779 7.425 81.935 1.00 17.57 12 LEU I O 1
ATOM 2725 N N . ASP C 1 13 ? 5.105 8.117 83.617 1.00 19.10 13 ASP I N 1
ATOM 2726 C CA . ASP C 1 13 ? 5.935 8.933 82.730 1.00 20.05 13 ASP I CA 1
ATOM 2727 C C . ASP C 1 13 ? 6.708 8.045 81.772 1.00 18.89 13 ASP I C 1
ATOM 2728 O O . ASP C 1 13 ? 6.848 8.391 80.609 1.00 18.95 13 ASP I O 1
ATOM 2733 N N . ALA C 1 14 ? 7.178 6.890 82.233 1.00 18.24 14 ALA I N 1
ATOM 2734 C CA . ALA C 1 14 ? 7.906 5.968 81.352 1.00 18.79 14 ALA I CA 1
ATOM 2735 C C . ALA C 1 14 ? 6.996 5.385 80.261 1.00 19.07 14 ALA I C 1
ATOM 2736 O O . ALA C 1 14 ? 7.428 5.218 79.136 1.00 17.16 14 ALA I O 1
ATOM 2738 N N . TYR C 1 15 ? 5.743 5.067 80.593 1.00 18.24 15 TYR I N 1
ATOM 2739 C CA . TYR C 1 15 ? 4.772 4.680 79.562 1.00 17.21 15 TYR I CA 1
ATOM 2740 C C . TYR C 1 15 ? 4.667 5.749 78.481 1.00 18.28 15 TYR I C 1
ATOM 2741 O O . TYR C 1 15 ? 4.784 5.455 77.288 1.00 16.73 15 TYR I O 1
ATOM 2750 N N . ALA C 1 16 ? 4.486 6.998 78.906 1.00 19.17 16 ALA I N 1
ATOM 2751 C CA . ALA C 1 16 ? 4.291 8.105 77.988 1.00 20.29 16 ALA I CA 1
ATOM 2752 C C . ALA C 1 16 ? 5.547 8.397 77.150 1.00 21.16 16 ALA I C 1
ATOM 2753 O O . ALA C 1 16 ? 5.446 8.832 76.003 1.00 20.44 16 ALA I O 1
ATOM 2755 N N . LYS C 1 17 ? 6.718 8.145 77.726 1.00 21.90 17 LYS I N 1
ATOM 2756 C CA . LYS C 1 17 ? 8.003 8.372 77.062 1.00 24.33 17 LYS I CA 1
ATOM 2757 C C . LYS C 1 17 ? 8.434 7.221 76.160 1.00 23.09 17 LYS I C 1
ATOM 2758 O O . LYS C 1 17 ? 9.366 7.387 75.369 1.00 20.79 17 LYS I O 1
ATOM 2764 N N . GLY C 1 18 ? 7.820 6.045 76.344 1.00 20.65 18 GLY I N 1
ATOM 2765 C CA . GLY C 1 18 ? 8.207 4.839 75.615 1.00 20.45 18 GLY I CA 1
ATOM 2766 C C . GLY C 1 18 ? 9.411 4.153 76.214 1.00 20.53 18 GLY I C 1
ATOM 2767 O O . GLY C 1 18 ? 10.118 3.441 75.509 1.00 20.53 18 GLY I O 1
ATOM 2768 N N . THR C 1 19 ? 9.639 4.348 77.514 1.00 19.90 19 THR I N 1
ATOM 2769 C CA . THR C 1 19 ? 10.810 3.783 78.164 1.00 20.97 19 THR I CA 1
ATOM 2770 C C . THR C 1 19 ? 10.460 2.820 79.290 1.00 20.73 19 THR I C 1
ATOM 2771 O O . THR C 1 19 ? 11.355 2.326 79.975 1.00 21.86 19 THR I O 1
ATOM 2775 N N . VAL C 1 20 ? 9.170 2.541 79.483 1.00 19.64 20 VAL I N 1
ATOM 2776 C CA . VAL C 1 20 ? 8.720 1.678 80.574 1.00 19.08 20 VAL I CA 1
ATOM 2777 C C . VAL C 1 20 ? 9.430 0.317 80.572 1.00 21.29 20 VAL I C 1
ATOM 2778 O O . VAL C 1 20 ? 9.683 -0.268 79.518 1.00 21.00 20 VAL I O 1
ATOM 2782 N N . ASP C 1 21 ? 9.753 -0.178 81.761 1.00 22.39 21 ASP I N 1
ATOM 2783 C CA . ASP C 1 21 ? 10.360 -1.498 81.908 1.00 26.39 21 ASP I CA 1
ATOM 2784 C C . ASP C 1 21 ? 9.269 -2.580 81.809 1.00 24.62 21 ASP I C 1
ATOM 2785 O O . ASP C 1 21 ? 8.692 -3.002 82.808 1.00 26.47 21 ASP I O 1
ATOM 2790 N N . SER C 1 22 ? 8.970 -2.979 80.585 1.00 22.67 22 SER I N 1
ATOM 2791 C CA . SER C 1 22 ? 7.915 -3.930 80.314 1.00 21.19 22 SER I CA 1
ATOM 2792 C C . SER C 1 22 ? 8.357 -4.846 79.215 1.00 20.56 22 SER I C 1
ATOM 2793 O O . SER C 1 22 ? 8.822 -4.361 78.201 1.00 19.68 22 SER I O 1
ATOM 2796 N N . PRO C 1 23 ? 8.139 -6.182 79.372 1.00 21.48 23 PRO I N 1
ATOM 2797 C CA . PRO C 1 23 ? 8.381 -7.101 78.270 1.00 20.29 23 PRO I CA 1
ATOM 2798 C C . PRO C 1 23 ? 7.325 -7.071 77.178 1.00 18.89 23 PRO I C 1
ATOM 2799 O O . PRO C 1 23 ? 7.452 -7.793 76.192 1.00 18.15 23 PRO I O 1
ATOM 2803 N N . TYR C 1 24 ? 6.284 -6.267 77.361 1.00 17.02 24 TYR I N 1
ATOM 2804 C CA . TYR C 1 24 ? 5.226 -6.089 76.352 1.00 17.21 24 TYR I CA 1
ATOM 2805 C C . TYR C 1 24 ? 5.357 -4.779 75.591 1.00 15.62 24 TYR I C 1
ATOM 2806 O O . TYR C 1 24 ? 4.522 -4.493 74.755 1.00 15.52 24 TYR I O 1
ATOM 2815 N N . ARG C 1 25 ? 6.390 -3.988 75.877 1.00 15.74 25 ARG I N 1
ATOM 2816 C CA . ARG C 1 25 ? 6.715 -2.797 75.104 1.00 15.85 25 ARG I CA 1
ATOM 2817 C C . ARG C 1 25 ? 7.443 -3.179 73.791 1.00 14.68 25 ARG I C 1
ATOM 2818 O O . ARG C 1 25 ? 8.494 -3.823 73.802 1.00 15.71 25 ARG I O 1
ATOM 2826 N N . VAL C 1 26 ? 6.875 -2.729 72.686 1.00 13.27 26 VAL I N 1
ATOM 2827 C CA . VAL C 1 26 ? 7.481 -2.839 71.391 1.00 12.69 26 VAL I CA 1
ATOM 2828 C C . VAL C 1 26 ? 8.810 -2.070 71.318 1.00 13.76 26 VAL I C 1
ATOM 2829 O O . VAL C 1 26 ? 8.869 -0.892 71.659 1.00 13.25 26 VAL I O 1
ATOM 2833 N N . LYS C 1 27 ? 9.885 -2.764 70.925 1.00 14.58 27 LYS I N 1
ATOM 2834 C CA . LYS C 1 27 ? 11.251 -2.181 70.865 1.00 15.89 27 LYS I CA 1
ATOM 2835 C C . LYS C 1 27 ? 11.500 -1.625 69.482 1.00 16.98 27 LYS I C 1
ATOM 2836 O O . LYS C 1 27 ? 12.185 -0.629 69.329 1.00 17.70 27 LYS I O 1
ATOM 2842 N N . LYS C 1 28 ? 10.961 -2.305 68.476 1.00 16.96 28 LYS I N 1
ATOM 2843 C CA . LYS C 1 28 ? 11.154 -1.974 67.076 1.00 17.37 28 LYS I CA 1
ATOM 2844 C C . LYS C 1 28 ? 9.834 -2.182 66.387 1.00 15.14 28 LYS I C 1
ATOM 2845 O O . LYS C 1 28 ? 9.110 -3.133 66.689 1.00 14.47 28 LYS I O 1
ATOM 2851 N N . ALA C 1 29 ? 9.563 -1.307 65.438 1.00 14.38 29 ALA I N 1
ATOM 2852 C CA . ALA C 1 29 ? 8.250 -1.184 64.847 1.00 14.00 29 ALA I CA 1
ATOM 2853 C C . ALA C 1 29 ? 7.738 -2.557 64.359 1.00 13.93 29 ALA I C 1
ATOM 2854 O O . ALA C 1 29 ? 8.411 -3.219 63.559 1.00 13.44 29 ALA I O 1
ATOM 2856 N N . THR C 1 30 ? 6.577 -2.985 64.875 1.00 13.51 30 THR I N 1
ATOM 2857 C CA . THR C 1 30 ? 6.108 -4.377 64.823 1.00 13.05 30 THR I CA 1
ATOM 2858 C C . THR C 1 30 ? 4.697 -4.476 64.195 1.00 13.30 30 THR I C 1
ATOM 2859 O O . THR C 1 30 ? 3.812 -3.642 64.463 1.00 13.23 30 THR I O 1
ATOM 2863 N N . SER C 1 31 ? 4.480 -5.514 63.384 1.00 12.84 31 SER I N 1
ATOM 2864 C CA . SER C 1 31 ? 3.171 -5.795 62.791 1.00 12.62 31 SER I CA 1
ATOM 2865 C C . SER C 1 31 ? 2.935 -7.317 62.689 1.00 12.12 31 SER I C 1
ATOM 2866 O O . SER C 1 31 ? 3.875 -8.129 62.571 1.00 10.58 31 SER I O 1
ATOM 2869 N N . TYR C 1 32 ? 1.682 -7.674 62.884 1.00 12.72 32 TYR I N 1
ATOM 2870 C CA . TYR C 1 32 ? 1.134 -8.966 62.501 1.00 13.86 32 TYR I CA 1
ATOM 2871 C C . TYR C 1 32 ? -0.314 -8.911 61.959 1.00 15.24 32 TYR I C 1
ATOM 2872 O O . TYR C 1 32 ? -0.796 -9.896 61.410 1.00 15.35 32 TYR I O 1
ATOM 2881 N N . ASP C 1 33 ? -0.971 -7.763 62.035 1.00 15.76 33 ASP I N 1
ATOM 2882 C CA . ASP C 1 33 ? -2.375 -7.648 61.686 1.00 17.21 33 ASP I CA 1
ATOM 2883 C C . ASP C 1 33 ? -2.449 -6.602 60.576 1.00 16.50 33 ASP I C 1
ATOM 2884 O O . ASP C 1 33 ? -2.145 -5.453 60.821 1.00 16.50 33 ASP I O 1
ATOM 2889 N N . PRO C 1 34 ? -2.864 -7.008 59.340 1.00 17.60 34 PRO I N 1
ATOM 2890 C CA . PRO C 1 34 ? -2.972 -6.075 58.225 1.00 17.77 34 PRO I CA 1
ATOM 2891 C C . PRO C 1 34 ? -3.981 -4.955 58.447 1.00 17.54 34 PRO I C 1
ATOM 2892 O O . PRO C 1 34 ? -3.895 -3.970 57.761 1.00 18.89 34 PRO I O 1
ATOM 2896 N N . SER C 1 35 ? -4.897 -5.107 59.411 1.00 18.33 35 SER I N 1
ATOM 2897 C CA A SER C 1 35 ? -6.003 -4.156 59.681 0.50 18.17 35 SER I CA 1
ATOM 2898 C CA B SER C 1 35 ? -6.000 -4.135 59.625 0.50 18.38 35 SER I CA 1
ATOM 2899 C C . SER C 1 35 ? -5.684 -3.018 60.627 1.00 18.00 35 SER I C 1
ATOM 2900 O O . SER C 1 35 ? -6.511 -2.123 60.829 1.00 18.70 35 SER I O 1
ATOM 2905 N N . PHE C 1 36 ? -4.488 -3.048 61.214 1.00 16.48 36 PHE I N 1
ATOM 2906 C CA . PHE C 1 36 ? -4.009 -2.001 62.098 1.00 15.72 36 PHE I CA 1
ATOM 2907 C C . PHE C 1 36 ? -2.705 -1.424 61.593 1.00 14.51 36 PHE I C 1
ATOM 2908 O O . PHE C 1 36 ? -2.021 -2.036 60.800 1.00 14.54 36 PHE I O 1
ATOM 2916 N N . GLY C 1 37 ? -2.374 -0.231 62.075 1.00 13.98 37 GLY I N 1
ATOM 2917 C CA . GLY C 1 37 ? -1.083 0.377 61.799 1.00 13.49 37 GLY I CA 1
ATOM 2918 C C . GLY C 1 37 ? 0.049 -0.346 62.522 1.00 13.35 37 GLY I C 1
ATOM 2919 O O . GLY C 1 37 ? -0.113 -0.867 63.628 1.00 12.85 37 GLY I O 1
ATOM 2920 N N . VAL C 1 38 ? 1.221 -0.316 61.896 1.00 14.07 38 VAL I N 1
ATOM 2921 C CA . VAL C 1 38 ? 2.436 -0.924 62.442 1.00 12.94 38 VAL I CA 1
ATOM 2922 C C . VAL C 1 38 ? 2.649 -0.293 63.814 1.00 13.09 38 VAL I C 1
ATOM 2923 O O . VAL C 1 38 ? 2.577 0.939 63.946 1.00 13.28 38 VAL I O 1
ATOM 2927 N N . MET C 1 39 ? 2.883 -1.110 64.833 1.00 13.34 39 MET I N 1
ATOM 2928 C CA . MET C 1 39 ? 3.086 -0.569 66.191 1.00 14.17 39 MET I CA 1
ATOM 2929 C C . MET C 1 39 ? 4.460 0.096 66.326 1.00 14.90 39 MET I C 1
ATOM 2930 O O . MET C 1 39 ? 5.477 -0.499 65.996 1.00 13.53 39 MET I O 1
ATOM 2935 N N . GLU C 1 40 ? 4.456 1.354 66.756 1.00 15.35 40 GLU I N 1
ATOM 2936 C CA . GLU C 1 40 ? 5.676 2.091 66.989 1.00 16.34 40 GLU I CA 1
ATOM 2937 C C . GLU C 1 40 ? 6.335 1.634 68.281 1.00 15.61 40 GLU I C 1
ATOM 2938 O O . GLU C 1 40 ? 5.664 1.108 69.178 1.00 14.26 40 GLU I O 1
ATOM 2944 N N . ALA C 1 41 ? 7.639 1.870 68.367 1.00 14.72 41 ALA I N 1
ATOM 2945 C CA . ALA C 1 41 ? 8.373 1.610 69.568 1.00 15.40 41 ALA I CA 1
ATOM 2946 C C . ALA C 1 41 ? 7.688 2.342 70.704 1.00 15.32 41 ALA I C 1
ATOM 2947 O O . ALA C 1 41 ? 7.300 3.505 70.577 1.00 15.82 41 ALA I O 1
ATOM 2949 N N . GLY C 1 42 ? 7.461 1.612 71.771 1.00 14.02 42 GLY I N 1
ATOM 2950 C CA . GLY C 1 42 ? 6.794 2.155 72.935 1.00 13.26 42 GLY I CA 1
ATOM 2951 C C . GLY C 1 42 ? 5.357 1.729 73.104 1.00 12.94 42 GLY I C 1
ATOM 2952 O O . GLY C 1 42 ? 4.832 1.798 74.199 1.00 13.85 42 GLY I O 1
ATOM 2953 N N . ALA C 1 43 ? 4.713 1.273 72.036 1.00 12.95 43 ALA I N 1
ATOM 2954 C CA . ALA C 1 43 ? 3.396 0.636 72.132 1.00 12.55 43 ALA I CA 1
ATOM 2955 C C . ALA C 1 43 ? 3.437 -0.592 73.011 1.00 12.90 43 ALA I C 1
ATOM 2956 O O . ALA C 1 43 ? 4.435 -1.336 73.056 1.00 13.16 43 ALA I O 1
ATOM 2958 N N . ILE C 1 44 ? 2.349 -0.783 73.728 1.00 13.54 44 ILE I N 1
ATOM 2959 C CA . ILE C 1 44 ? 2.200 -1.944 74.590 1.00 14.32 44 ILE I CA 1
ATOM 2960 C C . ILE C 1 44 ? 1.221 -2.949 73.994 1.00 14.83 44 ILE I C 1
ATOM 2961 O O . ILE C 1 44 ? 0.062 -2.614 73.724 1.00 15.38 44 ILE I O 1
ATOM 2966 N N . ASP C 1 45 ? 1.694 -4.170 73.780 1.00 15.49 45 ASP I N 1
ATOM 2967 C CA . ASP C 1 45 ? 0.891 -5.272 73.283 1.00 15.26 45 ASP I CA 1
ATOM 2968 C C . ASP C 1 45 ? 1.058 -6.481 74.186 1.00 15.46 45 ASP I C 1
ATOM 2969 O O . ASP C 1 45 ? 2.093 -7.135 74.187 1.00 15.30 45 ASP I O 1
ATOM 2974 N N . ALA C 1 46 ? 0.037 -6.748 74.994 1.00 15.29 46 ALA I N 1
ATOM 2975 C CA . ALA C 1 46 ? 0.148 -7.718 76.067 1.00 15.83 46 ALA I CA 1
ATOM 2976 C C . ALA C 1 46 ? -0.482 -9.059 75.713 1.00 15.21 46 ALA I C 1
ATOM 2977 O O . ALA C 1 46 ? -0.145 -10.060 76.316 1.00 16.87 46 ALA I O 1
ATOM 2979 N N . ASP C 1 47 ? -1.349 -9.092 74.704 1.00 15.17 47 ASP I N 1
ATOM 2980 C CA . ASP C 1 47 ? -2.048 -10.339 74.337 1.00 14.04 47 ASP I CA 1
ATOM 2981 C C . ASP C 1 47 ? -1.602 -10.955 73.004 1.00 13.88 47 ASP I C 1
ATOM 2982 O O . ASP C 1 47 ? -1.873 -12.119 72.725 1.00 14.48 47 ASP I O 1
ATOM 2987 N N . GLY C 1 48 ? -0.899 -10.194 72.186 1.00 13.45 48 GLY I N 1
ATOM 2988 C CA . GLY C 1 48 ? -0.482 -10.663 70.881 1.00 12.63 48 GLY I CA 1
ATOM 2989 C C . GLY C 1 48 ? -1.587 -10.654 69.846 1.00 12.29 48 GLY I C 1
ATOM 2990 O O . GLY C 1 48 ? -1.434 -11.257 68.784 1.00 12.33 48 GLY I O 1
ATOM 2991 N N . TYR C 1 49 ? -2.670 -9.915 70.112 1.00 13.32 49 TYR I N 1
ATOM 2992 C CA . TYR C 1 49 ? -3.769 -9.713 69.146 1.00 12.98 49 TYR I CA 1
ATOM 2993 C C . TYR C 1 49 ? -4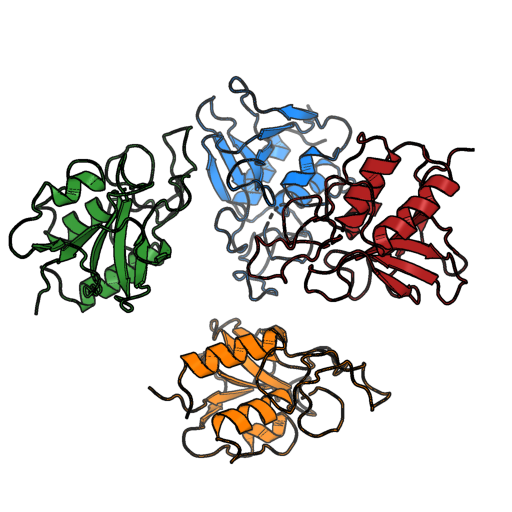.102 -8.238 69.002 1.00 12.97 49 TYR I C 1
ATOM 2994 O O . TYR C 1 49 ? -3.937 -7.466 69.960 1.00 12.26 49 TYR I O 1
ATOM 3003 N N . TYR C 1 50 ? -4.542 -7.851 67.812 1.00 12.41 50 TYR I N 1
ATOM 3004 C CA . TYR C 1 50 ? -5.114 -6.489 67.549 1.00 12.93 50 TYR I CA 1
ATOM 3005 C C . TYR C 1 50 ? -4.143 -5.315 67.699 1.00 12.08 50 TYR I C 1
ATOM 3006 O O . TYR C 1 50 ? -4.577 -4.182 67.924 1.00 11.71 50 TYR I O 1
ATOM 3015 N N . HIS C 1 51 ? -2.840 -5.586 67.599 1.00 12.45 51 HIS I N 1
ATOM 3016 C CA . HIS C 1 51 ? -1.813 -4.598 67.911 1.00 11.79 51 HIS I CA 1
ATOM 3017 C C . HIS C 1 51 ? -2.087 -3.970 69.306 1.00 11.89 51 HIS I C 1
ATOM 3018 O O . HIS C 1 51 ? -2.388 -4.700 70.244 1.00 12.80 51 HIS I O 1
ATOM 3025 N N . ALA C 1 52 ? -1.962 -2.656 69.459 1.00 12.04 52 ALA I N 1
ATOM 3026 C CA . ALA C 1 52 ? -1.851 -2.004 70.770 1.00 12.32 52 ALA I CA 1
ATOM 3027 C C . ALA C 1 52 ? -3.126 -1.274 71.107 1.00 12.18 52 ALA I C 1
ATOM 3028 O O . ALA C 1 52 ? -3.392 -0.132 70.624 1.00 13.64 52 ALA I O 1
ATOM 3030 N N . GLN C 1 53 ? -3.959 -1.947 71.862 1.00 12.84 53 GLN I N 1
ATOM 3031 C CA . GLN C 1 53 ? -5.309 -1.478 72.166 1.00 13.03 53 GLN I CA 1
ATOM 3032 C C . GLN C 1 53 ? -5.301 -0.912 73.580 1.00 13.03 53 GLN I C 1
ATOM 3033 O O . GLN C 1 53 ? -4.268 -0.943 74.277 1.00 13.59 53 GLN I O 1
ATOM 3047 N N . GLN C 1 55 ? -6.852 -1.837 76.344 1.00 14.20 55 GLN I N 1
ATOM 3048 C CA . GLN C 1 55 ? -6.735 -2.779 77.465 1.00 14.04 55 GLN I CA 1
ATOM 3049 C C . GLN C 1 55 ? -5.320 -3.359 77.624 1.00 13.93 55 GLN I C 1
ATOM 3050 O O . GLN C 1 55 ? -4.932 -3.758 78.716 1.00 13.44 55 GLN I O 1
ATOM 3056 N N . ASP C 1 56 ? -4.545 -3.386 76.540 1.00 13.34 56 ASP I N 1
ATOM 3057 C CA . ASP C 1 56 ? -3.159 -3.833 76.608 1.00 14.46 56 ASP I CA 1
ATOM 3058 C C . ASP C 1 56 ? -2.349 -3.098 77.701 1.00 14.72 56 ASP I C 1
ATOM 3059 O O . ASP C 1 56 ? -1.589 -3.714 78.453 1.00 14.31 56 ASP I O 1
ATOM 3064 N N . LEU C 1 57 ? -2.518 -1.774 77.751 1.00 15.19 57 LEU I N 1
ATOM 3065 C CA . LEU C 1 57 ? -1.896 -0.935 78.763 1.00 15.37 57 LEU I CA 1
ATOM 3066 C C . LEU C 1 57 ? -2.224 -1.383 80.181 1.00 15.51 57 LEU I C 1
ATOM 3067 O O . LEU C 1 57 ? -1.348 -1.456 81.041 1.00 17.51 57 LEU I O 1
ATOM 3072 N N . ILE C 1 58 ? -3.485 -1.669 80.424 1.00 16.32 58 ILE I N 1
ATOM 3073 C CA . ILE C 1 58 ? -3.963 -2.055 81.753 1.00 16.34 58 ILE I CA 1
ATOM 3074 C C . ILE C 1 58 ? -3.484 -3.459 82.113 1.00 15.24 58 ILE I C 1
ATOM 3075 O O . ILE C 1 58 ? -3.036 -3.692 83.242 1.00 14.83 58 ILE I O 1
ATOM 3080 N N . THR C 1 59 ? -3.501 -4.373 81.144 1.00 15.48 59 THR I N 1
ATOM 3081 C CA . THR C 1 59 ? -2.953 -5.726 81.365 1.00 15.60 59 THR I CA 1
ATOM 3082 C C . THR C 1 59 ? -1.509 -5.664 81.884 1.00 15.35 59 THR I C 1
ATOM 3083 O O . THR C 1 59 ? -1.162 -6.266 82.919 1.00 15.34 59 THR I O 1
ATOM 3087 N N . ASP C 1 60 ? -0.684 -4.886 81.196 1.00 15.20 60 ASP I N 1
ATOM 3088 C CA . ASP C 1 60 ? 0.690 -4.643 81.625 1.00 14.65 60 ASP I CA 1
ATOM 3089 C C . ASP C 1 60 ? 0.799 -4.013 83.015 1.00 15.26 60 ASP I C 1
ATOM 3090 O O . ASP C 1 60 ? 1.545 -4.500 83.863 1.00 14.69 60 ASP I O 1
ATOM 3095 N N . TYR C 1 61 ? 0.030 -2.945 83.233 1.00 15.06 61 TYR I N 1
ATOM 3096 C CA . TYR C 1 61 ? 0.062 -2.179 84.466 1.00 14.62 61 TYR I CA 1
ATOM 3097 C C . TYR C 1 61 ? -0.330 -3.064 85.631 1.00 14.84 61 TYR I C 1
ATOM 3098 O O . TYR C 1 61 ? 0.334 -3.055 86.646 1.00 14.39 61 TYR I O 1
ATOM 3107 N N . VAL C 1 62 ? -1.412 -3.816 85.483 1.00 15.16 62 VAL I N 1
ATOM 3108 C CA . VAL C 1 62 ? -1.879 -4.685 86.559 1.00 15.98 62 VAL I CA 1
ATOM 3109 C C . VAL C 1 62 ? -0.918 -5.843 86.851 1.00 16.97 62 VAL I C 1
ATOM 3110 O O . VAL C 1 62 ? -0.682 -6.159 88.034 1.00 16.36 62 VAL I O 1
ATOM 3114 N N . LEU C 1 63 ? -0.360 -6.467 85.807 1.00 17.03 63 LEU I N 1
ATOM 3115 C CA . LEU C 1 63 ? 0.727 -7.428 85.985 1.00 16.97 63 LEU I CA 1
ATOM 3116 C C . LEU C 1 63 ? 1.865 -6.820 86.820 1.00 18.17 63 LEU I C 1
ATOM 3117 O O . LEU C 1 63 ? 2.356 -7.451 87.748 1.00 18.26 63 LEU I O 1
ATOM 3122 N N . TRP C 1 64 ? 2.270 -5.593 86.501 1.00 17.91 64 TRP I N 1
ATOM 3123 C CA . TRP C 1 64 ? 3.348 -4.938 87.245 1.00 18.24 64 TRP I CA 1
ATOM 3124 C C . TRP C 1 64 ? 2.970 -4.683 88.683 1.00 18.50 64 TRP I C 1
ATOM 3125 O O . TRP C 1 64 ? 3.735 -4.975 89.589 1.00 21.15 64 TRP I O 1
ATOM 3136 N N . LEU C 1 65 ? 1.792 -4.110 88.898 1.00 17.64 65 LEU I N 1
ATOM 3137 C CA . LEU C 1 65 ? 1.317 -3.824 90.250 1.00 17.29 65 LEU I CA 1
ATOM 3138 C C . LEU C 1 65 ? 1.282 -5.073 91.089 1.00 17.72 65 LEU I C 1
ATOM 3139 O O . LEU C 1 65 ? 1.597 -5.001 92.256 1.00 20.84 65 LEU I O 1
ATOM 3144 N N . THR C 1 66 ? 0.905 -6.213 90.511 1.00 18.23 66 THR I N 1
ATOM 3145 C CA . THR C 1 66 ? 0.723 -7.459 91.282 1.00 19.49 66 THR I CA 1
ATOM 3146 C C . THR C 1 66 ? 1.890 -8.444 91.176 1.00 20.52 66 THR I C 1
ATOM 3147 O O . THR C 1 66 ? 1.720 -9.622 91.417 1.00 20.31 66 THR I O 1
ATOM 3151 N N . ASP C 1 67 ? 3.070 -7.968 90.792 1.00 22.43 67 ASP I N 1
ATOM 3152 C CA . ASP C 1 67 ? 4.234 -8.846 90.619 1.00 25.34 67 ASP I CA 1
ATOM 3153 C C . ASP C 1 67 ? 3.886 -10.058 89.761 1.00 24.20 67 ASP I C 1
ATOM 3154 O O . ASP C 1 67 ? 4.197 -11.214 90.119 1.00 23.95 67 ASP I O 1
ATOM 3159 N N . ASN C 1 68 ? 3.258 -9.786 88.624 1.00 22.32 68 ASN I N 1
ATOM 3160 C CA . ASN C 1 68 ? 2.859 -10.821 87.674 1.00 24.21 68 ASN I CA 1
ATOM 3161 C C . ASN C 1 68 ? 1.879 -11.875 88.175 1.00 23.91 68 ASN I C 1
ATOM 3162 O O . ASN C 1 68 ? 1.683 -12.877 87.517 1.00 25.93 68 ASN I O 1
ATOM 3167 N N . LYS C 1 69 ? 1.202 -11.630 89.291 1.00 26.00 69 LYS I N 1
ATOM 3168 C CA . LYS C 1 69 ? 0.211 -12.579 89.805 1.00 25.42 69 LYS I CA 1
ATOM 3169 C C . LYS C 1 69 ? -1.160 -12.458 89.135 1.00 24.59 69 LYS I C 1
ATOM 3170 O O . LYS C 1 69 ? -1.858 -13.462 88.989 1.00 24.99 69 LYS I O 1
ATOM 3176 N N . VAL C 1 70 ? -1.537 -11.251 88.715 1.00 22.43 70 VAL I N 1
ATOM 3177 C CA . VAL C 1 70 ? -2.867 -11.010 88.132 1.00 22.08 70 VAL I CA 1
ATOM 3178 C C . VAL C 1 70 ? -2.764 -10.573 86.666 1.00 20.33 70 VAL I C 1
ATOM 3179 O O . VAL C 1 70 ? -2.238 -9.505 86.341 1.00 18.51 70 VAL I O 1
ATOM 3183 N N . ARG C 1 71 ? -3.222 -11.459 85.791 1.00 20.27 71 ARG I N 1
ATOM 3184 C CA . ARG C 1 71 ? -3.476 -11.136 84.394 1.00 21.83 71 ARG I CA 1
ATOM 3185 C C . ARG C 1 71 ? -4.958 -10.842 84.176 1.00 20.73 71 ARG I C 1
ATOM 3186 O O . ARG C 1 71 ? -5.821 -11.687 84.458 1.00 19.56 71 ARG I O 1
ATOM 3194 N N . THR C 1 72 ? -5.242 -9.657 83.647 1.00 21.16 72 THR I N 1
ATOM 3195 C CA . THR C 1 72 ? -6.621 -9.277 83.337 1.00 21.70 72 THR I CA 1
ATOM 3196 C C . THR C 1 72 ? -7.160 -10.200 82.232 1.00 21.60 72 THR I C 1
ATOM 3197 O O . THR C 1 72 ? -6.381 -10.706 81.407 1.00 20.98 72 THR I O 1
ATOM 3201 N N . TRP C 1 73 ? -8.472 -10.441 82.255 1.00 20.62 73 TRP I N 1
ATOM 3202 C CA . TRP C 1 73 ? -9.190 -11.114 81.173 1.00 20.98 73 TRP I CA 1
ATOM 3203 C C . TRP C 1 73 ? -10.224 -10.159 80.643 1.00 21.34 73 TRP I C 1
ATOM 3204 O O . TRP C 1 73 ? -10.661 -9.273 81.364 1.00 20.71 73 TRP I O 1
ATOM 3215 N N . GLY C 1 74 ? -10.579 -10.332 79.372 1.00 21.59 74 GLY I N 1
ATOM 3216 C CA . GLY C 1 74 ? -11.697 -9.629 78.775 1.00 20.43 74 GLY I CA 1
ATOM 3217 C C . GLY C 1 74 ? -11.327 -8.294 78.174 1.00 19.94 74 GLY I C 1
ATOM 3218 O O . GLY C 1 74 ? -10.164 -7.862 78.174 1.00 20.88 74 GLY I O 1
ATOM 3219 N N . ASN C 1 75 ? -12.354 -7.636 77.677 1.00 20.50 75 ASN I N 1
ATOM 3220 C CA . ASN C 1 75 ? -12.274 -6.295 77.128 1.00 21.07 75 ASN I CA 1
ATOM 3221 C C . ASN C 1 75 ? -12.201 -5.240 78.216 1.00 20.10 75 ASN I C 1
ATOM 3222 O O . ASN C 1 75 ? -12.418 -5.548 79.381 1.00 19.23 75 ASN I O 1
ATOM 3227 N N . ALA C 1 76 ? -11.946 -3.989 77.827 1.00 20.18 76 ALA I N 1
ATOM 3228 C CA . ALA C 1 76 ? -11.988 -2.845 78.733 1.00 19.74 76 ALA I CA 1
ATOM 3229 C C . ALA C 1 76 ? -13.210 -2.875 79.667 1.00 19.47 76 ALA I C 1
ATOM 3230 O O . ALA C 1 76 ? -13.076 -2.724 80.876 1.00 18.69 76 ALA I O 1
ATOM 3232 N N . LYS C 1 77 ? -14.406 -3.079 79.102 1.00 21.21 77 LYS I N 1
ATOM 3233 C CA . LYS C 1 77 ? -15.643 -3.000 79.898 1.00 20.59 77 LYS I CA 1
ATOM 3234 C C . LYS C 1 77 ? -15.765 -4.127 80.910 1.00 21.05 77 LYS I C 1
ATOM 3235 O O . LYS C 1 77 ? -16.464 -3.991 81.909 1.00 21.75 77 LYS I O 1
ATOM 3241 N N . ASP C 1 78 ? -15.070 -5.234 80.664 1.00 19.55 78 ASP I N 1
ATOM 3242 C CA . ASP C 1 78 ? -15.125 -6.391 81.555 1.00 19.44 78 ASP I CA 1
ATOM 3243 C C . ASP C 1 78 ? -14.307 -6.240 82.819 1.00 19.25 78 ASP I C 1
ATOM 3244 O O . ASP C 1 78 ? -14.349 -7.112 83.695 1.00 19.89 78 ASP I O 1
ATOM 3249 N N . GLN C 1 79 ? -13.512 -5.162 82.898 1.00 18.36 79 GLN I N 1
ATOM 3250 C CA . GLN C 1 79 ? -12.575 -4.992 84.015 1.00 17.94 79 GLN I CA 1
ATOM 3251 C C . GLN C 1 79 ? -13.295 -4.721 85.333 1.00 19.31 79 GLN I C 1
ATOM 3252 O O . GLN C 1 79 ? -12.790 -5.095 86.397 1.00 19.44 79 GLN I O 1
ATOM 3258 N N . ILE C 1 80 ? -14.486 -4.115 85.243 1.00 21.52 80 ILE I N 1
ATOM 3259 C CA . ILE C 1 80 ? -15.352 -3.890 86.416 1.00 21.67 80 ILE I CA 1
ATOM 3260 C C . ILE C 1 80 ? -16.142 -5.133 86.846 1.00 21.88 80 ILE I C 1
ATOM 3261 O O . ILE C 1 80 ? -16.855 -5.079 87.846 1.00 24.55 80 ILE I O 1
ATOM 3266 N N . LYS C 1 81 ? -16.001 -6.233 86.115 1.00 21.42 81 LYS I N 1
ATOM 3267 C CA . LYS C 1 81 ? -16.681 -7.488 86.425 1.00 21.72 81 LYS I CA 1
ATOM 3268 C C . LYS C 1 81 ? -15.737 -8.526 86.975 1.00 21.99 81 LYS I C 1
ATOM 3269 O O . LYS C 1 81 ? -16.117 -9.691 87.127 1.00 23.02 81 LYS I O 1
ATOM 3275 N N . GLN C 1 82 ? -14.512 -8.120 87.265 1.00 22.84 82 GLN I N 1
ATOM 3276 C CA . GLN C 1 82 ? -13.513 -8.979 87.896 1.00 23.28 82 GLN I CA 1
ATOM 3277 C C . GLN C 1 82 ? -12.789 -8.198 89.004 1.00 24.93 82 GLN I C 1
ATOM 3278 O O . GLN C 1 82 ? -13.018 -6.999 89.180 1.00 28.62 82 GLN I O 1
ATOM 3284 N N . SER C 1 83 ? -11.970 -8.891 89.784 1.00 25.51 83 SER I N 1
ATOM 3285 C CA . SER C 1 83 ? -11.222 -8.255 90.858 1.00 25.99 83 SER I CA 1
ATOM 3286 C C . SER C 1 83 ? -9.763 -8.521 90.672 1.00 24.48 83 SER I C 1
ATOM 3287 O O . SER C 1 83 ? -9.371 -9.649 90.413 1.00 24.85 83 SER I O 1
ATOM 3290 N N . TYR C 1 84 ? -8.955 -7.473 90.810 1.00 23.72 84 TYR I N 1
ATOM 3291 C CA . TYR C 1 84 ? -7.511 -7.606 90.680 1.00 23.18 84 TYR I CA 1
ATOM 3292 C C . TYR C 1 84 ? -6.875 -8.005 92.017 1.00 22.91 84 TYR I C 1
ATOM 3293 O O . TYR C 1 84 ? -5.684 -8.256 92.096 1.00 22.54 84 TYR I O 1
ATOM 3302 N N . GLY C 1 85 ? -7.696 -8.076 93.056 1.00 23.92 85 GLY I N 1
ATOM 3303 C CA . GLY C 1 85 ? -7.333 -8.717 94.289 1.00 26.22 85 GLY I CA 1
ATOM 3304 C C . GLY C 1 85 ? -7.408 -7.740 95.444 1.00 27.10 85 GLY I C 1
ATOM 3305 O O . GLY C 1 85 ? -8.039 -6.685 95.360 1.00 26.02 85 GLY I O 1
ATOM 3306 N N . THR C 1 86 ? -6.731 -8.091 96.517 1.00 29.73 86 THR I N 1
ATOM 3307 C CA . THR C 1 86 ? -6.827 -7.344 97.749 1.00 32.88 86 THR I CA 1
ATOM 3308 C C . THR C 1 86 ? -6.254 -5.938 97.581 1.00 31.17 86 THR I C 1
ATOM 3309 O O . THR C 1 86 ? -5.147 -5.752 97.046 1.00 33.77 86 THR I O 1
ATOM 3313 N N . GLY C 1 87 ? -7.021 -4.959 98.048 1.00 29.36 87 GLY I N 1
ATOM 3314 C CA . GLY C 1 87 ? -6.599 -3.575 98.032 1.00 28.02 87 GLY I CA 1
ATOM 3315 C C . GLY C 1 87 ? -6.984 -2.830 96.761 1.00 26.59 87 GLY I C 1
ATOM 3316 O O . GLY C 1 87 ? -6.891 -1.602 96.716 1.00 28.49 87 GLY I O 1
ATOM 3317 N N . PHE C 1 88 ? -7.450 -3.552 95.741 1.00 25.30 88 PHE I N 1
ATOM 3318 C CA . PHE C 1 88 ? -8.110 -2.918 94.591 1.00 24.12 88 PHE I CA 1
ATOM 3319 C C . PHE C 1 88 ? -9.587 -2.704 94.860 1.00 24.59 88 PHE I C 1
ATOM 3320 O O . PHE C 1 88 ? -10.283 -3.623 95.290 1.00 26.74 88 PHE I O 1
ATOM 3328 N N . LYS C 1 89 ? -10.092 -1.513 94.575 1.00 25.47 89 LYS I N 1
ATOM 3329 C CA . LYS C 1 89 ? -11.492 -1.206 94.879 1.00 27.98 89 LYS I CA 1
ATOM 3330 C C . LYS C 1 89 ? -12.136 -0.569 93.692 1.00 25.82 89 LYS I C 1
ATOM 3331 O O . LYS C 1 89 ? -11.585 0.376 93.145 1.00 25.35 89 LYS I O 1
ATOM 3337 N N . ILE C 1 90 ? -13.310 -1.047 93.313 1.00 24.97 90 ILE I N 1
ATOM 3338 C CA . ILE C 1 90 ? -14.062 -0.478 92.208 1.00 27.28 90 ILE I CA 1
ATOM 3339 C C . ILE C 1 90 ? -14.986 0.603 92.778 1.00 28.52 90 ILE I C 1
ATOM 3340 O O . ILE C 1 90 ? -15.771 0.328 93.685 1.00 29.13 90 ILE I O 1
ATOM 3345 N N . HIS C 1 91 ? -14.856 1.828 92.268 1.00 27.64 91 HIS I N 1
ATOM 3346 C CA . HIS C 1 91 ? -15.720 2.956 92.635 1.00 28.94 91 HIS I CA 1
ATOM 3347 C C . HIS C 1 91 ? -16.579 3.331 91.447 1.00 29.58 91 HIS I C 1
ATOM 3348 O O . HIS C 1 91 ? -16.067 3.506 90.345 1.00 27.81 91 HIS I O 1
ATOM 3355 N N . GLU C 1 92 ? -17.877 3.506 91.654 1.00 33.86 92 GLU I N 1
ATOM 3356 C CA . GLU C 1 92 ? -18.695 4.229 90.676 1.00 34.54 92 GLU I CA 1
ATOM 3357 C C . GLU C 1 92 ? -18.241 5.675 90.549 1.00 33.98 92 GLU I C 1
ATOM 3358 O O . GLU C 1 92 ? -17.837 6.292 91.526 1.00 34.94 92 GLU I O 1
ATOM 3364 N N . ASN C 1 93 ? -18.280 6.199 89.328 1.00 32.51 93 ASN I N 1
ATOM 3365 C CA . ASN C 1 93 ? -18.045 7.610 89.089 1.00 34.16 93 ASN I CA 1
ATOM 3366 C C . ASN C 1 93 ? -19.328 8.371 89.410 1.00 37.61 93 ASN I C 1
ATOM 3367 O O . ASN C 1 93 ? -20.283 8.363 88.634 1.00 36.94 93 ASN I O 1
ATOM 3372 N N . LYS C 1 94 ? -19.348 8.990 90.583 1.00 42.15 94 LYS I N 1
ATOM 3373 C CA . LYS C 1 94 ? -20.386 9.947 90.937 1.00 49.64 94 LYS I CA 1
ATOM 3374 C C . LYS C 1 94 ? -19.877 11.352 90.643 1.00 53.85 94 LYS I C 1
ATOM 3375 O O . LYS C 1 94 ? -18.674 11.555 90.531 1.00 52.42 94 LYS I O 1
ATOM 3381 N N . PRO C 1 95 ? -20.790 12.328 90.489 1.00 59.73 95 PRO I N 1
ATOM 3382 C CA . PRO C 1 95 ? -20.361 13.609 89.915 1.00 58.90 95 PRO I CA 1
ATOM 3383 C C . PRO C 1 95 ? -19.579 14.461 90.915 1.00 55.14 95 PRO I C 1
ATOM 3384 O O . PRO C 1 95 ? -18.957 15.448 90.527 1.00 52.58 95 PRO I O 1
ATOM 3388 N N . SER C 1 96 ? -19.624 14.078 92.191 1.00 55.33 96 SER I N 1
ATOM 3389 C CA . SER C 1 96 ? -18.592 14.452 93.161 1.00 55.77 96 SER I CA 1
ATOM 3390 C C . SER C 1 96 ? -17.192 13.885 92.864 1.00 54.30 96 SER I C 1
ATOM 3391 O O . SER C 1 96 ? -16.196 14.506 93.228 1.00 51.07 96 SER I O 1
ATOM 3394 N N . THR C 1 97 ? -17.118 12.714 92.219 1.00 55.55 97 THR I N 1
ATOM 3395 C CA . THR C 1 97 ? -15.970 11.796 92.369 1.00 55.99 97 THR I CA 1
ATOM 3396 C C . THR C 1 97 ? -14.783 12.328 91.562 1.00 53.83 97 THR I C 1
ATOM 3397 O O . THR C 1 97 ? -14.866 12.468 90.333 1.00 53.01 97 THR I O 1
ATOM 3401 N N . VAL C 1 98 ? -13.693 12.624 92.272 1.00 51.00 98 VAL I N 1
ATOM 3402 C CA . VAL C 1 98 ? -12.407 12.977 91.653 1.00 48.19 98 VAL I CA 1
ATOM 3403 C C . VAL C 1 98 ? -11.371 11.872 91.911 1.00 42.44 98 VAL I C 1
ATOM 3404 O O . VAL C 1 98 ? -11.116 11.474 93.064 1.00 42.55 98 VAL I O 1
ATOM 3408 N N . PRO C 1 99 ? -10.790 11.344 90.826 1.00 38.36 99 PRO I N 1
ATOM 3409 C CA . PRO C 1 99 ? -9.860 10.225 90.945 1.00 34.46 99 PRO I CA 1
ATOM 3410 C C . PRO C 1 99 ? -8.481 10.671 91.428 1.00 32.85 99 PRO I C 1
ATOM 3411 O O . PRO C 1 99 ? -8.186 11.862 91.462 1.00 30.25 99 PRO I O 1
ATOM 3415 N N . LYS C 1 100 ? -7.637 9.704 91.745 1.00 29.38 100 LYS I N 1
ATOM 3416 C CA . LYS C 1 100 ? -6.260 9.960 92.078 1.00 28.39 100 LYS I CA 1
ATOM 3417 C C . LYS C 1 100 ? -5.337 9.361 91.006 1.00 26.04 100 LYS I C 1
ATOM 3418 O O . LYS C 1 100 ? -5.709 8.438 90.275 1.00 22.13 100 LYS I O 1
ATOM 3424 N N . LYS C 1 101 ? -4.131 9.907 90.946 1.00 22.74 101 LYS I N 1
ATOM 3425 C CA . LYS C 1 101 ? -3.119 9.487 90.021 1.00 21.82 101 LYS I CA 1
ATOM 3426 C C . LYS C 1 101 ? -2.762 8.009 90.230 1.00 21.07 101 LYS I C 1
ATOM 3427 O O . LYS C 1 101 ? -2.517 7.565 91.362 1.00 19.44 101 LYS I O 1
ATOM 3433 N N . GLY C 1 102 ? -2.747 7.247 89.137 1.00 19.12 102 GLY I N 1
ATOM 3434 C CA . GLY C 1 102 ? -2.505 5.808 89.199 1.00 18.24 102 GLY I CA 1
ATOM 3435 C C . GLY C 1 102 ? -3.746 4.949 89.235 1.00 18.18 102 GLY I C 1
ATOM 3436 O O . GLY C 1 102 ? -3.678 3.744 88.960 1.00 18.30 102 GLY I O 1
ATOM 3437 N N . TRP C 1 103 ? -4.903 5.543 89.524 1.00 17.83 103 TRP I N 1
ATOM 3438 C CA . TRP C 1 103 ? -6.178 4.831 89.404 1.00 17.23 103 TRP I CA 1
ATOM 3439 C C . TRP C 1 103 ? -6.485 4.523 87.926 1.00 16.16 103 TRP I C 1
ATOM 3440 O O . TRP C 1 103 ? -5.975 5.164 87.054 1.00 15.70 103 TRP I O 1
ATOM 3451 N N . ILE C 1 104 ? -7.353 3.553 87.693 1.00 15.86 104 ILE I N 1
ATOM 3452 C CA . ILE C 1 104 ? -7.737 3.123 86.369 1.00 15.69 104 ILE I CA 1
ATOM 3453 C C . ILE C 1 104 ? -9.122 3.687 86.094 1.00 16.04 104 ILE I C 1
ATOM 3454 O O . ILE C 1 104 ? -10.049 3.480 86.883 1.00 16.76 104 ILE I O 1
ATOM 3459 N N . ALA C 1 105 ? -9.259 4.373 84.966 1.00 16.38 105 ALA I N 1
ATOM 3460 C CA . ALA C 1 105 ? -10.526 4.940 84.508 1.00 17.37 105 ALA I CA 1
ATOM 3461 C C . ALA C 1 105 ? -11.213 4.018 83.473 1.00 17.57 105 ALA I C 1
ATOM 3462 O O . ALA C 1 105 ? -10.604 3.656 82.467 1.00 15.31 105 ALA I O 1
ATOM 3464 N N . VAL C 1 106 ? -12.473 3.656 83.735 1.00 17.76 106 VAL I N 1
ATOM 3465 C CA . VAL C 1 106 ? -13.207 2.717 82.906 1.00 19.20 106 VAL I CA 1
ATOM 3466 C C . VAL C 1 106 ? -14.430 3.383 82.308 1.00 19.99 106 VAL I C 1
ATOM 3467 O O . VAL C 1 106 ? -15.301 3.875 83.026 1.00 20.22 106 VAL I O 1
ATOM 3471 N N . PHE C 1 107 ? -14.509 3.349 80.977 1.00 20.07 107 PHE I N 1
ATOM 3472 C CA . PHE C 1 107 ? -15.605 3.938 80.234 1.00 20.73 107 PHE I CA 1
ATOM 3473 C C . PHE C 1 107 ? -16.485 2.803 79.729 1.00 20.63 107 PHE I C 1
ATOM 3474 O O . PHE C 1 107 ? -16.012 1.948 78.993 1.00 19.66 107 PHE I O 1
ATOM 3482 N N . THR C 1 108 ? -17.755 2.784 80.119 1.00 20.76 108 THR I N 1
ATOM 3483 C CA . THR C 1 108 ? -18.643 1.702 79.692 1.00 21.44 108 THR I CA 1
ATOM 3484 C C . THR C 1 108 ? -19.993 2.143 79.082 1.00 23.32 108 THR I C 1
ATOM 3485 O O . THR C 1 108 ? -20.825 1.287 78.718 1.00 23.38 108 THR I O 1
ATOM 3489 N N . SER C 1 109 ? -20.218 3.448 78.947 1.00 24.11 109 SER I N 1
ATOM 3490 C CA . SER C 1 109 ? -21.497 3.910 78.418 1.00 27.34 109 SER I CA 1
ATOM 3491 C C . SER C 1 109 ? -21.304 4.756 77.174 1.00 27.62 109 SER I C 1
ATOM 3492 O O . SER C 1 109 ? -20.190 5.156 76.836 1.00 27.88 109 SER I O 1
ATOM 3495 N N . GLY C 1 110 ? -22.415 5.025 76.497 1.00 30.38 110 GLY I N 1
ATOM 3496 C CA . GLY C 1 110 ? -22.385 5.828 75.295 1.00 29.02 110 GLY I CA 1
ATOM 3497 C C . GLY C 1 110 ? -21.662 5.087 74.210 1.00 28.07 110 GLY I C 1
ATOM 3498 O O . GLY C 1 110 ? -21.892 3.894 73.985 1.00 29.42 110 GLY I O 1
ATOM 3499 N N . SER C 1 111 ? -20.814 5.808 73.498 1.00 29.60 111 SER I N 1
ATOM 3500 C CA . SER C 1 111 ? -20.103 5.262 72.362 1.00 28.93 111 SER I CA 1
ATOM 3501 C C . SER C 1 111 ? -19.115 4.191 72.829 1.00 26.51 111 SER I C 1
ATOM 3502 O O . SER C 1 111 ? -18.693 3.344 72.051 1.00 29.46 111 SER I O 1
ATOM 3505 N N . TYR C 1 112 ? -18.792 4.194 74.111 1.00 25.01 112 TYR I N 1
ATOM 3506 C CA . TYR C 1 112 ? -17.884 3.198 74.663 1.00 22.78 112 TYR I CA 1
ATOM 3507 C C . TYR C 1 112 ? -18.553 1.874 75.033 1.00 23.83 112 TYR I C 1
ATOM 3508 O O . TYR C 1 112 ? -17.881 1.002 75.554 1.00 26.02 112 TYR I O 1
ATOM 3517 N N . GLU C 1 113 ? -19.857 1.721 74.823 1.00 23.63 113 GLU I N 1
ATOM 3518 C CA . GLU C 1 113 ? -20.558 0.582 75.399 1.00 23.73 113 GLU I CA 1
ATOM 3519 C C . GLU C 1 113 ? -20.096 -0.783 74.862 1.00 22.70 113 GLU I C 1
ATOM 3520 O O . GLU C 1 113 ? -20.071 -1.767 75.598 1.00 22.78 113 GLU I O 1
ATOM 3526 N N . GLN C 1 114 ? -19.757 -0.866 73.583 1.00 21.34 114 GLN I N 1
ATOM 3527 C CA . GLN C 1 114 ? -19.598 -2.184 72.957 1.00 22.11 114 GLN I CA 1
ATOM 3528 C C . GLN C 1 114 ? -18.417 -2.980 73.529 1.00 21.75 114 GLN I C 1
ATOM 3529 O O . GLN C 1 114 ? -18.569 -4.155 73.851 1.00 19.63 114 GLN I O 1
ATOM 3535 N N . TRP C 1 115 ? -17.252 -2.333 73.627 1.00 21.07 115 TRP I N 1
ATOM 3536 C CA . TRP C 1 115 ? -16.043 -2.957 74.193 1.00 21.59 115 TRP I CA 1
ATOM 3537 C C . TRP C 1 115 ? -15.532 -2.290 75.461 1.00 20.29 115 TRP I C 1
ATOM 3538 O O . TRP C 1 115 ? -14.658 -2.833 76.114 1.00 20.53 115 TRP I O 1
ATOM 3549 N N . GLY C 1 116 ? -16.033 -1.089 75.747 1.00 19.64 116 GLY I N 1
ATOM 3550 C CA . GLY C 1 116 ? -15.437 -0.217 76.727 1.00 19.97 116 GLY I CA 1
ATOM 3551 C C . GLY C 1 116 ? -14.186 0.511 76.246 1.00 19.13 116 GLY I C 1
ATOM 3552 O O . GLY C 1 116 ? -13.604 0.191 75.212 1.00 19.61 116 GLY I O 1
ATOM 3553 N N . HIS C 1 117 ? -13.779 1.475 77.047 1.00 18.28 117 HIS I N 1
ATOM 3554 C CA . HIS C 1 117 ? -12.467 2.086 76.966 1.00 18.21 117 HIS I CA 1
ATOM 3555 C C . HIS C 1 117 ? -11.893 2.165 78.370 1.00 17.01 117 HIS I C 1
ATOM 3556 O O . HIS C 1 117 ? -12.619 2.145 79.359 1.00 17.46 117 HIS I O 1
ATOM 3563 N N . ILE C 1 118 ? -10.576 2.232 78.450 1.00 16.36 118 ILE I N 1
ATOM 3564 C CA . ILE C 1 118 ? -9.882 2.164 79.740 1.00 15.24 118 ILE I CA 1
ATOM 3565 C C . ILE C 1 118 ? -8.552 2.918 79.605 1.00 14.03 118 ILE I C 1
ATOM 3566 O O . ILE C 1 118 ? -8.001 3.047 78.513 1.00 14.45 118 ILE I O 1
ATOM 3571 N N . GLY C 1 119 ? -8.069 3.431 80.722 1.00 13.27 119 GLY I N 1
ATOM 3572 C CA . GLY C 1 119 ? -6.800 4.115 80.781 1.00 12.60 119 GLY I CA 1
ATOM 3573 C C . GLY C 1 119 ? -6.407 4.343 82.196 1.00 13.52 119 GLY I C 1
ATOM 3574 O O . GLY C 1 119 ? -7.116 3.924 83.114 1.00 14.43 119 GLY I O 1
ATOM 3575 N N . ILE C 1 120 ? -5.270 4.994 82.392 1.00 13.81 120 ILE I N 1
ATOM 3576 C CA . ILE C 1 120 ? -4.764 5.263 83.739 1.00 14.50 120 ILE I CA 1
ATOM 3577 C C . ILE C 1 120 ? -4.908 6.767 83.997 1.00 15.12 120 ILE I C 1
ATOM 3578 O O . ILE C 1 120 ? -4.581 7.578 83.149 1.00 14.82 120 ILE I O 1
ATOM 3583 N N . VAL C 1 121 ? -5.380 7.112 85.196 1.00 15.95 121 VAL I N 1
ATOM 3584 C CA . VAL C 1 121 ? -5.425 8.515 85.647 1.00 16.14 121 VAL I CA 1
ATOM 3585 C C . VAL C 1 121 ? -3.997 9.050 85.824 1.00 16.74 121 VAL I C 1
ATOM 3586 O O . VAL C 1 121 ? -3.243 8.561 86.650 1.00 15.43 121 VAL I O 1
ATOM 3590 N N . TYR C 1 122 ? -3.627 10.014 84.984 1.00 16.65 122 TYR I N 1
ATOM 3591 C CA . TYR C 1 122 ? -2.323 10.649 85.053 1.00 18.76 122 TYR I CA 1
ATOM 3592 C C . TYR C 1 122 ? -2.347 11.866 85.983 1.00 20.29 122 TYR I C 1
ATOM 3593 O O . TYR C 1 122 ? -1.416 12.105 86.728 1.00 22.29 122 TYR I O 1
ATOM 3602 N N . ASP C 1 123 ? -3.423 12.637 85.918 1.00 21.66 123 ASP I N 1
ATOM 3603 C CA . ASP C 1 123 ? -3.650 13.740 86.811 1.00 23.09 123 ASP I CA 1
ATOM 3604 C C . ASP C 1 123 ? -5.118 13.707 87.170 1.00 23.03 123 ASP I C 1
ATOM 3605 O O . ASP C 1 123 ? -5.958 13.667 86.297 1.00 21.46 123 ASP I O 1
ATOM 3610 N N . GLY C 1 124 ? -5.407 13.713 88.463 1.00 24.02 124 GLY I N 1
ATOM 3611 C CA . GLY C 1 124 ? -6.767 13.570 88.950 1.00 24.77 124 GLY I CA 1
ATOM 3612 C C . GLY C 1 124 ? -7.699 14.724 88.594 1.00 24.33 124 GLY I C 1
ATOM 3613 O O . GLY C 1 124 ? -8.917 14.539 88.577 1.00 23.38 124 GLY I O 1
ATOM 3614 N N . GLY C 1 125 ? -7.129 15.897 88.317 1.00 24.80 125 GLY I N 1
ATOM 3615 C CA . GLY C 1 125 ? -7.878 17.025 87.772 1.00 27.46 125 GLY I CA 1
ATOM 3616 C C . GLY C 1 125 ? -8.910 17.553 88.760 1.00 28.82 125 GLY I C 1
ATOM 3617 O O . GLY C 1 125 ? -8.645 17.648 89.964 1.00 28.33 125 GLY I O 1
ATOM 3618 N N . ASN C 1 126 ? -10.078 17.906 88.238 1.00 32.16 126 ASN I N 1
ATOM 3619 C CA . ASN C 1 126 ? -11.200 18.375 89.045 1.00 33.72 126 ASN I CA 1
ATOM 3620 C C . ASN C 1 126 ? -12.476 17.659 88.627 1.00 35.19 126 ASN I C 1
ATOM 3621 O O . ASN C 1 126 ? -12.408 16.632 87.964 1.00 39.15 126 ASN I O 1
ATOM 3626 N N . THR C 1 127 ? -13.635 18.185 89.020 1.00 35.51 127 THR I N 1
ATOM 3627 C CA . THR C 1 127 ? -14.908 17.567 88.678 1.00 36.84 127 THR I CA 1
ATOM 3628 C C . THR C 1 127 ? -15.246 17.743 87.216 1.00 36.12 127 THR I C 1
ATOM 3629 O O . THR C 1 127 ? -16.134 17.065 86.719 1.00 38.24 127 THR I O 1
ATOM 3633 N N . SER C 1 128 ? -14.548 18.646 86.527 1.00 34.23 128 SER I N 1
ATOM 3634 C CA . SER C 1 128 ? -14.841 18.936 85.128 1.00 32.28 128 SER I CA 1
ATOM 3635 C C . SER C 1 128 ? -13.981 18.086 84.172 1.00 30.81 128 SER I C 1
ATOM 3636 O O . SER C 1 128 ? -14.500 17.449 83.255 1.00 28.99 128 SER I O 1
ATOM 3639 N N . THR C 1 129 ? -12.671 18.076 84.400 1.00 28.65 129 THR I N 1
ATOM 3640 C CA . THR C 1 129 ? -11.737 17.326 83.549 1.00 26.48 129 THR I CA 1
ATOM 3641 C C . THR C 1 129 ? -10.669 16.617 84.364 1.00 23.76 129 THR I C 1
ATOM 3642 O O . THR C 1 129 ? -10.422 16.942 85.517 1.00 24.46 129 THR I O 1
ATOM 3646 N N . PHE C 1 130 ? -10.052 15.618 83.742 1.00 22.61 130 PHE I N 1
ATOM 3647 C CA . PHE C 1 130 ? -8.838 15.021 84.267 1.00 21.17 130 PHE I CA 1
ATOM 3648 C C . PHE C 1 130 ? -7.965 14.606 83.109 1.00 19.63 130 PHE I C 1
ATOM 3649 O O . PHE C 1 130 ? -8.402 14.636 81.961 1.00 18.53 130 PHE I O 1
ATOM 3657 N N . THR C 1 131 ? -6.727 14.236 83.406 1.00 19.08 131 THR I N 1
ATOM 3658 C CA . THR C 1 131 ? -5.810 13.762 82.379 1.00 19.67 131 THR I CA 1
ATOM 3659 C C . THR C 1 131 ? -5.641 12.264 82.489 1.00 18.35 131 THR I C 1
ATOM 3660 O O . THR C 1 131 ? -5.279 11.732 83.554 1.00 18.98 131 THR I O 1
ATOM 3664 N N . ILE C 1 132 ? -5.934 11.601 81.376 1.00 17.88 132 ILE I N 1
ATOM 3665 C CA . ILE C 1 132 ? -5.792 10.140 81.245 1.00 17.17 132 ILE I CA 1
ATOM 3666 C C . ILE C 1 132 ? -4.508 9.824 80.465 1.00 16.13 132 ILE I C 1
ATOM 3667 O O . ILE C 1 132 ? -4.097 10.564 79.608 1.00 15.24 132 ILE I O 1
ATOM 3672 N N . LEU C 1 133 ? -3.937 8.677 80.759 1.00 15.79 133 LEU I N 1
ATOM 3673 C CA . LEU C 1 133 ? -2.934 8.033 79.924 1.00 16.15 133 LEU I CA 1
ATOM 3674 C C . LEU C 1 133 ? -3.533 6.753 79.366 1.00 15.99 133 LEU I C 1
ATOM 3675 O O . LEU C 1 133 ? -4.004 5.897 80.112 1.00 14.10 133 LEU I O 1
ATOM 3680 N N . GLU C 1 134 ? -3.569 6.647 78.041 1.00 15.94 134 GLU I N 1
ATOM 3681 C CA . GLU C 1 134 ? -4.337 5.598 77.405 1.00 16.12 134 GLU I CA 1
ATOM 3682 C C . GLU C 1 134 ? -3.677 5.179 76.091 1.00 15.84 134 GLU I C 1
ATOM 3683 O O . GLU C 1 134 ? -2.866 5.921 75.528 1.00 16.57 134 GLU I O 1
ATOM 3689 N N . GLN C 1 135 ? -4.058 4.005 75.599 1.00 14.75 135 GLN I N 1
ATOM 3690 C CA . GLN C 1 135 ? -3.789 3.601 74.244 1.00 14.24 135 GLN I CA 1
ATOM 3691 C C . GLN C 1 135 ? -4.992 3.614 73.345 1.00 15.28 135 GLN I C 1
ATOM 3692 O O . GLN C 1 135 ? -6.123 3.397 73.779 1.00 14.80 135 GLN I O 1
ATOM 3698 N N . ASN C 1 136 ? -4.704 3.846 72.067 1.00 16.36 136 ASN I N 1
ATOM 3699 C CA . ASN C 1 136 ? -5.648 3.666 70.991 1.00 18.39 136 ASN I CA 1
ATOM 3700 C C . ASN C 1 136 ? -6.877 4.557 71.025 1.00 20.09 136 ASN I C 1
ATOM 3701 O O . ASN C 1 136 ? -7.944 4.118 70.590 1.00 20.18 136 ASN I O 1
ATOM 3706 N N . TRP C 1 137 ? -6.700 5.803 71.484 1.00 21.41 137 TRP I N 1
ATOM 3707 C CA . TRP C 1 137 ? -7.617 6.911 71.179 1.00 22.97 137 TRP I CA 1
ATOM 3708 C C . TRP C 1 137 ? -7.842 7.044 69.660 1.00 22.84 137 TRP I C 1
ATOM 3709 O O . TRP C 1 137 ? -8.959 7.257 69.226 1.00 22.11 137 TRP I O 1
ATOM 3720 N N . ASN C 1 138 ? -6.776 6.873 68.869 1.00 22.69 138 ASN I N 1
ATOM 3721 C CA . ASN C 1 138 ? -6.848 7.112 67.424 1.00 22.58 138 ASN I CA 1
ATOM 3722 C C . ASN C 1 138 ? -7.504 6.009 66.569 1.00 23.30 138 ASN I C 1
ATOM 3723 O O . ASN C 1 138 ? -7.810 6.232 65.394 1.00 24.50 138 ASN I O 1
ATOM 3728 N N . GLY C 1 139 ? -7.737 4.838 67.149 1.00 21.79 139 GLY I N 1
ATOM 3729 C CA . GLY C 1 139 ? -8.334 3.723 66.419 1.00 22.70 139 GLY I CA 1
ATOM 3730 C C . GLY C 1 139 ? -7.386 2.829 65.619 1.00 22.34 139 GLY I C 1
ATOM 3731 O O . GLY C 1 139 ? -7.752 1.691 65.267 1.00 22.67 139 GLY I O 1
ATOM 3732 N N . TYR C 1 140 ? -6.157 3.302 65.361 1.00 22.75 140 TYR I N 1
ATOM 3733 C CA . TYR C 1 140 ? -5.208 2.556 64.497 1.00 20.04 140 TYR I CA 1
ATOM 3734 C C . TYR C 1 140 ? -4.346 1.531 65.240 1.00 18.47 140 TYR I C 1
ATOM 3735 O O . TYR C 1 140 ? -3.606 0.768 64.597 1.00 15.90 140 TYR I O 1
ATOM 3744 N N . ALA C 1 141 ? -4.435 1.522 66.575 1.00 15.48 141 ALA I N 1
ATOM 3745 C CA . ALA C 1 141 ? -3.750 0.555 67.412 1.00 14.68 141 ALA I CA 1
ATOM 3746 C C . ALA C 1 141 ? -2.220 0.546 67.236 1.00 14.51 141 ALA I C 1
ATOM 3747 O O . ALA C 1 141 ? -1.583 -0.467 67.454 1.00 13.77 141 ALA I O 1
ATOM 3749 N N . ASN C 1 142 ? -1.651 1.709 66.946 1.00 15.62 142 ASN I N 1
ATOM 3750 C CA . ASN C 1 142 ? -0.250 1.825 66.548 1.00 15.96 142 ASN I CA 1
ATOM 3751 C C . ASN C 1 142 ? 0.637 2.666 67.464 1.00 16.24 142 ASN I C 1
ATOM 3752 O O . ASN C 1 142 ? 1.861 2.584 67.359 1.00 15.45 142 ASN I O 1
ATOM 3757 N N . LYS C 1 143 ? 0.039 3.505 68.306 1.00 16.32 143 LYS I N 1
ATOM 3758 C CA . LYS C 1 143 ? 0.790 4.500 69.071 1.00 18.01 143 LYS I CA 1
ATOM 3759 C C . LYS C 1 143 ? 1.020 3.998 70.491 1.00 17.61 143 LYS I C 1
ATOM 3760 O O . LYS C 1 143 ? 0.231 3.196 71.017 1.00 15.18 143 LYS I O 1
ATOM 3766 N N . LYS C 1 144 ? 2.098 4.495 71.089 1.00 16.57 144 LYS I N 1
ATOM 3767 C CA . LYS C 1 144 ? 2.392 4.248 72.499 1.00 17.42 144 LYS I CA 1
ATOM 3768 C C . LYS C 1 144 ? 1.401 4.987 73.406 1.00 16.70 144 LYS I C 1
ATOM 3769 O O . LYS C 1 144 ? 0.606 5.833 72.931 1.00 16.24 144 LYS I O 1
ATOM 3775 N N . PRO C 1 145 ? 1.408 4.658 74.702 1.00 16.40 145 PRO I N 1
ATOM 3776 C CA . PRO C 1 145 ? 0.470 5.352 75.582 1.00 15.84 145 PRO I CA 1
ATOM 3777 C C . PRO C 1 145 ? 0.617 6.888 75.576 1.00 14.98 145 PRO I C 1
ATOM 3778 O O . PRO C 1 145 ? 1.718 7.430 75.641 1.00 13.47 145 PRO I O 1
ATOM 3782 N N . THR C 1 146 ? -0.515 7.564 75.492 1.00 15.48 146 THR I N 1
ATOM 3783 C CA . THR C 1 146 ? -0.547 8.983 75.220 1.00 16.86 146 THR I CA 1
ATOM 3784 C C . THR C 1 146 ? -1.557 9.668 76.142 1.00 16.67 146 THR I C 1
ATOM 3785 O O . THR C 1 146 ? -2.633 9.133 76.411 1.00 15.84 146 THR I O 1
ATOM 3789 N N . LYS C 1 147 ? -1.195 10.853 76.618 1.00 17.28 147 LYS I N 1
ATOM 3790 C CA . LYS C 1 147 ? -2.038 11.612 77.525 1.00 18.66 147 LYS I CA 1
ATOM 3791 C C . LYS C 1 147 ? -3.104 12.389 76.775 1.00 18.70 147 LYS I C 1
ATOM 3792 O O . LYS C 1 147 ? -2.839 12.952 75.727 1.00 19.00 147 LYS I O 1
ATOM 3798 N N . ARG C 1 148 ? -4.283 12.488 77.387 1.00 18.42 148 ARG I N 1
ATOM 3799 C CA . ARG C 1 148 ? -5.410 13.242 76.836 1.00 18.99 148 ARG I CA 1
ATOM 3800 C C . ARG C 1 148 ? -6.203 13.831 78.004 1.00 19.07 148 ARG I C 1
ATOM 3801 O O . ARG C 1 148 ? -6.345 13.195 79.034 1.00 17.90 148 ARG I O 1
ATOM 3809 N N . VAL C 1 149 ? -6.740 15.035 77.817 1.00 18.66 149 VAL I N 1
ATOM 3810 C CA . VAL C 1 149 ? -7.695 15.611 78.747 1.00 20.41 149 VAL I CA 1
ATOM 3811 C C . VAL C 1 149 ? -9.097 15.059 78.469 1.00 20.93 149 VAL I C 1
ATOM 3812 O O . VAL C 1 149 ? -9.581 15.110 77.328 1.00 22.05 149 VAL I O 1
ATOM 3816 N N . ASP C 1 150 ? -9.690 14.421 79.481 1.00 22.10 150 ASP I N 1
ATOM 3817 C CA . ASP C 1 150 ? -11.037 13.808 79.361 1.00 22.39 150 ASP I CA 1
ATOM 3818 C C . ASP C 1 150 ? -12.048 14.595 80.203 1.00 22.93 150 ASP I C 1
ATOM 3819 O O . ASP C 1 150 ? -11.698 15.158 81.236 1.00 20.87 150 ASP I O 1
ATOM 3824 N N . ASN C 1 151 ? -13.291 14.635 79.727 1.00 24.80 151 ASN I N 1
ATOM 3825 C CA . ASN C 1 151 ? -14.380 15.363 80.384 1.00 26.31 151 ASN I CA 1
ATOM 3826 C C . ASN C 1 151 ? -15.382 14.456 81.123 1.00 25.21 151 ASN I C 1
ATOM 3827 O O . ASN C 1 151 ? -16.505 14.874 81.400 1.00 24.70 151 ASN I O 1
ATOM 3832 N N . TYR C 1 152 ? -14.973 13.217 81.417 1.00 24.48 152 TYR I N 1
ATOM 3833 C CA . TYR C 1 152 ? -15.807 12.199 82.076 1.00 25.30 152 TYR I CA 1
ATOM 3834 C C . TYR C 1 152 ? -16.959 11.652 81.251 1.00 24.87 152 TYR I C 1
ATOM 3835 O O . TYR C 1 152 ? -17.727 10.843 81.751 1.00 28.47 152 TYR I O 1
ATOM 3844 N N . TYR C 1 153 ? -17.078 12.042 79.987 1.00 25.09 153 TYR I N 1
ATOM 3845 C CA . TYR C 1 153 ? -18.107 11.472 79.138 1.00 25.86 153 TYR I CA 1
ATOM 3846 C C . TYR C 1 153 ? -17.951 9.954 79.038 1.00 24.83 153 TYR I C 1
ATOM 3847 O O . TYR C 1 153 ? -16.893 9.472 78.652 1.00 21.82 153 TYR I O 1
ATOM 3856 N N . GLY C 1 154 ? -19.019 9.212 79.322 1.00 22.64 154 GLY I N 1
ATOM 3857 C CA . GLY C 1 154 ? -19.009 7.761 79.179 1.00 22.24 154 GLY I CA 1
ATOM 3858 C C . GLY C 1 154 ? -18.231 7.006 80.250 1.00 21.99 154 GLY I C 1
ATOM 3859 O O . GLY C 1 154 ? -18.228 5.793 80.239 1.00 22.01 154 GLY I O 1
ATOM 3860 N N . LEU C 1 155 ? -17.643 7.730 81.203 1.00 22.17 155 LEU I N 1
ATOM 3861 C CA . LEU C 1 155 ? -16.810 7.180 82.264 1.00 22.40 155 LEU I CA 1
ATOM 3862 C C . LEU C 1 155 ? -17.723 6.784 83.427 1.00 22.51 155 LEU I C 1
ATOM 3863 O O . LEU C 1 155 ? -18.446 7.619 83.984 1.00 22.05 155 LEU I O 1
ATOM 3868 N N . THR C 1 156 ? -17.683 5.508 83.787 1.00 21.58 156 THR I N 1
ATOM 3869 C CA . THR C 1 156 ? -18.635 4.965 84.743 1.00 22.28 156 THR I CA 1
ATOM 3870 C C . THR C 1 156 ? -17.993 4.534 86.056 1.00 22.86 156 THR I C 1
ATOM 3871 O O . THR C 1 156 ? -18.671 4.487 87.077 1.00 21.50 156 THR I O 1
ATOM 3875 N N . HIS C 1 157 ? -16.713 4.164 86.011 1.00 23.56 157 HIS I N 1
ATOM 3876 C CA . HIS C 1 157 ? -16.029 3.568 87.167 1.00 24.39 157 HIS I CA 1
ATOM 3877 C C . HIS C 1 157 ? -14.564 3.987 87.207 1.00 23.80 157 HIS I C 1
ATOM 3878 O O . HIS C 1 157 ? -13.950 4.239 86.162 1.00 22.56 157 HIS I O 1
ATOM 3885 N N . PHE C 1 158 ? -14.014 4.022 88.416 1.00 22.75 158 PHE I N 1
ATOM 3886 C CA . PHE C 1 158 ? -12.573 4.036 88.641 1.00 23.11 158 PHE I CA 1
ATOM 3887 C C . PHE C 1 158 ? -12.205 2.787 89.405 1.00 23.26 158 PHE I C 1
ATOM 3888 O O . PHE C 1 158 ? -12.963 2.330 90.255 1.00 23.57 158 PHE I O 1
ATOM 3896 N N . ILE C 1 159 ? -11.041 2.235 89.109 1.00 22.72 159 ILE I N 1
ATOM 3897 C CA . ILE C 1 159 ? -10.454 1.204 89.948 1.00 22.56 159 ILE I CA 1
ATOM 3898 C C . ILE C 1 159 ? -9.302 1.820 90.725 1.00 21.88 159 ILE I C 1
ATOM 3899 O O . ILE C 1 159 ? -8.283 2.221 90.162 1.00 20.31 159 ILE I O 1
ATOM 3904 N N . GLU C 1 160 ? -9.523 1.944 92.027 1.00 20.40 160 GLU I N 1
ATOM 3905 C CA . GLU C 1 160 ? -8.490 2.279 92.969 1.00 21.01 160 GLU I CA 1
ATOM 3906 C C . GLU C 1 160 ? -7.498 1.161 93.137 1.00 20.74 160 GLU I C 1
ATOM 3907 O O . GLU C 1 160 ? -7.873 0.036 93.390 1.00 22.25 160 GLU I O 1
ATOM 3913 N N . ILE C 1 161 ? -6.221 1.482 92.994 1.00 20.97 161 ILE I N 1
ATOM 3914 C CA . ILE C 1 161 ? -5.157 0.510 93.142 1.00 22.12 161 ILE I CA 1
ATOM 3915 C C . ILE C 1 161 ? -4.527 0.606 94.544 1.00 22.36 161 ILE I C 1
ATOM 3916 O O . ILE C 1 161 ? -4.499 1.687 95.138 1.00 22.19 161 ILE I O 1
ATOM 3921 N N . PRO C 1 162 ? -3.958 -0.507 95.052 1.00 24.15 162 PRO I N 1
ATOM 3922 C CA . PRO C 1 162 ? -3.164 -0.410 96.286 1.00 24.87 162 PRO I CA 1
ATOM 3923 C C . PRO C 1 162 ? -1.855 0.391 96.135 1.00 26.07 162 PRO I C 1
ATOM 3924 O O . PRO C 1 162 ? -1.171 0.307 95.092 1.00 26.37 162 PRO I O 1
ATOM 3928 N N . VAL C 1 163 ? -1.518 1.160 97.170 1.00 25.56 163 VAL I N 1
ATOM 3929 C CA . VAL C 1 163 ? -0.303 1.964 97.178 1.00 25.49 163 VAL I CA 1
ATOM 3930 C C . VAL C 1 163 ? 0.477 1.676 98.455 1.00 28.14 163 VAL I C 1
ATOM 3931 O O . VAL C 1 163 ? -0.039 1.861 99.545 1.00 25.98 163 VAL I O 1
ATOM 3935 N N . LYS C 1 164 ? 1.713 1.228 98.282 1.00 30.06 164 LYS I N 1
ATOM 3936 C CA . LYS C 1 164 ? 2.647 0.959 99.365 1.00 32.64 164 LYS I CA 1
ATOM 3937 C C . LYS C 1 164 ? 3.171 2.247 99.982 1.00 31.34 164 LYS I C 1
ATOM 3938 O O . LYS C 1 164 ? 3.524 3.186 99.261 1.00 28.77 164 LYS I O 1
ATOM 3944 N N . ALA C 1 165 ? 3.211 2.274 101.326 1.00 30.72 165 ALA I N 1
ATOM 3945 C CA . ALA C 1 165 ? 4.024 3.240 102.082 1.00 28.72 165 ALA I CA 1
ATOM 3946 C C . ALA C 1 165 ? 5.473 3.318 101.610 1.00 29.12 165 ALA I C 1
ATOM 3947 O O . ALA C 1 165 ? 6.010 4.396 101.398 1.00 31.57 165 ALA I O 1
ATOM 3950 N N . ALA D 1 2 ? -13.386 26.103 29.051 1.00 35.45 2 ALA K N 1
ATOM 3951 C CA . ALA D 1 2 ? -12.917 27.482 29.369 1.00 32.65 2 ALA K CA 1
ATOM 3952 C C . ALA D 1 2 ? -14.070 28.422 29.733 1.00 31.00 2 ALA K C 1
ATOM 3953 O O . ALA D 1 2 ? -15.247 28.173 29.420 1.00 31.10 2 ALA K O 1
ATOM 3955 N N . LYS D 1 3 ? -13.726 29.505 30.424 1.00 28.62 3 LYS K N 1
ATOM 3956 C CA . LYS D 1 3 ? -14.702 30.473 30.890 1.00 25.67 3 LYS K CA 1
ATOM 3957 C C . LYS D 1 3 ? -14.469 31.783 30.159 1.00 23.83 3 LYS K C 1
ATOM 3958 O O . LYS D 1 3 ? -13.341 32.105 29.795 1.00 24.07 3 LYS K O 1
ATOM 3964 N N . THR D 1 4 ? -15.530 32.551 29.977 1.00 22.50 4 THR K N 1
ATOM 3965 C CA . THR D 1 4 ? -15.421 33.844 29.346 1.00 23.98 4 THR K CA 1
ATOM 3966 C C . THR D 1 4 ? -14.868 34.841 30.369 1.00 24.11 4 THR K C 1
ATOM 3967 O O . THR D 1 4 ? -14.927 34.594 31.568 1.00 22.62 4 THR K O 1
ATOM 3971 N N . GLN D 1 5 ? -14.347 35.972 29.898 1.00 23.42 5 GLN K N 1
ATOM 3972 C CA . GLN D 1 5 ? -13.882 37.001 30.813 1.00 24.85 5 GLN K CA 1
ATOM 3973 C C . GLN D 1 5 ? -15.004 37.535 31.696 1.00 25.62 5 GLN K C 1
ATOM 3974 O O . GLN D 1 5 ? -14.785 37.837 32.874 1.00 24.84 5 GLN K O 1
ATOM 3980 N N . ALA D 1 6 ? -16.200 37.672 31.138 1.00 25.17 6 ALA K N 1
ATOM 3981 C CA . ALA D 1 6 ? -17.352 38.058 31.954 1.00 25.07 6 ALA K CA 1
ATOM 3982 C C . ALA D 1 6 ? -17.588 37.080 33.106 1.00 24.00 6 ALA K C 1
ATOM 3983 O O . ALA D 1 6 ? -17.888 37.490 34.209 1.00 24.10 6 ALA K O 1
ATOM 3985 N N . GLU D 1 7 ? -17.497 35.788 32.833 1.00 24.23 7 GLU K N 1
ATOM 3986 C CA . GLU D 1 7 ? -17.708 34.749 33.862 1.00 25.37 7 GLU K CA 1
ATOM 3987 C C . GLU D 1 7 ? -16.618 34.800 34.931 1.00 22.90 7 GLU K C 1
ATOM 3988 O O . GLU D 1 7 ? -16.897 34.709 36.122 1.00 24.21 7 GLU K O 1
ATOM 3994 N N . ILE D 1 8 ? -15.386 34.936 34.471 1.00 22.26 8 ILE K N 1
ATOM 3995 C CA . ILE D 1 8 ? -14.241 35.111 35.347 1.00 21.65 8 ILE K CA 1
ATOM 3996 C C . ILE D 1 8 ? -14.462 36.305 36.244 1.00 22.65 8 ILE K C 1
ATOM 3997 O O . ILE D 1 8 ? -14.391 36.181 37.462 1.00 21.92 8 ILE K O 1
ATOM 4002 N N . ASN D 1 9 ? -14.774 37.465 35.658 1.00 22.80 9 ASN K N 1
ATOM 4003 C CA . ASN D 1 9 ? -14.948 38.704 36.445 1.00 23.33 9 ASN K CA 1
ATOM 4004 C C . ASN D 1 9 ? -16.074 38.624 37.479 1.00 23.14 9 ASN K C 1
ATOM 4005 O O . ASN D 1 9 ? -15.935 39.130 38.608 1.00 23.27 9 ASN K O 1
ATOM 4010 N N . LYS D 1 10 ? -17.194 38.028 37.063 1.00 23.05 10 LYS K N 1
ATOM 4011 C CA . LYS D 1 10 ? -18.333 37.735 37.943 1.00 24.75 10 LYS K CA 1
ATOM 4012 C C . LYS D 1 10 ? -17.871 36.868 39.128 1.00 23.30 10 LYS K C 1
ATOM 4013 O O . LYS D 1 10 ? -18.177 37.166 40.297 1.00 24.03 10 LYS K O 1
ATOM 4019 N N . ARG D 1 11 ? -17.076 35.838 38.848 1.00 21.76 11 ARG K N 1
ATOM 4020 C CA . ARG D 1 11 ? -16.635 34.951 39.906 1.00 21.02 11 ARG K CA 1
ATOM 4021 C C . ARG D 1 11 ? -15.706 35.628 40.916 1.00 20.73 11 ARG K C 1
ATOM 4022 O O . ARG D 1 11 ? -15.795 35.332 42.108 1.00 18.23 11 ARG K O 1
ATOM 4030 N N . LEU D 1 12 ? -14.847 36.529 40.451 1.00 20.24 12 LEU K N 1
ATOM 4031 C CA . LEU D 1 12 ? -13.932 37.243 41.352 1.00 20.89 12 LEU K CA 1
ATOM 4032 C C . LEU D 1 12 ? -14.679 38.142 42.325 1.00 20.37 12 LEU K C 1
ATOM 4033 O O . LEU D 1 12 ? -14.362 38.158 43.519 1.00 19.21 12 LEU K O 1
ATOM 4038 N N . ASP D 1 13 ? -15.690 38.863 41.839 1.00 20.07 13 ASP K N 1
ATOM 4039 C CA . ASP D 1 13 ? -16.527 39.662 42.732 1.00 21.53 13 ASP K CA 1
ATOM 4040 C C . ASP D 1 13 ? -17.299 38.776 43.691 1.00 18.98 13 ASP K C 1
ATOM 4041 O O . ASP D 1 13 ? -17.436 39.118 44.845 1.00 20.36 13 ASP K O 1
ATOM 4046 N N . ALA D 1 14 ? -17.776 37.624 43.230 1.00 18.57 14 ALA K N 1
ATOM 4047 C CA . ALA D 1 14 ? -18.505 36.701 44.116 1.00 18.13 14 ALA K CA 1
ATOM 4048 C C . ALA D 1 14 ? -17.585 36.118 45.209 1.00 17.83 14 ALA K C 1
ATOM 4049 O O . ALA D 1 14 ? -18.000 35.956 46.331 1.00 17.59 14 ALA K O 1
ATOM 4051 N N . TYR D 1 15 ? -16.339 35.810 44.878 1.00 17.74 15 TYR K N 1
ATOM 4052 C CA . TYR D 1 15 ? -15.367 35.418 45.903 1.00 16.90 15 TYR K CA 1
ATOM 4053 C C . TYR D 1 15 ? -15.259 36.490 46.980 1.00 17.62 15 TYR K C 1
ATOM 4054 O O . TYR D 1 15 ? -15.353 36.202 48.177 1.00 16.57 15 TYR K O 1
ATOM 4063 N N . ALA D 1 16 ? -15.068 37.735 46.554 1.00 18.45 16 ALA K N 1
ATOM 4064 C CA . ALA D 1 16 ? -14.863 38.846 47.475 1.00 18.97 16 ALA K CA 1
ATOM 4065 C C . ALA D 1 16 ? -16.118 39.141 48.316 1.00 19.51 16 ALA K C 1
ATOM 4066 O O . ALA D 1 16 ? -16.013 39.580 49.461 1.00 17.20 16 ALA K O 1
ATOM 4068 N N . LYS D 1 17 ? -17.292 38.890 47.740 1.00 18.72 17 LYS K N 1
ATOM 4069 C CA . LYS D 1 17 ? -18.579 39.113 48.407 1.00 22.79 17 LYS K CA 1
ATOM 4070 C C . LYS D 1 17 ? -18.991 37.967 49.318 1.00 21.25 17 LYS K C 1
ATOM 4071 O O . LYS D 1 17 ? -19.928 38.135 50.114 1.00 21.91 17 LYS K O 1
ATOM 4077 N N . GLY D 1 18 ? -18.367 36.794 49.148 1.00 18.80 18 GLY K N 1
ATOM 4078 C CA . GLY D 1 18 ? -18.760 35.591 49.869 1.00 18.82 18 GLY K CA 1
ATOM 4079 C C . GLY D 1 18 ? -19.960 34.901 49.275 1.00 20.12 18 GLY K C 1
ATOM 4080 O O . GLY D 1 18 ? -20.671 34.194 49.988 1.00 21.08 18 GLY K O 1
ATOM 4081 N N . THR D 1 19 ? -20.203 35.087 47.976 1.00 19.69 19 THR K N 1
ATOM 4082 C CA . THR D 1 19 ? -21.384 34.519 47.339 1.00 21.01 19 THR K CA 1
ATOM 4083 C C . THR D 1 19 ? -21.036 33.547 46.201 1.00 21.28 19 THR K C 1
ATOM 4084 O O . THR D 1 19 ? -21.925 33.061 45.515 1.00 21.35 19 THR K O 1
ATOM 4088 N N . VAL D 1 20 ? -19.751 33.256 46.012 1.00 20.49 20 VAL K N 1
ATOM 4089 C CA . VAL D 1 20 ? -19.304 32.401 44.915 1.00 20.27 20 VAL K CA 1
ATOM 4090 C C . VAL D 1 20 ? -20.021 31.045 44.931 1.00 22.67 20 VAL K C 1
ATOM 4091 O O . VAL D 1 20 ? -20.256 30.471 45.984 1.00 22.18 20 VAL K O 1
ATOM 4095 N N . ASP D 1 21 ? -20.351 30.544 43.749 1.00 23.48 21 ASP K N 1
ATOM 4096 C CA . ASP D 1 21 ? -20.950 29.227 43.614 1.00 26.85 21 ASP K CA 1
ATOM 4097 C C . ASP D 1 21 ? -19.846 28.153 43.704 1.00 25.12 21 ASP K C 1
ATOM 4098 O O . ASP D 1 21 ? -19.272 27.731 42.693 1.00 25.93 21 ASP K O 1
ATOM 4103 N N . SER D 1 22 ? -19.539 27.756 44.927 1.00 21.50 22 SER K N 1
ATOM 4104 C CA . SER D 1 22 ? -18.479 26.803 45.190 1.00 20.26 22 SER K CA 1
ATOM 4105 C C . SER D 1 22 ? -18.896 25.885 46.313 1.00 20.00 22 SER K C 1
ATOM 4106 O O . SER D 1 22 ? -19.376 26.370 47.325 1.00 19.20 22 SER K O 1
ATOM 4109 N N . PRO D 1 23 ? -18.664 24.553 46.167 1.00 20.66 23 PRO K N 1
ATOM 4110 C CA . PRO D 1 23 ? -18.939 23.644 47.267 1.00 19.58 23 PRO K CA 1
ATOM 4111 C C . PRO D 1 23 ? -17.886 23.671 48.347 1.00 18.77 23 PRO K C 1
ATOM 4112 O O . PRO D 1 23 ? -18.014 22.969 49.337 1.00 19.15 23 PRO K O 1
ATOM 4116 N N . TYR D 1 24 ? -16.837 24.472 48.151 1.00 17.15 24 TYR K N 1
ATOM 4117 C CA . TYR D 1 24 ? -15.777 24.650 49.153 1.00 16.69 24 TYR K CA 1
ATOM 4118 C C . TYR D 1 24 ? -15.922 25.956 49.935 1.00 15.39 24 TYR K C 1
ATOM 4119 O O . TYR D 1 24 ? -15.080 26.260 50.743 1.00 15.58 24 TYR K O 1
ATOM 4128 N N . ARG D 1 25 ? -16.957 26.743 49.656 1.00 15.94 25 ARG K N 1
ATOM 4129 C CA . ARG D 1 25 ? -17.274 27.951 50.403 1.00 15.79 25 ARG K CA 1
ATOM 4130 C C . ARG D 1 25 ? -18.003 27.596 51.715 1.00 15.39 25 ARG K C 1
ATOM 4131 O O . ARG D 1 25 ? -19.056 26.945 51.716 1.00 15.47 25 ARG K O 1
ATOM 4139 N N . VAL D 1 26 ? -17.420 28.046 52.813 1.00 13.83 26 VAL K N 1
ATOM 4140 C CA . VAL D 1 26 ? -18.027 27.938 54.122 1.00 14.11 26 VAL K CA 1
ATOM 4141 C C . VAL D 1 26 ? -19.361 28.704 54.178 1.00 15.12 26 VAL K C 1
ATOM 4142 O O . VAL D 1 26 ? -19.419 29.881 53.851 1.00 14.27 26 VAL K O 1
ATOM 4146 N N . LYS D 1 27 ? -20.431 28.010 54.578 1.00 16.38 27 LYS K N 1
ATOM 4147 C CA . LYS D 1 27 ? -21.797 28.600 54.652 1.00 17.06 27 LYS K CA 1
ATOM 4148 C C . LYS D 1 27 ? -22.014 29.164 56.036 1.00 17.49 27 LYS K C 1
ATOM 4149 O O . LYS D 1 27 ? -22.697 30.159 56.199 1.00 19.02 27 LYS K O 1
ATOM 4155 N N . LYS D 1 28 ? -21.491 28.469 57.038 1.00 17.55 28 LYS K N 1
ATOM 4156 C CA . LYS D 1 28 ? -21.677 28.797 58.441 1.00 18.49 28 LYS K CA 1
ATOM 4157 C C . LYS D 1 28 ? -20.359 28.579 59.125 1.00 15.97 28 LYS K C 1
ATOM 4158 O O . LYS D 1 28 ? -19.650 27.619 58.823 1.00 14.25 28 LYS K O 1
ATOM 4164 N N . ALA D 1 29 ? -20.070 29.453 60.077 1.00 14.70 29 ALA K N 1
ATOM 4165 C CA . ALA D 1 29 ? -18.767 29.564 60.674 1.00 14.94 29 ALA K CA 1
ATOM 4166 C C . ALA D 1 29 ? -18.256 28.200 61.162 1.00 15.03 29 ALA K C 1
ATOM 4167 O O . ALA D 1 29 ? -18.936 27.538 61.954 1.00 14.36 29 ALA K O 1
ATOM 4169 N N . THR D 1 30 ? -17.095 27.785 60.637 1.00 14.08 30 THR K N 1
ATOM 4170 C CA . THR D 1 30 ? -16.627 26.383 60.680 1.00 13.58 30 THR K CA 1
ATOM 4171 C C . THR D 1 30 ? -15.212 26.292 61.305 1.00 13.74 30 THR K C 1
ATOM 4172 O O . THR D 1 30 ? -14.344 27.136 61.038 1.00 12.79 30 THR K O 1
ATOM 4176 N N . SER D 1 31 ? -14.994 25.257 62.118 1.00 13.71 31 SER K N 1
ATOM 4177 C CA . SER D 1 31 ? -13.685 24.992 62.716 1.00 13.71 31 SER K CA 1
ATOM 4178 C C . SER D 1 31 ? -13.448 23.467 62.809 1.00 13.83 31 SER K C 1
ATOM 4179 O O . SER D 1 31 ? -14.382 22.655 62.937 1.00 13.29 31 SER K O 1
ATOM 4182 N N . TYR D 1 32 ? -12.198 23.108 62.617 1.00 14.19 32 TYR K N 1
ATOM 4183 C CA . TYR D 1 32 ? -11.657 21.806 62.998 1.00 15.76 32 TYR K CA 1
ATOM 4184 C C . TYR D 1 32 ? -10.220 21.855 63.552 1.00 16.21 32 TYR K C 1
ATOM 4185 O O . TYR D 1 32 ? -9.738 20.876 64.074 1.00 17.65 32 TYR K O 1
ATOM 4194 N N . ASP D 1 33 ? -9.552 23.001 63.482 1.00 17.59 33 ASP K N 1
ATOM 4195 C CA . ASP D 1 33 ? -8.144 23.102 63.799 1.00 17.90 33 ASP K CA 1
ATOM 4196 C C . ASP D 1 33 ? -8.089 24.135 64.903 1.00 16.91 33 ASP K C 1
ATOM 4197 O O . ASP D 1 33 ? -8.371 25.305 64.650 1.00 17.33 33 ASP K O 1
ATOM 4202 N N . PRO D 1 34 ? -7.673 23.722 66.134 1.00 17.95 34 PRO K N 1
ATOM 4203 C CA . PRO D 1 34 ? -7.543 24.667 67.245 1.00 17.57 34 PRO K CA 1
ATOM 4204 C C . PRO D 1 34 ? -6.552 25.798 67.017 1.00 18.00 34 PRO K C 1
ATOM 4205 O O . PRO D 1 34 ? -6.624 26.779 67.707 1.00 18.41 34 PRO K O 1
ATOM 4209 N N . SER D 1 35 ? -5.645 25.658 66.050 1.00 19.00 35 SER K N 1
ATOM 4210 C CA . SER D 1 35 ? -4.538 26.621 65.782 1.00 20.46 35 SER K CA 1
ATOM 4211 C C . SER D 1 35 ? -4.855 27.760 64.841 1.00 20.10 35 SER K C 1
ATOM 4212 O O . SER D 1 35 ? -4.021 28.639 64.626 1.00 20.75 35 SER K O 1
ATOM 4215 N N . PHE D 1 36 ? -6.057 27.740 64.260 1.00 18.12 36 PHE K N 1
ATOM 4216 C CA . PHE D 1 36 ? -6.510 28.784 63.377 1.00 16.53 36 PHE K CA 1
ATOM 4217 C C . PHE D 1 36 ? -7.787 29.378 63.908 1.00 15.38 36 PHE K C 1
ATOM 4218 O O . PHE D 1 36 ? -8.492 28.743 64.685 1.00 14.70 36 PHE K O 1
ATOM 4226 N N . GLY D 1 37 ? -8.124 30.573 63.431 1.00 15.37 37 GLY K N 1
ATOM 4227 C CA . GLY D 1 37 ? -9.427 31.159 63.679 1.00 14.98 37 GLY K CA 1
ATOM 4228 C C . GLY D 1 37 ? -10.575 30.436 62.966 1.00 14.47 37 GLY K C 1
ATOM 4229 O O . GLY D 1 37 ? -1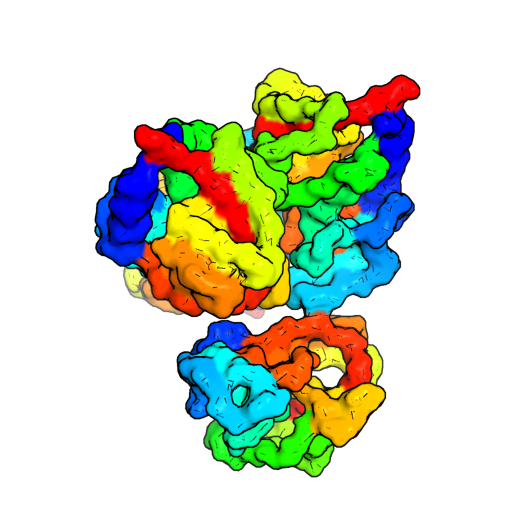0.418 29.911 61.850 1.00 14.28 37 GLY K O 1
ATOM 4230 N N . VAL D 1 38 ? -11.743 30.457 63.613 1.00 14.87 38 VAL K N 1
ATOM 4231 C CA . VAL D 1 38 ? -12.959 29.854 63.069 1.00 14.55 38 VAL K CA 1
ATOM 4232 C C . VAL D 1 38 ? -13.175 30.486 61.689 1.00 14.91 38 VAL K C 1
ATOM 4233 O O . VAL D 1 38 ? -13.104 31.716 61.551 1.00 16.07 38 VAL K O 1
ATOM 4237 N N . MET D 1 39 ? -13.398 29.671 60.665 1.00 14.30 39 MET K N 1
ATOM 4238 C CA . MET D 1 39 ? -13.618 30.214 59.304 1.00 14.72 39 MET K CA 1
ATOM 4239 C C . MET D 1 39 ? -14.983 30.881 59.189 1.00 15.28 39 MET K C 1
ATOM 4240 O O . MET D 1 39 ? -16.010 30.277 59.500 1.00 13.18 39 MET K O 1
ATOM 4245 N N . GLU D 1 40 ? -14.976 32.137 58.765 1.00 15.87 40 GLU K N 1
ATOM 4246 C CA . GLU D 1 40 ? -16.194 32.877 58.527 1.00 17.18 40 GLU K CA 1
ATOM 4247 C C . GLU D 1 40 ? -16.854 32.416 57.231 1.00 16.34 40 GLU K C 1
ATOM 4248 O O . GLU D 1 40 ? -16.199 31.873 56.329 1.00 16.92 40 GLU K O 1
ATOM 4254 N N . ALA D 1 41 ? -18.156 32.647 57.150 1.00 16.19 41 ALA K N 1
ATOM 4255 C 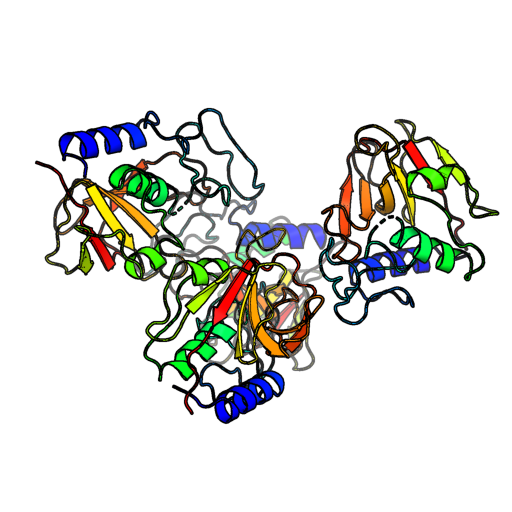CA . ALA D 1 41 ? -18.892 32.390 55.946 1.00 16.00 41 ALA K CA 1
ATOM 4256 C C . ALA D 1 41 ? -18.193 33.099 54.806 1.00 15.84 41 ALA K C 1
ATOM 4257 O O . ALA D 1 41 ? -17.821 34.264 54.922 1.00 16.78 41 ALA K O 1
ATOM 4259 N N . GLY D 1 42 ? -17.988 32.369 53.725 1.00 13.94 42 GLY K N 1
ATOM 4260 C CA . GLY D 1 42 ? -17.345 32.901 52.547 1.00 13.00 42 GLY K CA 1
ATOM 4261 C C . GLY D 1 42 ? -15.905 32.489 52.372 1.00 12.55 42 GLY K C 1
ATOM 4262 O O . GLY D 1 42 ? -15.387 32.559 51.283 1.00 13.51 42 GLY K O 1
ATOM 4263 N N . ALA D 1 43 ? -15.259 32.032 53.433 1.00 12.61 43 ALA K N 1
ATOM 4264 C CA . ALA D 1 43 ? -13.955 31.399 53.342 1.00 12.36 43 ALA K CA 1
ATOM 4265 C C . ALA D 1 43 ? -14.002 30.159 52.456 1.00 12.84 43 ALA K C 1
ATOM 4266 O O . ALA D 1 43 ? -14.990 29.418 52.435 1.00 12.93 43 ALA K O 1
ATOM 4268 N N . ILE D 1 44 ? -12.917 29.968 51.711 1.00 13.65 44 ILE K N 1
ATOM 4269 C CA . ILE D 1 44 ? -12.767 28.807 50.863 1.00 14.01 44 ILE K CA 1
ATOM 4270 C C . ILE D 1 44 ? -11.780 27.810 51.465 1.00 14.97 44 ILE K C 1
ATOM 4271 O O . ILE D 1 44 ? -10.626 28.149 51.745 1.00 16.81 44 ILE K O 1
ATOM 4276 N N . ASP D 1 45 ? -12.260 26.586 51.712 1.00 16.27 45 ASP K N 1
ATOM 4277 C CA . ASP D 1 45 ? -11.451 25.481 52.210 1.00 15.73 45 ASP K CA 1
ATOM 4278 C C . ASP D 1 45 ? -11.614 24.258 51.310 1.00 16.60 45 ASP K C 1
ATOM 4279 O O . ASP D 1 45 ? -12.642 23.604 51.316 1.00 16.20 45 ASP K O 1
ATOM 4284 N N . ALA D 1 46 ? -10.597 24.001 50.497 1.00 17.27 46 ALA K N 1
ATOM 4285 C CA . ALA D 1 46 ? -10.700 23.023 49.423 1.00 17.96 46 ALA K CA 1
ATOM 4286 C C . ALA D 1 46 ? -10.079 21.677 49.785 1.00 16.96 46 ALA K C 1
ATOM 4287 O O . ALA D 1 46 ? -10.407 20.688 49.174 1.00 17.10 46 ALA K O 1
ATOM 4289 N N . ASP D 1 47 ? -9.207 21.643 50.805 1.00 15.76 47 ASP K N 1
ATOM 4290 C CA . ASP D 1 47 ? -8.503 20.406 51.174 1.00 14.77 47 ASP K CA 1
ATOM 4291 C C . ASP D 1 47 ? -8.941 19.789 52.515 1.00 13.93 47 ASP K C 1
ATOM 4292 O O . ASP D 1 47 ? -8.668 18.628 52.789 1.00 15.59 47 ASP K O 1
ATOM 4297 N N . GLY D 1 48 ? -9.643 20.554 53.338 1.00 13.45 48 GLY K N 1
ATOM 4298 C CA . GLY D 1 48 ? -10.066 20.093 54.647 1.00 11.80 48 GLY K CA 1
ATOM 4299 C C . GLY D 1 48 ? -8.976 20.114 55.680 1.00 12.01 48 GLY K C 1
ATOM 4300 O O . GLY D 1 48 ? -9.135 19.513 56.747 1.00 11.53 48 GLY K O 1
ATOM 4301 N N . TYR D 1 49 ? -7.877 20.832 55.396 1.00 12.48 49 TYR K N 1
ATOM 4302 C CA . TYR D 1 49 ? -6.781 21.056 56.351 1.00 12.42 49 TYR K CA 1
ATOM 4303 C C . TYR D 1 49 ? -6.456 22.533 56.482 1.00 12.49 49 TYR K C 1
ATOM 4304 O O . TYR D 1 49 ? -6.600 23.295 55.519 1.00 11.52 49 TYR K O 1
ATOM 4313 N N . TYR D 1 50 ? -6.006 22.928 57.661 1.00 12.28 50 TYR K N 1
ATOM 4314 C CA . TYR D 1 50 ? -5.424 24.283 57.909 1.00 13.38 50 TYR K CA 1
ATOM 4315 C C . TYR D 1 50 ? -6.398 25.452 57.725 1.00 13.17 50 TYR K C 1
ATOM 4316 O O . TYR D 1 50 ? -5.957 26.594 57.527 1.00 13.41 50 TYR K O 1
ATOM 4325 N N . HIS D 1 51 ? -7.696 25.186 57.819 1.00 12.81 51 HIS K N 1
ATOM 4326 C CA . HIS D 1 51 ? -8.720 26.173 57.552 1.00 12.56 51 HIS K CA 1
ATOM 4327 C C . HIS D 1 51 ? -8.476 26.803 56.160 1.00 12.63 51 HIS K C 1
ATOM 4328 O O . HIS D 1 51 ? -8.159 26.072 55.217 1.00 12.83 51 HIS K O 1
ATOM 4335 N N . ALA D 1 52 ? -8.615 28.115 56.014 1.00 12.34 52 ALA K N 1
ATOM 4336 C CA . ALA D 1 52 ? -8.728 28.759 54.714 1.00 12.26 52 ALA K CA 1
ATOM 4337 C C . ALA D 1 52 ? -7.434 29.494 54.367 1.00 12.20 52 ALA K C 1
ATOM 4338 O O . ALA D 1 52 ? -7.168 30.629 54.843 1.00 12.80 52 ALA K O 1
ATOM 4340 N N . GLN D 1 53 ? -6.605 28.818 53.611 1.00 12.48 53 GLN K N 1
ATOM 4341 C CA . GLN D 1 53 ? -5.248 29.268 53.298 1.00 12.86 53 GLN K CA 1
ATOM 4342 C C . GLN D 1 53 ? -5.262 29.856 51.885 1.00 12.38 53 GLN K C 1
ATOM 4343 O O . GLN D 1 53 ? -6.291 29.813 51.183 1.00 13.14 53 GLN K O 1
ATOM 4357 N N . GLN D 1 55 ? -3.717 28.892 49.117 1.00 14.01 55 GLN K N 1
ATOM 4358 C CA . GLN D 1 55 ? -3.834 27.961 48.002 1.00 14.38 55 GLN K CA 1
ATOM 4359 C C . GLN D 1 55 ? -5.233 27.388 47.842 1.00 14.23 55 GLN K C 1
ATOM 4360 O O . GLN D 1 55 ? -5.635 26.994 46.742 1.00 15.60 55 GLN K O 1
ATOM 4366 N N . ASP D 1 56 ? -5.999 27.362 48.919 1.00 14.19 56 ASP K N 1
ATOM 4367 C CA . ASP D 1 56 ? -7.400 26.922 48.852 1.00 14.69 56 ASP K CA 1
ATOM 4368 C C . ASP D 1 56 ? -8.198 27.651 47.765 1.00 14.26 56 ASP K C 1
ATOM 4369 O O . ASP D 1 56 ? -8.986 27.040 47.024 1.00 13.90 56 ASP K O 1
ATOM 4374 N N . LEU D 1 57 ? -8.047 28.970 47.729 1.00 14.58 57 LEU K N 1
ATOM 4375 C CA . LEU D 1 57 ? -8.675 29.809 46.710 1.00 13.94 57 LEU K CA 1
ATOM 4376 C C . LEU D 1 57 ? -8.346 29.349 45.285 1.00 14.68 57 LEU K C 1
ATOM 4377 O O . LEU D 1 57 ? -9.232 29.284 44.419 1.00 16.28 57 LEU K O 1
ATOM 4382 N N . ILE D 1 58 ? -7.088 29.049 45.039 1.00 14.85 58 ILE K N 1
ATOM 4383 C CA . ILE D 1 58 ? -6.623 28.677 43.702 1.00 14.93 58 ILE K CA 1
ATOM 4384 C C . ILE D 1 58 ? -7.103 27.282 43.347 1.00 14.20 58 ILE K C 1
ATOM 4385 O O . ILE D 1 58 ? -7.551 27.046 42.220 1.00 15.10 58 ILE K O 1
ATOM 4390 N N . THR D 1 59 ? -7.091 26.376 44.315 1.00 14.23 59 THR K N 1
ATOM 4391 C CA . THR D 1 59 ? -7.628 25.029 44.089 1.00 14.44 59 THR K CA 1
ATOM 4392 C C . THR D 1 59 ? -9.067 25.101 43.570 1.00 14.85 59 THR K C 1
ATOM 4393 O O . THR D 1 59 ? -9.430 24.471 42.555 1.00 15.27 59 THR K O 1
ATOM 4397 N N . ASP D 1 60 ? -9.891 25.873 44.264 1.00 15.12 60 ASP K N 1
ATOM 4398 C CA . ASP D 1 60 ? -11.267 26.095 43.843 1.00 14.46 60 ASP K CA 1
ATOM 4399 C C . ASP D 1 60 ? -11.379 26.714 42.452 1.00 14.92 60 ASP K C 1
ATOM 4400 O O . ASP D 1 60 ? -12.131 26.236 41.620 1.00 14.82 60 ASP K O 1
ATOM 4405 N N . TYR D 1 61 ? -10.608 27.781 42.221 1.00 15.48 61 TYR K N 1
ATOM 4406 C CA . TYR D 1 61 ? -10.645 28.552 41.000 1.00 14.69 61 TYR K CA 1
ATOM 4407 C C . TYR D 1 61 ? -10.2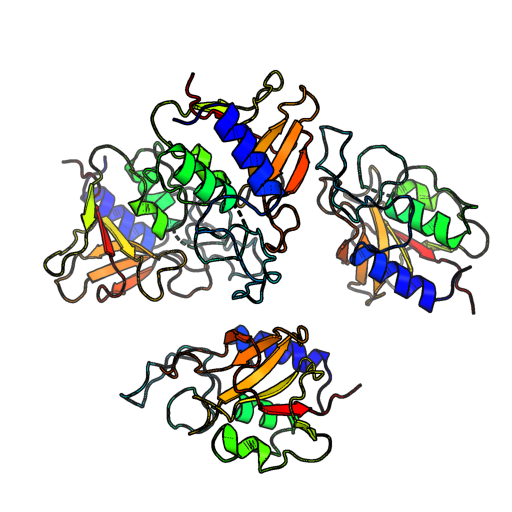55 27.673 39.832 1.00 14.23 61 TYR K C 1
ATOM 4408 O O . TYR D 1 61 ? -10.932 27.680 38.829 1.00 12.98 61 TYR K O 1
ATOM 4417 N N . VAL D 1 62 ? -9.160 26.921 39.969 1.00 14.12 62 VAL K N 1
ATOM 4418 C CA . VAL D 1 62 ? -8.697 26.032 38.904 1.00 14.79 62 VAL K CA 1
ATOM 4419 C C . VAL D 1 62 ? -9.656 24.866 38.620 1.00 15.25 62 VAL K C 1
ATOM 4420 O O . VAL D 1 62 ? -9.919 24.570 37.450 1.00 16.32 62 VAL K O 1
ATOM 4424 N N . LEU D 1 63 ? -10.234 24.270 39.669 1.00 15.43 63 LEU K N 1
ATOM 4425 C CA . LEU D 1 63 ? -11.322 23.310 39.499 1.00 15.72 63 LEU K CA 1
ATOM 4426 C C . LEU D 1 63 ? -12.456 23.917 38.655 1.00 16.39 63 LEU K C 1
ATOM 4427 O O . LEU D 1 63 ? -12.954 23.276 37.740 1.00 16.33 63 LEU K O 1
ATOM 4432 N N . TRP D 1 64 ? -12.863 25.141 38.976 1.00 16.89 64 TRP K N 1
ATOM 4433 C CA . TRP D 1 64 ? -13.951 25.793 38.239 1.00 18.02 64 TRP K CA 1
ATOM 4434 C C . TRP D 1 64 ? -13.576 26.054 36.799 1.00 18.50 64 TRP K C 1
ATOM 4435 O O . TRP D 1 64 ? -14.334 25.749 35.891 1.00 21.07 64 TRP K O 1
ATOM 4446 N N . LEU D 1 65 ? -12.395 26.637 36.584 1.00 19.62 65 LEU K N 1
ATOM 4447 C CA . LEU D 1 65 ? -11.921 26.914 35.224 1.00 19.87 65 LEU K CA 1
ATOM 4448 C C . LEU D 1 65 ? -11.891 25.658 34.382 1.00 20.60 65 LEU K C 1
ATOM 4449 O O . LEU D 1 65 ? -12.191 25.732 33.205 1.00 22.13 65 LEU K O 1
ATOM 4454 N N . THR D 1 66 ? -11.522 24.512 34.971 1.00 20.87 66 THR K N 1
ATOM 4455 C CA . THR D 1 66 ? -11.335 23.270 34.210 1.00 21.75 66 THR K CA 1
ATOM 4456 C C . THR D 1 66 ? -12.497 22.280 34.353 1.00 22.59 66 THR K C 1
ATOM 4457 O O . THR D 1 66 ? -12.333 21.103 34.081 1.00 22.12 66 THR K O 1
ATOM 4461 N N . ASP D 1 67 ? -13.678 22.754 34.734 1.00 23.68 67 ASP K N 1
ATOM 4462 C CA . ASP D 1 67 ? -14.848 21.882 34.882 1.00 26.04 67 ASP K CA 1
ATOM 4463 C C . ASP D 1 67 ? -14.508 20.662 35.734 1.00 25.44 67 ASP K C 1
ATOM 4464 O O . ASP D 1 67 ? -14.814 19.513 35.363 1.00 22.87 67 ASP K O 1
ATOM 4469 N N . ASN D 1 68 ? -13.866 20.927 36.871 1.00 23.26 68 ASN K N 1
ATOM 4470 C CA . ASN D 1 68 ? -13.467 19.896 37.816 1.00 24.00 68 ASN K CA 1
ATOM 4471 C C . ASN D 1 68 ? -12.476 18.845 37.317 1.00 23.85 68 ASN K C 1
ATOM 4472 O O . ASN D 1 68 ? -12.288 17.843 37.964 1.00 24.84 68 ASN K O 1
ATOM 4477 N N . LYS D 1 69 ? -11.792 19.100 36.206 1.00 24.34 69 LYS K N 1
ATOM 4478 C CA . LYS D 1 69 ? -10.805 18.155 35.684 1.00 25.22 69 LYS K CA 1
ATOM 4479 C C . LYS D 1 69 ? -9.429 18.267 36.330 1.00 23.77 69 LYS K C 1
ATOM 4480 O O . LYS D 1 69 ? -8.744 17.261 36.477 1.00 25.15 69 LYS K O 1
ATOM 4486 N N . VAL D 1 70 ? -9.043 19.472 36.747 1.00 21.97 70 VAL K N 1
ATOM 4487 C CA . VAL D 1 70 ? -7.725 19.715 37.339 1.00 22.15 70 VAL K CA 1
ATOM 4488 C C . VAL D 1 70 ? -7.831 20.150 38.812 1.00 20.86 70 VAL K C 1
ATOM 4489 O O . VAL D 1 70 ? -8.366 21.221 39.133 1.00 19.36 70 VAL K O 1
ATOM 4493 N N . ARG D 1 71 ? -7.379 19.265 39.690 1.00 20.38 71 ARG K N 1
ATOM 4494 C CA . ARG D 1 71 ? -7.122 19.597 41.073 1.00 21.03 71 ARG K CA 1
ATOM 4495 C C . ARG D 1 71 ? -5.642 19.898 41.270 1.00 19.86 71 ARG K C 1
ATOM 4496 O O . ARG D 1 71 ? -4.784 19.050 40.997 1.00 19.37 71 ARG K O 1
ATOM 4504 N N . THR D 1 72 ? -5.346 21.078 41.809 1.00 20.78 72 THR K N 1
ATOM 4505 C CA . THR D 1 72 ? -3.966 21.451 42.129 1.00 19.93 72 THR K CA 1
ATOM 4506 C C . THR D 1 72 ? -3.429 20.537 43.241 1.00 21.16 72 THR K C 1
ATOM 4507 O O . THR D 1 72 ? -4.204 20.026 44.049 1.00 21.25 72 THR K O 1
ATOM 4511 N N . TRP D 1 73 ? -2.116 20.298 43.221 1.00 20.59 73 TRP K N 1
ATOM 4512 C CA . TRP D 1 73 ? -1.397 19.631 44.297 1.00 21.49 73 TRP K CA 1
ATOM 4513 C C . TRP D 1 73 ? -0.369 20.580 44.810 1.00 20.90 73 TRP K C 1
ATOM 4514 O O . TRP D 1 73 ? 0.076 21.464 44.071 1.00 19.79 73 TRP K O 1
ATOM 4525 N N . GLY D 1 74 ? 0.009 20.400 46.073 1.00 19.62 74 GLY K N 1
ATOM 4526 C CA . GLY D 1 74 ? 1.122 21.109 46.645 1.00 19.37 74 GLY K CA 1
ATOM 4527 C C . GLY D 1 74 ? 0.761 22.450 47.241 1.00 19.68 74 GLY K C 1
ATOM 4528 O O . GLY D 1 74 ? -0.412 22.883 47.262 1.00 20.39 74 GLY K O 1
ATOM 4529 N N . ASN D 1 75 ? 1.790 23.101 47.742 1.00 18.96 75 ASN K N 1
ATOM 4530 C CA . ASN D 1 75 ? 1.713 24.446 48.293 1.00 20.08 75 ASN K CA 1
ATOM 4531 C C . ASN D 1 75 ? 1.634 25.504 47.199 1.00 18.70 75 ASN K C 1
ATOM 4532 O O . ASN D 1 75 ? 1.845 25.192 46.049 1.00 17.76 75 ASN K O 1
ATOM 4537 N N . ALA D 1 76 ? 1.380 26.757 47.588 1.00 18.88 76 ALA K N 1
ATOM 4538 C CA . ALA D 1 76 ? 1.421 27.898 46.691 1.00 19.63 76 ALA K CA 1
ATOM 4539 C C . ALA D 1 76 ? 2.648 27.864 45.753 1.00 20.03 76 ALA K C 1
ATOM 4540 O O . ALA D 1 76 ? 2.506 28.012 44.537 1.00 20.52 76 ALA K O 1
ATOM 4542 N N . LYS D 1 77 ? 3.843 27.646 46.306 1.00 20.55 77 LYS K N 1
ATOM 4543 C CA . LYS D 1 77 ? 5.070 27.728 45.509 1.00 21.38 77 LYS K CA 1
ATOM 4544 C C . LYS D 1 77 ? 5.174 26.605 44.494 1.00 21.25 77 LYS K C 1
ATOM 4545 O O . LYS D 1 77 ? 5.882 26.736 43.500 1.00 20.75 77 LYS K O 1
ATOM 4551 N N . ASP D 1 78 ? 4.470 25.500 44.741 1.00 20.34 78 ASP K N 1
ATOM 4552 C CA . ASP D 1 78 ? 4.542 24.336 43.863 1.00 18.50 78 ASP K CA 1
ATOM 4553 C C . ASP D 1 78 ? 3.725 24.490 42.605 1.00 18.43 78 ASP K C 1
ATOM 4554 O O . ASP D 1 78 ? 3.763 23.618 41.722 1.00 17.39 78 ASP K O 1
ATOM 4559 N N . GLN D 1 79 ? 2.936 25.566 42.533 1.00 17.10 79 GLN K N 1
ATOM 4560 C CA . GLN D 1 79 ? 1.995 25.744 41.422 1.00 16.99 79 GLN K CA 1
ATOM 4561 C C . GLN D 1 79 ? 2.716 25.996 40.093 1.00 18.07 79 GLN K C 1
ATOM 4562 O O . GLN D 1 79 ? 2.190 25.641 39.036 1.00 18.70 79 GLN K O 1
ATOM 4568 N N . ILE D 1 80 ? 3.902 26.601 40.167 1.00 19.72 80 ILE K N 1
ATOM 4569 C CA . ILE D 1 80 ? 4.750 26.838 38.993 1.00 21.13 80 ILE K CA 1
ATOM 4570 C C . ILE D 1 80 ? 5.533 25.595 38.555 1.00 21.97 80 ILE K C 1
ATOM 4571 O O . ILE D 1 80 ? 6.245 25.642 37.557 1.00 23.25 80 ILE K O 1
ATOM 4576 N N . LYS D 1 81 ? 5.396 24.496 39.294 1.00 23.50 81 LYS K N 1
ATOM 4577 C CA . LYS D 1 81 ? 6.079 23.246 38.983 1.00 23.45 81 LYS K CA 1
ATOM 4578 C C . LYS D 1 81 ? 5.136 22.225 38.420 1.00 22.92 81 LYS K C 1
ATOM 4579 O O . LYS D 1 81 ? 5.510 21.063 38.273 1.00 26.49 81 LYS K O 1
ATOM 4585 N N . GLN D 1 82 ? 3.904 22.631 38.141 1.00 23.87 82 GLN K N 1
ATOM 4586 C CA . GLN D 1 82 ? 2.905 21.766 37.517 1.00 24.03 82 GLN K CA 1
ATOM 4587 C C . GLN D 1 82 ? 2.174 22.538 36.410 1.00 25.86 82 GLN K C 1
ATOM 4588 O O . GLN D 1 82 ? 2.381 23.741 36.241 1.00 29.75 82 GLN K O 1
ATOM 4594 N N . SER D 1 83 ? 1.371 21.838 35.625 1.00 26.23 83 SER K N 1
ATOM 4595 C CA . SER D 1 83 ? 0.610 22.475 34.548 1.00 26.70 83 SER K CA 1
ATOM 4596 C C . SER D 1 83 ? -0.857 22.195 34.736 1.00 25.12 83 SER K C 1
ATOM 4597 O O . SER D 1 83 ? -1.242 21.070 35.030 1.00 25.72 83 SER K O 1
ATOM 4600 N N . TYR D 1 84 ? -1.665 23.232 34.608 1.00 23.81 84 TYR K N 1
ATOM 4601 C CA . TYR D 1 84 ? -3.105 23.095 34.770 1.00 23.93 84 TYR K CA 1
ATOM 4602 C C . TYR D 1 84 ? -3.741 22.692 33.439 1.00 25.18 84 TYR K C 1
ATOM 4603 O O . TYR D 1 84 ? -4.938 22.466 33.358 1.00 24.31 84 TYR K O 1
ATOM 4612 N N . GLY D 1 85 ? -2.923 22.624 32.398 1.00 26.08 85 GLY K N 1
ATOM 4613 C CA . GLY D 1 85 ? -3.305 21.989 31.155 1.00 27.63 85 GLY K CA 1
ATOM 4614 C C . GLY D 1 85 ? -3.260 22.982 30.009 1.00 27.91 85 GLY K C 1
ATOM 4615 O O . GLY D 1 85 ? -2.614 24.030 30.081 1.00 26.56 85 GLY K O 1
ATOM 4616 N N . THR D 1 86 ? -3.953 22.640 28.942 1.00 30.65 86 THR K N 1
ATOM 4617 C CA . THR D 1 86 ? -3.841 23.373 27.694 1.00 33.41 86 THR K CA 1
ATOM 4618 C C . THR D 1 86 ? -4.401 24.774 27.857 1.00 31.57 86 THR K C 1
ATOM 4619 O O . THR D 1 86 ? -5.506 24.966 28.402 1.00 33.33 86 THR K O 1
ATOM 4623 N N . GLY D 1 87 ? -3.618 25.750 27.402 1.00 28.51 87 GLY K N 1
ATOM 4624 C CA . GLY D 1 87 ? -4.034 27.140 27.424 1.00 26.75 87 GLY K CA 1
ATOM 4625 C C . GLY D 1 87 ? -3.636 27.891 28.684 1.00 25.68 87 GLY K C 1
ATOM 4626 O O . GLY D 1 87 ? -3.742 29.112 28.726 1.00 26.76 87 GLY K O 1
ATOM 4627 N N . PHE D 1 88 ? -3.174 27.175 29.710 1.00 24.84 88 PHE K N 1
ATOM 4628 C CA . PHE D 1 88 ? -2.511 27.801 30.862 1.00 23.23 88 PHE K CA 1
ATOM 4629 C C . PHE D 1 88 ? -1.031 28.003 30.599 1.00 24.03 88 PHE K C 1
ATOM 4630 O O . PHE D 1 88 ? -0.345 27.090 30.142 1.00 28.77 88 PHE K O 1
ATOM 4638 N N . LYS D 1 89 ? -0.526 29.196 30.873 1.00 25.11 89 LYS K N 1
ATOM 4639 C CA . LYS D 1 89 ? 0.861 29.516 30.549 1.00 27.13 89 LYS K CA 1
ATOM 4640 C C . LYS D 1 89 ? 1.512 30.160 31.728 1.00 25.88 89 LYS K C 1
ATOM 4641 O O . LYS D 1 89 ? 0.967 31.093 32.273 1.00 26.20 89 LYS K O 1
ATOM 4647 N N . ILE D 1 90 ? 2.683 29.672 32.107 1.00 25.75 90 ILE K N 1
ATOM 4648 C CA . ILE D 1 90 ? 3.443 30.239 33.214 1.00 28.08 90 ILE K CA 1
ATOM 4649 C C . ILE D 1 90 ? 4.367 31.318 32.630 1.00 28.44 90 ILE K C 1
ATOM 4650 O O . ILE D 1 90 ? 5.150 31.038 31.724 1.00 28.57 90 ILE K O 1
ATOM 4655 N N . HIS D 1 91 ? 4.238 32.541 33.139 1.00 28.37 91 HIS K N 1
ATOM 4656 C CA . HIS D 1 91 ? 5.098 33.659 32.777 1.00 29.97 91 HIS K CA 1
ATOM 4657 C C . HIS D 1 91 ? 5.969 34.034 33.967 1.00 29.88 91 HIS K C 1
ATOM 4658 O O . HIS D 1 91 ? 5.461 34.220 35.058 1.00 28.39 91 HIS K O 1
ATOM 4665 N N . GLU D 1 92 ? 7.268 34.201 33.759 1.00 32.82 92 GLU K N 1
ATOM 4666 C CA . GLU D 1 92 ? 8.087 34.930 34.723 1.00 35.54 92 GLU K CA 1
ATOM 4667 C C . GLU D 1 92 ? 7.635 36.380 34.844 1.00 34.46 92 GLU K C 1
ATOM 4668 O O . GLU D 1 92 ? 7.234 36.997 33.865 1.00 33.00 92 GLU K O 1
ATOM 4674 N N . ASN D 1 93 ? 7.671 36.903 36.065 1.00 33.83 93 ASN K N 1
ATOM 4675 C CA . ASN D 1 93 ? 7.440 38.318 36.301 1.00 34.61 93 ASN K CA 1
ATOM 4676 C C . ASN D 1 93 ? 8.730 39.074 35.980 1.00 37.87 93 ASN K C 1
ATOM 4677 O O . ASN D 1 93 ? 9.689 39.065 36.754 1.00 37.22 93 ASN K O 1
ATOM 4682 N N . LYS D 1 94 ? 8.749 39.694 34.811 1.00 42.56 94 LYS K N 1
ATOM 4683 C CA . LYS D 1 94 ? 9.790 40.647 34.464 1.00 51.82 94 LYS K CA 1
ATOM 4684 C C . LYS D 1 94 ? 9.281 42.049 34.768 1.00 57.69 94 LYS K C 1
ATOM 4685 O O . LYS D 1 94 ? 8.074 42.256 34.869 1.00 57.32 94 LYS K O 1
ATOM 4691 N N . PRO D 1 95 ? 10.195 43.023 34.931 1.00 63.64 95 PRO K N 1
ATOM 4692 C CA . PRO D 1 95 ? 9.762 44.305 35.505 1.00 62.96 95 PRO K CA 1
ATOM 4693 C C . PRO D 1 95 ? 8.981 45.164 34.504 1.00 59.03 95 PRO K C 1
ATOM 4694 O O . PRO D 1 95 ? 8.354 46.150 34.893 1.00 57.68 95 PRO K O 1
ATOM 4698 N N . SER D 1 96 ? 9.026 44.785 33.226 1.00 56.75 96 SER K N 1
ATOM 4699 C CA . SER D 1 96 ? 7.991 45.161 32.259 1.00 55.39 96 SER K CA 1
ATOM 4700 C C . SER D 1 96 ? 6.589 44.595 32.553 1.00 53.48 96 SER K C 1
ATOM 4701 O O . SER D 1 96 ? 5.593 45.216 32.185 1.00 49.88 96 SER K O 1
ATOM 4704 N N . THR D 1 97 ? 6.515 43.422 33.192 1.00 54.29 97 THR K N 1
ATOM 4705 C CA . THR D 1 97 ? 5.367 42.503 33.034 1.00 55.15 97 THR K CA 1
ATOM 4706 C C . THR D 1 97 ? 4.179 43.030 33.835 1.00 53.27 97 THR K C 1
ATOM 4707 O O . THR D 1 97 ? 4.262 43.173 35.066 1.00 55.83 97 THR K O 1
ATOM 4711 N N . VAL D 1 98 ? 3.090 43.332 33.121 1.00 49.67 98 VAL K N 1
ATOM 4712 C CA . VAL D 1 98 ? 1.800 43.687 33.742 1.00 45.82 98 VAL K CA 1
ATOM 4713 C C . VAL D 1 98 ? 0.750 42.587 33.491 1.00 39.12 98 VAL K C 1
ATOM 4714 O O . VAL D 1 98 ? 0.497 42.188 32.340 1.00 36.47 98 VAL K O 1
ATOM 4718 N N . PRO D 1 99 ? 0.165 42.065 34.580 1.00 34.90 99 PRO K N 1
ATOM 4719 C CA . PRO D 1 99 ? -0.754 40.944 34.462 1.00 32.08 99 PRO K CA 1
ATOM 4720 C C . PRO D 1 99 ? -2.121 41.387 33.970 1.00 30.48 99 PRO K C 1
ATOM 4721 O O . PRO D 1 99 ? -2.417 42.574 33.951 1.00 30.78 99 PRO K O 1
ATOM 4725 N N . LYS D 1 100 ? -2.965 40.417 33.641 1.00 28.81 100 LYS K N 1
ATOM 4726 C CA . LYS D 1 100 ? -4.347 40.673 33.325 1.00 28.63 100 LYS K CA 1
ATOM 4727 C C . LYS D 1 100 ? -5.274 40.078 34.404 1.00 26.81 100 LYS K C 1
ATOM 4728 O O . LYS D 1 100 ? -4.908 39.162 35.150 1.00 25.12 100 LYS K O 1
ATOM 4734 N N . LYS D 1 101 ? -6.468 40.636 34.478 1.00 23.84 101 LYS K N 1
ATOM 4735 C CA . LYS D 1 101 ? -7.480 40.214 35.416 1.00 22.00 101 LYS K CA 1
ATOM 4736 C C . LYS D 1 101 ? -7.832 38.736 35.203 1.00 22.21 101 LYS K C 1
ATOM 4737 O O . LYS D 1 101 ? -8.095 38.287 34.074 1.00 19.09 101 LYS K O 1
ATOM 4743 N N . GLY D 1 102 ? -7.840 37.980 36.292 1.00 21.23 102 GLY K N 1
ATOM 4744 C CA . GLY D 1 102 ? -8.092 36.536 36.233 1.00 21.11 102 GLY K CA 1
ATOM 4745 C C . GLY D 1 102 ? -6.849 35.672 36.182 1.00 20.16 102 GLY K C 1
ATOM 4746 O O . GLY D 1 102 ? -6.927 34.467 36.474 1.00 20.04 102 GLY K O 1
ATOM 4747 N N . TRP D 1 103 ? -5.691 36.268 35.883 1.00 19.72 103 TRP K N 1
ATOM 4748 C CA . TRP D 1 103 ? -4.428 35.564 36.002 1.00 18.85 103 TRP K CA 1
ATOM 4749 C C . TRP D 1 103 ? -4.118 35.255 37.493 1.00 18.68 103 TRP K C 1
ATOM 4750 O O . TRP D 1 103 ? -4.616 35.898 38.372 1.00 17.97 103 TRP K O 1
ATOM 4761 N N . ILE D 1 104 ? -3.273 34.268 37.723 1.00 18.11 104 ILE K N 1
ATOM 4762 C CA . ILE D 1 104 ? -2.873 33.851 39.049 1.00 16.80 104 ILE K CA 1
ATOM 4763 C C . ILE D 1 104 ? -1.482 34.425 39.317 1.00 17.05 104 ILE K C 1
ATOM 4764 O O . ILE D 1 104 ? -0.554 34.211 38.533 1.00 17.86 104 ILE K O 1
ATOM 4769 N N . ALA D 1 105 ? -1.331 35.107 40.446 1.00 16.65 105 ALA K N 1
ATOM 4770 C CA . ALA D 1 105 ? -0.054 35.670 40.895 1.00 17.62 105 ALA K CA 1
ATOM 4771 C C . ALA D 1 105 ? 0.629 34.753 41.930 1.00 17.50 105 ALA K C 1
ATOM 4772 O O . ALA D 1 105 ? 0.017 34.392 42.954 1.00 15.03 105 ALA K O 1
ATOM 4774 N N . VAL D 1 106 ? 1.885 34.376 41.662 1.00 16.80 106 VAL K N 1
ATOM 4775 C CA . VAL D 1 106 ? 2.634 33.437 42.505 1.00 18.00 106 VAL K CA 1
ATOM 4776 C C . VAL D 1 106 ? 3.863 34.110 43.089 1.00 19.30 106 VAL K C 1
ATOM 4777 O O . VAL D 1 106 ? 4.716 34.605 42.372 1.00 18.33 106 VAL K O 1
ATOM 4781 N N . PHE D 1 107 ? 3.944 34.097 44.420 1.00 20.63 107 PHE K N 1
ATOM 4782 C CA . PHE D 1 107 ? 5.036 34.665 45.150 1.00 20.62 107 PHE K CA 1
ATOM 4783 C C . PHE D 1 107 ? 5.910 33.527 45.653 1.00 20.39 107 PHE K C 1
ATOM 4784 O O . PHE D 1 107 ? 5.437 32.679 46.405 1.00 19.72 107 PHE K O 1
ATOM 4792 N N . THR D 1 108 ? 7.188 33.510 45.267 1.00 20.44 108 THR K N 1
ATOM 4793 C CA . THR D 1 108 ? 8.087 32.426 45.701 1.00 20.22 108 THR K CA 1
ATOM 4794 C C . THR D 1 108 ? 9.428 32.868 46.308 1.00 22.84 108 THR K C 1
ATOM 4795 O O . THR D 1 108 ? 10.259 32.018 46.672 1.00 23.30 108 THR K O 1
ATOM 4799 N N . SER D 1 109 ? 9.663 34.171 46.429 1.00 24.12 109 SER K N 1
ATOM 4800 C CA . SER D 1 109 ? 10.951 34.629 46.944 1.00 27.58 109 SER K CA 1
ATOM 4801 C C . SER D 1 109 ? 10.767 35.476 48.185 1.00 30.15 109 SER K C 1
ATOM 4802 O O . SER D 1 109 ? 9.647 35.881 48.529 1.00 28.17 109 SER K O 1
ATOM 4805 N N . GLY D 1 110 ? 11.889 35.736 48.853 1.00 32.12 110 GLY K N 1
ATOM 4806 C CA . GLY D 1 110 ? 11.874 36.536 50.045 1.00 32.14 110 GLY K CA 1
ATOM 4807 C C . GLY D 1 110 ? 11.151 35.814 51.142 1.00 30.38 110 GLY K C 1
ATOM 4808 O O . GLY D 1 110 ? 11.367 34.624 51.371 1.00 32.20 110 GLY K O 1
ATOM 4809 N N . SER D 1 111 ? 10.309 36.549 51.848 1.00 29.95 111 SER K N 1
ATOM 4810 C CA . SER D 1 111 ? 9.597 36.012 52.996 1.00 28.83 111 SER K CA 1
ATOM 4811 C C . SER D 1 111 ? 8.592 34.944 52.536 1.00 25.46 111 SER K C 1
ATOM 4812 O O . SER D 1 111 ? 8.170 34.102 53.316 1.00 24.95 111 SER K O 1
ATOM 4815 N N . TYR D 1 112 ? 8.261 34.950 51.251 1.00 24.87 112 TYR K N 1
ATOM 4816 C CA . TYR D 1 112 ? 7.354 33.948 50.700 1.00 23.56 112 TYR K CA 1
ATOM 4817 C C . TYR D 1 112 ? 8.017 32.625 50.322 1.00 24.71 112 TYR K C 1
ATOM 4818 O O . TYR D 1 112 ? 7.334 31.740 49.828 1.00 25.35 112 TYR K O 1
ATOM 4827 N N . GLU D 1 113 ? 9.316 32.468 50.539 1.00 24.07 113 GLU K N 1
ATOM 4828 C CA . GLU D 1 113 ? 10.010 31.316 49.980 1.00 24.42 113 GLU K CA 1
ATOM 4829 C C . GLU D 1 113 ? 9.548 29.946 50.532 1.00 23.23 113 GLU K C 1
ATOM 4830 O O . GLU D 1 113 ? 9.518 28.961 49.797 1.00 22.36 113 GLU K O 1
ATOM 4836 N N . GLN D 1 114 ? 9.207 29.869 51.817 1.00 21.88 114 GLN K N 1
ATOM 4837 C CA . GLN D 1 114 ? 9.041 28.567 52.442 1.00 22.07 114 GLN K CA 1
ATOM 4838 C C . GLN D 1 114 ? 7.865 27.775 51.873 1.00 20.75 114 GLN K C 1
ATOM 4839 O O . GLN D 1 114 ? 8.014 26.597 51.560 1.00 20.84 114 GLN K O 1
ATOM 4845 N N . TRP D 1 115 ? 6.701 28.418 51.773 1.00 20.23 115 TRP K N 1
ATOM 4846 C CA . TRP D 1 115 ? 5.494 27.793 51.213 1.00 21.14 115 TRP K CA 1
ATOM 4847 C C . TRP D 1 115 ? 4.970 28.461 49.962 1.00 19.71 115 TRP K C 1
ATOM 4848 O O . TRP D 1 115 ? 4.096 27.906 49.299 1.00 19.50 115 TRP K O 1
ATOM 4859 N N . GLY D 1 116 ? 5.465 29.662 49.674 1.00 19.72 116 GLY K N 1
ATOM 4860 C CA . GLY D 1 116 ? 4.866 30.529 48.675 1.00 20.13 116 GLY K CA 1
ATOM 4861 C C . GLY D 1 116 ? 3.616 31.249 49.151 1.00 19.04 116 GLY K C 1
ATOM 4862 O O . GLY D 1 116 ? 3.043 30.932 50.201 1.00 20.41 116 GLY K O 1
ATOM 4863 N N . HIS D 1 117 ? 3.208 32.212 48.350 1.00 17.75 117 HIS K N 1
ATOM 4864 C CA . HIS D 1 117 ? 1.900 32.827 48.428 1.00 16.90 117 HIS K CA 1
ATOM 4865 C C . HIS D 1 117 ? 1.320 32.901 47.036 1.00 15.72 117 HIS K C 1
ATOM 4866 O O . HIS D 1 117 ? 2.050 32.879 46.048 1.00 15.62 117 HIS K O 1
ATOM 4873 N N . ILE D 1 118 ? 0.003 32.965 46.964 1.00 14.54 118 ILE K N 1
ATOM 4874 C CA . ILE D 1 118 ? -0.701 32.895 45.684 1.00 14.44 118 ILE K CA 1
ATOM 4875 C C . ILE D 1 118 ? -2.035 33.659 45.825 1.00 13.19 118 ILE K C 1
ATOM 4876 O O . ILE D 1 118 ? -2.592 33.767 46.914 1.00 14.28 118 ILE K O 1
ATOM 4881 N N . GLY D 1 119 ? -2.509 34.194 44.717 1.00 12.48 119 GLY K N 1
ATOM 4882 C CA . GLY D 1 119 ? -3.788 34.844 44.655 1.00 12.07 119 GLY K CA 1
ATOM 4883 C C . GLY D 1 119 ? -4.191 35.059 43.230 1.00 12.78 119 GLY K C 1
ATOM 4884 O O . GLY D 1 119 ? -3.477 34.658 42.318 1.00 13.33 119 GLY K O 1
ATOM 4885 N N . ILE D 1 120 ? -5.320 35.714 43.035 1.00 13.00 120 ILE K N 1
ATOM 4886 C CA . ILE D 1 120 ? -5.843 35.983 41.695 1.00 14.10 120 ILE K CA 1
ATOM 4887 C C . ILE D 1 120 ? -5.719 37.484 41.421 1.00 15.00 120 ILE K C 1
ATOM 4888 O O . ILE D 1 120 ? -6.022 38.308 42.280 1.00 15.92 120 ILE K O 1
ATOM 4893 N N . VAL D 1 121 ? -5.234 37.825 40.228 1.00 16.06 121 VAL K N 1
ATOM 4894 C CA . VAL D 1 121 ? -5.171 39.236 39.785 1.00 16.77 121 VAL K CA 1
ATOM 4895 C C . VAL D 1 121 ? -6.603 39.762 39.626 1.00 16.70 121 VAL K C 1
ATOM 4896 O O . VAL D 1 121 ? -7.360 39.291 38.792 1.00 18.32 121 VAL K O 1
ATOM 4900 N N . TYR D 1 122 ? -6.962 40.722 40.452 1.00 16.88 122 TYR K N 1
ATOM 4901 C CA . TYR D 1 122 ? -8.263 41.369 40.376 1.00 19.27 122 TYR K CA 1
ATOM 4902 C C . TYR D 1 122 ? -8.239 42.592 39.447 1.00 21.02 122 TYR K C 1
ATOM 4903 O O . TYR D 1 122 ? -9.183 42.831 38.704 1.00 22.49 122 TYR K O 1
ATOM 4912 N N . ASP D 1 123 ? -7.171 43.377 39.521 1.00 21.84 123 ASP K N 1
ATOM 4913 C CA . ASP D 1 123 ? -6.951 44.467 38.618 1.00 23.74 123 ASP K CA 1
ATOM 4914 C C . ASP D 1 123 ? -5.479 44.436 38.244 1.00 24.31 123 ASP K C 1
ATOM 4915 O O . ASP D 1 123 ? -4.635 44.403 39.113 1.00 21.25 123 ASP K O 1
ATOM 4920 N N . GLY D 1 124 ? -5.196 44.448 36.944 1.00 25.42 124 GLY K N 1
ATOM 4921 C CA . GLY D 1 124 ? -3.839 44.293 36.454 1.00 26.58 124 GLY K CA 1
ATOM 4922 C C . GLY D 1 124 ? -2.903 45.443 36.801 1.00 26.02 124 GLY K C 1
ATOM 4923 O O . GLY D 1 124 ? -1.682 45.260 36.828 1.00 24.13 124 GLY K O 1
ATOM 4924 N N . GLY D 1 125 ? -3.471 46.618 37.075 1.00 27.05 125 GLY K N 1
ATOM 4925 C CA . GLY D 1 125 ? -2.717 47.738 37.633 1.00 29.31 125 GLY K CA 1
ATOM 4926 C C . GLY D 1 125 ? -1.684 48.277 36.653 1.00 32.68 125 GLY K C 1
ATOM 4927 O O . GLY D 1 125 ? -1.950 48.372 35.450 1.00 34.07 125 GLY K O 1
ATOM 4928 N N . ASN D 1 126 ? -0.516 48.634 37.178 1.00 34.81 126 ASN K N 1
ATOM 4929 C CA . ASN D 1 126 ? 0.608 49.100 36.370 1.00 36.57 126 ASN K CA 1
ATOM 4930 C C . ASN D 1 126 ? 1.880 48.383 36.787 1.00 38.15 126 ASN K C 1
ATOM 4931 O O . ASN D 1 126 ? 1.814 47.350 37.448 1.00 40.73 126 ASN K O 1
ATOM 4936 N N . THR D 1 127 ? 3.039 48.907 36.388 1.00 39.62 127 THR K N 1
ATOM 4937 C CA . THR D 1 127 ? 4.315 48.289 36.736 1.00 40.19 127 THR K CA 1
ATOM 4938 C C . THR D 1 127 ? 4.660 48.469 38.198 1.00 38.06 127 THR K C 1
ATOM 4939 O O . THR D 1 127 ? 5.546 47.789 38.695 1.00 37.22 127 THR K O 1
ATOM 4943 N N . SER D 1 128 ? 3.963 49.374 38.884 1.00 35.22 128 SER K N 1
ATOM 4944 C CA . SER D 1 128 ? 4.263 49.666 40.276 1.00 34.57 128 SER K CA 1
ATOM 4945 C C . SER D 1 128 ? 3.412 48.812 41.230 1.00 30.75 128 SER K C 1
ATOM 4946 O O . SER D 1 128 ? 3.937 48.197 42.157 1.00 29.07 128 SER K O 1
ATOM 4949 N N . THR D 1 129 ? 2.104 48.782 40.993 1.00 27.99 129 THR K N 1
ATOM 4950 C CA . THR D 1 129 ? 1.172 48.038 41.840 1.00 26.47 129 THR K CA 1
ATOM 4951 C C . THR D 1 129 ? 0.098 47.330 41.036 1.00 24.99 129 THR K C 1
ATOM 4952 O O . THR D 1 129 ? -0.169 47.667 39.888 1.00 24.87 129 THR K O 1
ATOM 4956 N N . PHE D 1 130 ? -0.522 46.334 41.660 1.00 22.25 130 PHE K N 1
ATOM 4957 C CA . PHE D 1 130 ? -1.734 45.744 41.138 1.00 20.50 130 PHE K CA 1
ATOM 4958 C C . PHE D 1 130 ? -2.607 45.323 42.307 1.00 19.94 130 PHE K C 1
ATOM 4959 O O . PHE D 1 130 ? -2.169 45.354 43.450 1.00 18.52 130 PHE K O 1
ATOM 4967 N N . THR D 1 131 ? -3.851 44.963 42.016 1.00 20.21 131 THR K N 1
ATOM 4968 C CA . THR D 1 131 ? -4.769 44.492 43.048 1.00 20.26 131 THR K CA 1
ATOM 4969 C C . THR D 1 131 ? -4.936 42.990 42.930 1.00 17.90 131 THR K C 1
ATOM 4970 O O . THR D 1 131 ? -5.306 42.474 41.869 1.00 16.87 131 THR K O 1
ATOM 4974 N N . ILE D 1 132 ? -4.647 42.320 44.041 1.00 16.72 132 ILE K N 1
ATOM 4975 C CA . ILE D 1 132 ? -4.792 40.871 44.174 1.00 16.02 132 ILE K CA 1
ATOM 4976 C C . ILE D 1 132 ? -6.063 40.546 44.977 1.00 16.22 132 ILE K C 1
ATOM 4977 O O . ILE D 1 132 ? -6.481 41.305 45.821 1.00 16.57 132 ILE K O 1
ATOM 4982 N N . LEU D 1 133 ? -6.638 39.399 44.688 1.00 15.39 133 LEU K N 1
ATOM 4983 C CA . LEU D 1 133 ? -7.637 38.767 45.521 1.00 15.68 133 LEU K CA 1
ATOM 4984 C C . LEU D 1 133 ? -7.037 37.492 46.085 1.00 15.62 133 LEU K C 1
ATOM 4985 O O . LEU D 1 133 ? -6.576 36.637 45.338 1.00 14.55 133 LEU K O 1
ATOM 4990 N N . GLU D 1 134 ? -7.025 37.379 47.414 1.00 16.39 134 GLU K N 1
ATOM 4991 C CA . GLU D 1 134 ? -6.251 36.333 48.048 1.00 16.84 134 GLU K CA 1
ATOM 4992 C C . GLU D 1 134 ? -6.894 35.929 49.368 1.00 16.46 134 GLU K C 1
ATOM 4993 O O . GLU D 1 134 ? -7.702 36.676 49.928 1.00 15.95 134 GLU K O 1
ATOM 4999 N N . GLN D 1 135 ? -6.512 34.751 49.855 1.00 14.55 135 GLN K N 1
ATOM 5000 C CA . GLN D 1 135 ? -6.790 34.348 51.197 1.00 14.28 135 GLN K CA 1
ATOM 5001 C C . GLN D 1 135 ? -5.573 34.356 52.099 1.00 14.49 135 GLN K C 1
ATOM 5002 O O . GLN D 1 135 ? -4.448 34.147 51.663 1.00 14.82 135 GLN K O 1
ATOM 5008 N N . ASN D 1 136 ? -5.860 34.593 53.374 1.00 15.59 136 ASN K N 1
ATOM 5009 C CA . ASN D 1 136 ? -4.924 34.416 54.455 1.00 17.11 136 ASN K CA 1
ATOM 5010 C C . ASN D 1 136 ? -3.690 35.311 54.415 1.00 18.70 136 ASN K C 1
ATOM 5011 O O . ASN D 1 136 ? -2.623 34.871 54.841 1.00 18.39 136 ASN K O 1
ATOM 5016 N N . TRP D 1 137 ? -3.869 36.553 53.956 1.00 20.42 137 TRP K N 1
ATOM 5017 C CA . TRP D 1 137 ? -2.952 37.660 54.252 1.00 22.12 137 TRP K CA 1
ATOM 5018 C C . TRP D 1 137 ? -2.719 37.793 55.750 1.00 22.63 137 TRP K C 1
ATOM 5019 O O . TRP D 1 137 ? -1.600 38.013 56.181 1.00 24.51 137 TRP K O 1
ATOM 5030 N N . ASN D 1 138 ? -3.776 37.634 56.544 1.00 22.93 138 ASN K N 1
ATOM 5031 C CA . ASN D 1 138 ? -3.696 37.879 57.991 1.00 23.56 138 ASN K CA 1
ATOM 5032 C C . ASN D 1 138 ? -3.031 36.777 58.844 1.00 23.52 138 ASN K C 1
ATOM 5033 O O . ASN D 1 138 ? -2.733 37.000 60.019 1.00 23.27 138 ASN K O 1
ATOM 5038 N N . GLY D 1 139 ? -2.799 35.600 58.264 1.00 22.73 139 GLY K N 1
ATOM 5039 C CA . GLY D 1 139 ? -2.210 34.481 59.002 1.00 22.58 139 GLY K CA 1
ATOM 5040 C C . GLY D 1 139 ? -3.154 33.595 59.831 1.00 21.82 139 GLY K C 1
ATOM 5041 O O . GLY D 1 139 ? -2.785 32.461 60.179 1.00 20.56 139 GLY K O 1
ATOM 5042 N N . TYR D 1 140 ? -4.383 34.066 60.096 1.00 22.21 140 TYR K N 1
ATOM 5043 C CA . TYR D 1 140 ? -5.331 33.325 60.959 1.00 19.92 140 TYR K CA 1
ATOM 5044 C C . TYR D 1 140 ? -6.196 32.295 60.220 1.00 18.79 140 TYR K C 1
ATOM 5045 O O . TYR D 1 140 ? -6.936 31.539 60.867 1.00 17.06 140 TYR K O 1
ATOM 5054 N N . ALA D 1 141 ? -6.124 32.290 58.886 1.00 16.30 141 ALA K N 1
ATOM 5055 C CA . ALA D 1 141 ? -6.811 31.326 58.042 1.00 15.67 141 ALA K CA 1
ATOM 5056 C C . ALA D 1 141 ? -8.331 31.318 58.219 1.00 14.92 141 ALA K C 1
ATOM 5057 O O . ALA D 1 141 ? -8.961 30.300 58.015 1.00 14.65 141 ALA K O 1
ATOM 5059 N N . ASN D 1 142 ? -8.907 32.480 58.532 1.00 15.62 142 ASN K N 1
ATOM 5060 C CA . ASN D 1 142 ? -10.298 32.591 58.942 1.00 16.09 142 ASN K CA 1
ATOM 5061 C C . ASN D 1 142 ? -11.190 33.429 58.014 1.00 16.57 142 ASN K C 1
ATOM 5062 O O . ASN D 1 142 ? -12.401 33.353 58.123 1.00 15.96 142 ASN K O 1
ATOM 5067 N N . LYS D 1 143 ? -10.599 34.261 57.150 1.00 16.61 143 LYS K N 1
ATOM 5068 C CA . LYS D 1 143 ? -11.342 35.255 56.386 1.00 18.61 143 LYS K CA 1
ATOM 5069 C C . LYS D 1 143 ? -11.574 34.755 54.974 1.00 18.02 143 LYS K C 1
ATOM 5070 O O . LYS D 1 143 ? -10.788 33.954 54.445 1.00 15.90 143 LYS K O 1
ATOM 5076 N N . LYS D 1 144 ? -12.650 35.248 54.379 1.00 17.14 144 LYS K N 1
ATOM 5077 C CA . LYS D 1 144 ? -12.937 35.010 52.974 1.00 18.15 144 LYS K CA 1
ATOM 5078 C C . LYS D 1 144 ? -11.952 35.751 52.067 1.00 17.63 144 LYS K C 1
ATOM 5079 O O . LYS D 1 144 ? -11.162 36.600 52.538 1.00 18.32 144 LYS K O 1
ATOM 5085 N N . PRO D 1 145 ? -11.943 35.408 50.768 1.00 18.08 145 PRO K N 1
ATOM 5086 C CA . PRO D 1 145 ? -11.017 36.107 49.871 1.00 16.88 145 PRO K CA 1
ATOM 5087 C C . PRO D 1 145 ? -11.172 37.650 49.879 1.00 16.66 145 PRO K C 1
ATOM 5088 O O . PRO D 1 145 ? -12.278 38.185 49.821 1.00 14.91 145 PRO K O 1
ATOM 5092 N N . THR D 1 146 ? -10.041 38.336 49.942 1.00 17.02 146 THR K N 1
ATOM 5093 C CA . THR D 1 146 ? -10.011 39.764 50.226 1.00 18.40 146 THR K CA 1
ATOM 5094 C C . THR D 1 146 ? -8.991 40.445 49.314 1.00 18.44 146 THR K C 1
ATOM 5095 O O . THR D 1 146 ? -7.923 39.895 49.041 1.00 16.49 146 THR K O 1
ATOM 5099 N N . LYS D 1 147 ? -9.351 41.628 48.832 1.00 19.06 147 LYS K N 1
ATOM 5100 C CA . LYS D 1 147 ? -8.517 42.382 47.914 1.00 19.59 147 LYS K CA 1
ATOM 5101 C C . LYS D 1 147 ? -7.448 43.157 48.658 1.00 20.14 147 LYS K C 1
ATOM 5102 O O . LYS D 1 147 ? -7.708 43.716 49.710 1.00 18.84 147 LYS K O 1
ATOM 5108 N N . ARG D 1 148 ? -6.264 43.239 48.044 1.00 20.18 148 ARG K N 1
ATOM 5109 C CA . ARG D 1 148 ? -5.137 43.985 48.587 1.00 20.13 148 ARG K CA 1
ATOM 5110 C C . ARG D 1 148 ? -4.353 44.569 47.415 1.00 19.63 148 ARG K C 1
ATOM 5111 O O . ARG D 1 148 ? -4.227 43.933 46.386 1.00 17.88 148 ARG K O 1
ATOM 5119 N N . VAL D 1 149 ? -3.809 45.767 47.595 1.00 19.46 149 VAL K N 1
ATOM 5120 C CA . VAL D 1 149 ? -2.859 46.340 46.656 1.00 20.53 149 VAL K CA 1
ATOM 5121 C C . VAL D 1 149 ? -1.466 45.792 46.933 1.00 20.94 149 VAL K C 1
ATOM 5122 O O . VAL D 1 149 ? -0.978 45.847 48.078 1.00 23.53 149 VAL K O 1
ATOM 5126 N N . ASP D 1 150 ? -0.875 45.143 45.928 1.00 21.18 150 ASP K N 1
ATOM 5127 C CA . ASP D 1 150 ? 0.463 44.534 46.048 1.00 21.28 150 ASP K CA 1
ATOM 5128 C C . ASP D 1 150 ? 1.474 45.341 45.208 1.00 22.37 150 ASP K C 1
ATOM 5129 O O . ASP D 1 150 ? 1.127 45.889 44.168 1.00 22.09 150 ASP K O 1
ATOM 5134 N N . ASN D 1 151 ? 2.718 45.370 45.677 1.00 25.19 151 ASN K N 1
ATOM 5135 C CA . ASN D 1 151 ? 3.810 46.083 45.017 1.00 26.03 151 ASN K CA 1
ATOM 5136 C C . ASN D 1 151 ? 4.822 45.172 44.276 1.00 26.15 151 ASN K C 1
ATOM 5137 O O . ASN D 1 151 ? 5.946 45.600 43.989 1.00 23.34 151 ASN K O 1
ATOM 5142 N N . TYR D 1 152 ? 4.411 43.937 43.971 1.00 24.68 152 TYR K N 1
ATOM 5143 C CA . TYR D 1 152 ? 5.231 42.912 43.309 1.00 24.24 152 TYR K CA 1
ATOM 5144 C C . TYR D 1 152 ? 6.381 42.362 44.127 1.00 23.20 152 TYR K C 1
ATOM 5145 O O . TYR D 1 152 ? 7.146 41.557 43.625 1.00 25.24 152 TYR K O 1
ATOM 5154 N N . TYR D 1 153 ? 6.502 42.750 45.381 1.00 22.63 153 TYR K N 1
ATOM 5155 C CA . TYR D 1 153 ? 7.549 42.197 46.210 1.00 24.02 153 TYR K CA 1
ATOM 5156 C C . TYR D 1 153 ? 7.384 40.680 46.322 1.00 23.29 153 TYR K C 1
ATOM 5157 O O . TYR D 1 153 ? 6.329 40.204 46.735 1.00 20.72 153 TYR K O 1
ATOM 5166 N N . GLY D 1 154 ? 8.448 39.935 46.034 1.00 22.62 154 GLY K N 1
ATOM 5167 C CA . GLY D 1 154 ? 8.445 38.484 46.190 1.00 21.88 154 GLY K CA 1
ATOM 5168 C C . GLY D 1 154 ? 7.672 37.728 45.128 1.00 21.38 154 GLY K C 1
ATOM 5169 O O . GLY D 1 154 ? 7.663 36.515 45.149 1.00 22.31 154 GLY K O 1
ATOM 5170 N N . LEU D 1 155 ? 7.081 38.448 44.179 1.00 20.78 155 LEU K N 1
ATOM 5171 C CA . LEU D 1 155 ? 6.229 37.906 43.127 1.00 21.07 155 LEU K CA 1
ATOM 5172 C C . LEU D 1 155 ? 7.116 37.510 41.950 1.00 22.16 155 LEU K C 1
ATOM 5173 O O . LEU D 1 155 ? 7.852 38.336 41.404 1.00 22.77 155 LEU K O 1
ATOM 5178 N N . THR D 1 156 ? 7.076 36.230 41.590 1.00 21.92 156 THR K N 1
ATOM 5179 C CA . THR D 1 156 ? 8.035 35.684 40.645 1.00 21.11 156 THR K CA 1
ATOM 5180 C C . THR D 1 156 ? 7.394 35.253 39.343 1.00 21.28 156 THR K C 1
ATOM 5181 O O . THR D 1 156 ? 8.070 35.210 38.317 1.00 21.28 156 THR K O 1
ATOM 5185 N N . HIS D 1 157 ? 6.112 34.877 39.388 1.00 21.79 157 HIS K N 1
ATOM 5186 C CA . HIS D 1 157 ? 5.430 34.283 38.241 1.00 21.59 157 HIS K CA 1
ATOM 5187 C C . HIS D 1 157 ? 3.967 34.698 38.202 1.00 21.57 157 HIS K C 1
ATOM 5188 O O . HIS D 1 157 ? 3.353 34.963 39.242 1.00 19.81 157 HIS K O 1
ATOM 5195 N N . PHE D 1 158 ? 3.419 34.734 36.990 1.00 21.05 158 PHE K N 1
ATOM 5196 C CA . PHE D 1 158 ? 1.961 34.761 36.758 1.00 23.38 158 PHE K CA 1
ATOM 5197 C C . PHE D 1 158 ? 1.589 33.506 36.005 1.00 23.14 158 PHE K C 1
ATOM 5198 O O . PHE D 1 158 ? 2.352 33.049 35.152 1.00 23.88 158 PHE K O 1
ATOM 5206 N N . ILE D 1 159 ? 0.437 32.937 36.327 1.00 21.82 159 ILE K N 1
ATOM 5207 C CA . ILE D 1 159 ? -0.160 31.910 35.489 1.00 21.79 159 ILE K CA 1
ATOM 5208 C C . ILE D 1 159 ? -1.308 32.547 34.714 1.00 21.27 159 ILE K C 1
ATOM 5209 O O . ILE D 1 159 ? -2.331 32.942 35.271 1.00 20.75 159 ILE K O 1
ATOM 5214 N N . GLU D 1 160 ? -1.084 32.690 33.418 1.00 20.75 160 GLU K N 1
ATOM 5215 C CA . GLU D 1 160 ? -2.130 33.019 32.470 1.00 21.46 160 GLU K CA 1
ATOM 5216 C C . GLU D 1 160 ? -3.124 31.878 32.313 1.00 20.79 160 GLU K C 1
ATOM 5217 O O . GLU D 1 160 ? -2.745 30.754 32.050 1.00 21.00 160 GLU K O 1
ATOM 5223 N N . ILE D 1 161 ? -4.403 32.192 32.468 1.00 21.49 161 ILE K N 1
ATOM 5224 C CA . ILE D 1 161 ? -5.471 31.220 32.316 1.00 22.74 161 ILE K CA 1
ATOM 5225 C C . ILE D 1 161 ? -6.114 31.331 30.913 1.00 24.09 161 ILE K C 1
ATOM 5226 O O . ILE D 1 161 ? -6.119 32.413 30.315 1.00 23.34 161 ILE K O 1
ATOM 5231 N N . PRO D 1 162 ? -6.701 30.227 30.405 1.00 26.73 162 PRO K N 1
ATOM 5232 C CA . PRO D 1 162 ? -7.468 30.321 29.162 1.00 27.23 162 PRO K CA 1
ATOM 5233 C C . PRO D 1 162 ? -8.764 31.130 29.313 1.00 27.65 162 PRO K C 1
ATOM 5234 O O . PRO D 1 162 ? -9.443 31.043 30.350 1.00 27.57 162 PRO K O 1
ATOM 5238 N N . VAL D 1 163 ? -9.090 31.915 28.283 1.00 28.38 163 VAL K N 1
ATOM 5239 C CA . VAL D 1 163 ? -10.303 32.718 28.280 1.00 28.95 163 VAL K CA 1
ATOM 5240 C C . VAL D 1 163 ? -11.076 32.449 26.995 1.00 31.57 163 VAL K C 1
ATOM 5241 O O . VAL D 1 163 ? -10.558 32.651 25.904 1.00 29.86 163 VAL K O 1
ATOM 5245 N N . LYS D 1 164 ? -12.308 31.988 27.156 1.00 34.12 164 LYS K N 1
ATOM 5246 C CA . LYS D 1 164 ? -13.246 31.728 26.066 1.00 36.85 164 LYS K CA 1
ATOM 5247 C C . LYS D 1 164 ? -13.788 33.027 25.468 1.00 34.92 164 LYS K C 1
ATOM 5248 O O . LYS D 1 164 ? -14.166 33.939 26.195 1.00 32.69 164 LYS K O 1
ATOM 5254 N N . ALA D 1 165 ? -13.806 33.099 24.139 1.00 34.78 165 ALA K N 1
ATOM 5255 C CA . ALA D 1 165 ? -14.572 34.121 23.395 1.00 35.30 165 ALA K CA 1
ATOM 5256 C C . ALA D 1 165 ? -16.040 34.206 23.807 1.00 35.28 165 ALA K C 1
ATOM 5257 O O . ALA D 1 165 ? -16.721 33.196 23.902 1.00 34.67 165 ALA K O 1
#

Secondary structure (DSSP, 8-state):
-EEHHHHHHHHHHHHHT----TTB-SS-B---TTSPPBPTT-B-SSSSSS---HHHHHHHHHHTTT-----S-GGGGGGS---TT-EEEE--TT----TT-EEEE-SGGGTTT-EEEEEEE---SS-EEEEES-TTSSS-SPPEEEEE--TTEEEEEEPPEE-/-EEHHHHHHHHHHHHHT----TTB-SS-B---TTSPPBPTT-B-SSSSSS---HHHHHHHHHHTTT-----S-GGGGGGS---TT-EEEE--TT----TT-EEEE-SGGGTTT-EEEEEEE---SS-EEEEES-TTSSS-SPPEEEEE--TTEEEEEEPPEE-/-EEHHHHHHHHHHHHHT----TTB-SS-B---TTSPPBPTT-B-SSSSSS---HHHHHHHHHHTTT-----S-GGGGGGS---TT-EEEE--TT----TT-EEEE-SGGGTTT-EEEEEEE---SS-EEEEES-TTSSS-SPPEEEEE--TTEEEEEEPPEE-/-EEHHHHHHHHHHHHHT----TTB-SS-B---TTSPPBPTT-B-SSSSSS---HHHHHHHHHHTTT-----S-GGGGGGS---TT-EEEE--TT----TTPEEEE-SGGGTTT-EEEEEEE---SS-EEEEES-TTSSS-SPPEEEEE--TTEEEEEEPPEE-

Foldseek 3Di:
DAAVVRLLVQLVCLAVLNHPFPQFAQDFADDDPQADTAHGSAGDQPPPPARAVSVVQRLLCVLVVNPDGDDAFLQCRLVDDSDPPKDKDWDDLQDFDQFQKKWWFCDDPQPPRTAIFTFHASDGSQKGKTFGPCPVVRNHYGTHIDIDRCVRTTIIIGHDHDD/DAAVVRLLVQLVCLAVLNHPFPQFAQDFADDDPQADTAHGSAGDQDPPPARAVSVVQRLLCVLVVNPDGDDAFLQCRLVDDSDPPKDKDWDDLQDFDQFQKKWWFCDDPQPPRTAIFTFHASDGSQKGKTFGACPVVRNHYTTHIDIDRCVRTTIIIGGHHDD/DAAVVRLLVQLVCLAVLNHPFPQFDQDFADDDPQFDTAHGSAGDQPPPPAHAVSVVQGLLCVLVVNPDGDDAFLQCRLVDDSDPQKDKDWDDLQDFDAFQKKWWFCDDPQPPRTAIFTFNARDGSQKGKTFGPDPPVRNHYTTHIDIDRCVRTTIIIGHDHDD/DAAVVRLLVQLVCLAVLNHPFPQFAQDFADDDPQFDTAHGSAGDQPPPPARAVSVVQGLLCVLVVNPDGDDAFLQCRLVDDSDPQKDKDWDDLQDFDQFQKKWWFCDDPQPPRTAIFTFHARDGSQWGKTWGPDPPVRNHYTTHIDIDRCVRTTIIIGHDHDD

Sequence (652 aa):
AKTQAEINKRLDAYAKGTVDSPYRVKKATSYDPSFGVMEAGAIDADGYYHAQQDLITDYVLWLTDNKVRTWGNAKDQIKQSYGTGFKIHENKPSTVPKKGWIAVFTSGSYEQWGHIGIVYDGGNTSTFTILEQNWNGYANKKPTKRVDNYYGLTHFIEIIPVKAAKTQAEINKRLDAYAKGTVDSPYRVKKATSSYDPSFGVMEAGAIDADGYYHAQQDLITDYVLWLTDNKVRTWGNAKDQIKQSYGTGFKIHENKPSTVPKKGWIAVFTSGSYEQWGHIGIVYDGGNTSSTFTILEQNWNGYANKKPTKRVDNYYGLTHFIEIIPVKAAKTQAEINKRLDAYAKGTVDSPYRVKKATSYDPSSFGVMEAGAIDADGYYHAQQDLITDYVLWLTDNKVRTWGNAKDQIKQSYGTGFKIHENKPSTVPKKGWIAVFTSGSYEQWGHIGIVYDGGNTSTFTILEQNWNGYANKKPTKRVDNYYGLTHFIEIPVKAAKTQAEINKRLDAYAKGTVDSPYRVKKATSYDPSFGVMEAGAIDADGYYHAQQDLITDYVLWLTDNKVRTWGNAKDQIKQSYGTGFKIHENKPSTVPKKGWIAVFTSGSYEQWGHIGIVYDGGNTSTFTILEQNWNGYANKKPTKRVDNYYGLTHFIEIPVKA

Radius of gyration: 28.42 Å; Cα contacts (8 Å, |Δi|>4): 1511; chains: 4; bounding box: 56×68×79 Å

Nearest PDB structures (foldseek):
  4ct3-assembly4_K  TM=1.005E+00  e=1.743E-36  Kayvirus kay
  4csh-assembly4_D  TM=1.004E+00  e=2.911E-36  Kayvirus kay
  4olk-assembly1_A  TM=9.974E-01  e=2.924E-35  Staphylococcus phage G15
  8h1i-assembly1_A  TM=9.102E-01  e=1.931E-13  Staphylococcus phage GRCS
  6ist-assembly1_C  TM=8.687E-01  e=1.843E-09  Enterococcus phage IMEEF1

Solvent-accessible surface area: 31197 Å² total

B-factor: mean 22.81, std 10.31, range [3.02, 153.1]